Protein AF-0000000079912481 (afdb_homodimer)

InterPro domains:
  IPR001647 DNA-binding HTH domain, TetR-type [PF00440] (29-74)
  IPR001647 DNA-binding HTH domain, TetR-type [PR00455] (29-42)
  IPR001647 DNA-binding HTH domain, TetR-type [PR00455] (49-72)
  IPR001647 DNA-binding HTH domain, TetR-type [PS50977] (23-82)
  IPR009057 Homedomain-like superfamily [SSF46689] (17-100)
  IPR036271 Tetracyclin repressor-like, C-terminal domain superfamily [SSF48498] (95-208)
  IPR050109 HTH-type, TetR-like transcriptional regulator [PTHR30055] (8-211)

pLDDT: mean 88.79, std 13.18, range [38.22, 98.69]

Sequence (428 aa):
MSWAEERAAERSPAVRRSRSRIADQVRSILDAAQRLIEIKGDAFTTQELTKEAGVALQTFYRYFGSKDELLLAVLGDAMETACLRWTAAASNLDDPLQRLHFYITSILGGLGQEPRRDALAQFIVTTHWRLHRVFPEELAKAEQPFVDLLHTEIRAAVERGQLKTANTAGDAWFVSELVRSVYHYWAYAPGDAEDVQDRLWEFVLRALGGVAKPMSWAEERAAERSPAVRRSRSRIADQVRSILDAAQRLIEIKGDAFTTQELTKEAGVALQTFYRYFGSKDELLLAVLGDAMETACLRWTAAASNLDDPLQRLHFYITSILGGLGQEPRRDALAQFIVTTHWRLHRVFPEELAKAEQPFVDLLHTEIRAAVERGQLKTANTAGDAWFVSELVRSVYHYWAYAPGDAEDVQDRLWEFVLRALGGVAKP

Radius of gyration: 25.49 Å; Cα contacts (8 Å, |Δi|>4): 396; chains: 2; bounding box: 60×100×44 Å

Solvent-accessible surface area (backbone atoms only — not comparable to full-atom values): 22762 Å² total; per-residue (Å²): 132,56,67,69,58,48,53,66,70,48,49,47,70,66,53,50,52,50,51,50,50,49,49,50,51,53,47,33,42,46,52,27,47,52,54,45,33,74,73,53,45,83,71,68,48,71,64,57,39,24,61,68,32,70,48,54,69,67,58,48,52,72,77,31,89,40,70,66,54,44,51,50,50,44,51,24,51,50,44,48,51,50,50,52,50,50,51,60,72,39,65,83,56,85,47,37,62,58,41,44,51,48,54,60,46,57,73,52,53,60,60,70,72,38,69,68,55,27,52,49,41,40,48,51,48,55,49,47,53,57,41,40,74,76,36,43,68,61,48,50,57,36,51,38,61,57,33,50,53,42,23,54,27,49,46,50,22,35,74,70,65,51,27,62,58,88,50,44,65,63,49,19,47,52,50,45,38,32,51,49,36,52,44,53,52,33,42,68,53,60,61,76,54,67,64,48,52,55,52,49,47,54,36,51,39,28,33,37,41,43,57,74,76,128,131,57,66,68,59,46,54,66,69,50,52,48,70,65,53,52,51,49,50,50,49,50,50,50,50,53,48,33,43,46,52,28,46,53,54,46,34,74,73,55,45,84,72,68,49,71,65,56,39,24,62,66,32,71,48,54,68,65,58,48,51,71,76,29,88,41,70,64,53,44,50,50,51,43,50,23,52,50,46,50,52,49,49,53,49,50,52,62,72,38,65,81,53,82,48,35,63,57,40,44,51,48,54,60,48,56,72,53,55,62,59,69,71,37,70,69,55,26,53,50,42,41,47,50,47,55,49,48,53,58,41,41,74,77,36,43,68,61,48,51,57,35,51,38,61,57,33,50,53,44,23,52,28,49,45,52,22,34,75,69,65,51,28,62,56,88,50,44,63,63,50,20,47,50,50,45,39,32,53,48,37,52,45,54,49,33,44,67,54,59,61,75,54,68,64,49,52,56,51,49,49,55,37,50,38,28,32,37,41,42,58,74,75,128

Organism: NCBI:txid1990687

Structure (mmCIF, N/CA/C/O backbone):
data_AF-0000000079912481-model_v1
#
loop_
_entity.id
_entity.type
_entity.pdbx_description
1 polymer 'TetR family transcriptional regulator'
#
loop_
_atom_site.group_PDB
_atom_site.id
_atom_site.type_symbol
_atom_site.label_atom_id
_atom_site.label_alt_id
_atom_site.label_comp_id
_atom_site.label_asym_id
_atom_site.label_entity_id
_atom_site.label_seq_id
_atom_site.pdbx_PDB_ins_code
_atom_site.Cartn_x
_atom_site.Cartn_y
_atom_site.Cartn_z
_atom_site.occupancy
_atom_site.B_iso_or_equiv
_atom_site.auth_seq_id
_atom_site.auth_comp_id
_atom_site.auth_asym_id
_atom_site.auth_atom_id
_atom_site.pdbx_PDB_model_num
ATOM 1 N N . MET A 1 1 ? 10.5 -50.531 0.824 1 42.12 1 MET A N 1
ATOM 2 C CA . MET A 1 1 ? 9.461 -49.531 0.646 1 42.12 1 MET A CA 1
ATOM 3 C C . MET A 1 1 ? 8.57 -49.438 1.882 1 42.12 1 MET A C 1
ATOM 5 O O . MET A 1 1 ? 8.023 -50.438 2.332 1 42.12 1 MET A O 1
ATOM 9 N N . SER A 1 2 ? 8.664 -48.375 2.707 1 49.44 2 SER A N 1
ATOM 10 C CA . SER A 1 2 ? 8.109 -48.406 4.055 1 49.44 2 SER A CA 1
ATOM 11 C C . SER A 1 2 ? 6.586 -48.375 4.023 1 49.44 2 SER A C 1
ATOM 13 O O . SER A 1 2 ? 5.98 -48.031 3.016 1 49.44 2 SER A O 1
ATOM 15 N N . TRP A 1 3 ? 5.973 -48.938 5.02 1 46.69 3 TRP A N 1
ATOM 16 C CA . TRP A 1 3 ? 4.523 -49.031 5.188 1 46.69 3 TRP A CA 1
ATOM 17 C C . TRP A 1 3 ? 3.855 -47.688 4.961 1 46.69 3 TRP A C 1
ATOM 19 O O . TRP A 1 3 ? 2.805 -47.594 4.316 1 46.69 3 TRP A O 1
ATOM 29 N N . ALA A 1 4 ? 4.406 -46.625 5.578 1 54.34 4 ALA A N 1
ATOM 30 C CA . ALA A 1 4 ? 3.896 -45.25 5.418 1 54.34 4 ALA A CA 1
ATOM 31 C C . ALA A 1 4 ? 3.926 -44.812 3.955 1 54.34 4 ALA A C 1
ATOM 33 O O . ALA A 1 4 ? 3.018 -44.125 3.484 1 54.34 4 ALA A O 1
ATOM 34 N N . GLU A 1 5 ? 4.98 -45.156 3.32 1 50.03 5 GLU A N 1
ATOM 35 C CA . GLU A 1 5 ? 5.086 -44.906 1.885 1 50.03 5 GLU A CA 1
ATOM 36 C C . GLU A 1 5 ? 4.031 -45.688 1.115 1 50.03 5 GLU A C 1
ATOM 38 O O . GLU A 1 5 ? 3.49 -45.219 0.118 1 50.03 5 GLU A O 1
ATOM 43 N N . GLU A 1 6 ? 3.77 -46.906 1.646 1 49.72 6 GLU A N 1
ATOM 44 C CA . GLU A 1 6 ? 2.775 -47.781 1.016 1 49.72 6 GLU A CA 1
ATOM 45 C C . GLU A 1 6 ? 1.367 -47.219 1.188 1 49.72 6 GLU A C 1
ATOM 47 O O . GLU A 1 6 ? 0.56 -47.25 0.257 1 49.72 6 GLU A O 1
ATOM 52 N N . ARG A 1 7 ? 1.05 -46.781 2.461 1 51.94 7 ARG A N 1
ATOM 53 C CA . ARG A 1 7 ? -0.273 -46.219 2.736 1 51.94 7 ARG A CA 1
ATOM 54 C C . ARG A 1 7 ? -0.473 -44.875 2.02 1 51.94 7 ARG A C 1
ATOM 56 O O . ARG A 1 7 ? -1.606 -44.5 1.732 1 51.94 7 ARG A O 1
ATOM 63 N N . ALA A 1 8 ? 0.567 -44.062 1.938 1 52.97 8 ALA A N 1
ATOM 64 C CA . ALA A 1 8 ? 0.547 -42.812 1.145 1 52.97 8 ALA A CA 1
ATOM 65 C C . ALA A 1 8 ? 0.34 -43.125 -0.336 1 52.97 8 ALA A C 1
ATOM 67 O O . ALA A 1 8 ? -0.378 -42.406 -1.031 1 52.97 8 ALA A O 1
ATOM 68 N N . ALA A 1 9 ? 0.896 -44.125 -0.967 1 53.84 9 ALA A N 1
ATOM 69 C CA . ALA A 1 9 ? 0.74 -44.656 -2.314 1 53.84 9 ALA A CA 1
ATOM 70 C C . ALA A 1 9 ? -0.642 -45.281 -2.502 1 53.84 9 ALA A C 1
ATOM 72 O O . ALA A 1 9 ? -1.146 -45.375 -3.623 1 53.84 9 ALA A O 1
ATOM 73 N N . GLU A 1 10 ? -1.097 -46 -1.439 1 45.97 10 GLU A N 1
ATOM 74 C CA . GLU A 1 10 ? -2.396 -46.656 -1.496 1 45.97 10 GLU A CA 1
ATOM 75 C C . GLU A 1 10 ? -3.527 -45.688 -1.183 1 45.97 10 GLU A C 1
ATOM 77 O O . GLU A 1 10 ? -4.594 -46.094 -0.714 1 45.97 10 GLU A O 1
ATOM 82 N N . ARG A 1 11 ? -3.172 -44.438 -0.951 1 56.25 11 ARG A N 1
ATOM 83 C CA . ARG A 1 11 ? -4.484 -43.812 -0.855 1 56.25 11 ARG A CA 1
ATOM 84 C C . ARG A 1 11 ? -5.445 -44.375 -1.885 1 56.25 11 ARG A C 1
ATOM 86 O O . ARG A 1 11 ? -5.125 -44.469 -3.072 1 56.25 11 ARG A O 1
ATOM 93 N N . SER A 1 12 ? -6.414 -45.125 -1.467 1 62.78 12 SER A N 1
ATOM 94 C CA . SER A 1 12 ? -7.402 -45.875 -2.229 1 62.78 12 SER A CA 1
ATOM 95 C C . SER A 1 12 ? -7.867 -45.094 -3.457 1 62.78 12 SER A C 1
ATOM 97 O O . SER A 1 12 ? -7.871 -43.875 -3.455 1 62.78 12 SER A O 1
ATOM 99 N N . PRO A 1 13 ? -7.805 -45.656 -4.621 1 69 13 PRO A N 1
ATOM 100 C CA . PRO A 1 13 ? -8.375 -45.031 -5.82 1 69 13 PRO A CA 1
ATOM 101 C C . PRO A 1 13 ? -9.578 -44.125 -5.512 1 69 13 PRO A C 1
ATOM 103 O O . PRO A 1 13 ? -9.789 -43.125 -6.195 1 69 13 PRO A O 1
ATOM 106 N N . ALA A 1 14 ? -10.258 -44.469 -4.504 1 69.88 14 ALA A N 1
ATOM 107 C CA . ALA A 1 14 ? -11.414 -43.656 -4.105 1 69.88 14 ALA A CA 1
ATOM 108 C C . ALA A 1 14 ? -10.977 -42.312 -3.553 1 69.88 14 ALA A C 1
ATOM 110 O O . ALA A 1 14 ? -11.594 -41.281 -3.846 1 69.88 14 ALA A O 1
ATOM 111 N N . VAL A 1 15 ? -9.938 -42.312 -2.814 1 70.12 15 VAL A N 1
ATOM 112 C CA . VAL A 1 15 ? -9.438 -41.062 -2.217 1 70.12 15 VAL A CA 1
ATOM 113 C C . VAL A 1 15 ? -8.844 -40.156 -3.301 1 70.12 15 VAL A C 1
ATOM 115 O O . VAL A 1 15 ? -9.055 -38.938 -3.291 1 70.12 15 VAL A O 1
ATOM 118 N N . ARG A 1 16 ? -8.172 -40.719 -4.191 1 69.81 16 ARG A N 1
ATOM 119 C CA . ARG A 1 16 ? -7.605 -39.938 -5.289 1 69.81 16 ARG A CA 1
ATOM 120 C C . ARG A 1 16 ? -8.703 -39.344 -6.164 1 69.81 16 ARG A C 1
ATOM 122 O O . ARG A 1 16 ? -8.594 -38.188 -6.605 1 69.81 16 ARG A O 1
ATOM 129 N N . ARG A 1 17 ? -9.648 -40.188 -6.508 1 69.31 17 ARG A N 1
ATOM 130 C CA . ARG A 1 17 ? -10.773 -39.719 -7.309 1 69.31 17 ARG A CA 1
ATOM 131 C C . ARG A 1 17 ? -11.508 -38.594 -6.594 1 69.31 17 ARG A C 1
ATOM 133 O O . ARG A 1 17 ? -11.938 -37.625 -7.23 1 69.31 17 ARG A O 1
ATOM 140 N N . SER A 1 18 ? -11.625 -38.688 -5.297 1 70.44 18 SER A N 1
ATOM 141 C CA . SER A 1 18 ? -12.281 -37.656 -4.504 1 70.44 18 SER A CA 1
ATOM 142 C C . SER A 1 18 ? -11.484 -36.375 -4.527 1 70.44 18 SER A C 1
ATOM 144 O O . SER A 1 18 ? -12.047 -35.281 -4.703 1 70.44 18 SER A O 1
ATOM 146 N N . ARG A 1 19 ? -10.227 -36.469 -4.441 1 70.94 19 ARG A N 1
ATOM 147 C CA . ARG A 1 19 ? -9.367 -35.312 -4.457 1 70.94 19 ARG A CA 1
ATOM 148 C C . ARG A 1 19 ? -9.398 -34.625 -5.82 1 70.94 19 ARG A C 1
ATOM 150 O O . ARG A 1 19 ? -9.391 -33.375 -5.902 1 70.94 19 ARG A O 1
ATOM 157 N N . SER A 1 20 ? -9.375 -35.438 -6.777 1 80.25 20 SER A N 1
ATOM 158 C CA . SER A 1 20 ? -9.461 -34.906 -8.133 1 80.25 20 SER A CA 1
ATOM 159 C C . SER A 1 20 ? -10.789 -34.188 -8.367 1 80.25 20 SER A C 1
ATOM 161 O O . SER A 1 20 ? -10.828 -33.125 -8.984 1 80.25 20 SER A O 1
ATOM 163 N N . ARG A 1 21 ? -11.812 -34.781 -7.875 1 78.12 21 ARG A N 1
ATOM 164 C CA . ARG A 1 21 ? -13.141 -34.219 -8.031 1 78.12 21 ARG A CA 1
ATOM 165 C C . ARG A 1 21 ? -13.227 -32.875 -7.297 1 78.12 21 ARG A C 1
ATOM 167 O O . ARG A 1 21 ? -13.789 -31.906 -7.824 1 7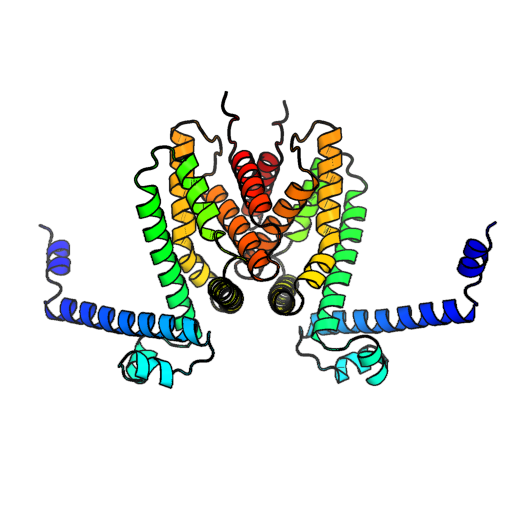8.12 21 ARG A O 1
ATOM 174 N N . ILE A 1 22 ? -12.688 -32.906 -6.172 1 80.5 22 ILE A N 1
ATOM 175 C CA . ILE A 1 22 ? -12.672 -31.688 -5.371 1 80.5 22 ILE A CA 1
ATOM 176 C C . ILE A 1 22 ? -11.867 -30.609 -6.098 1 80.5 22 ILE A C 1
ATOM 178 O O . ILE A 1 22 ? -12.328 -29.469 -6.227 1 80.5 22 ILE A O 1
ATOM 182 N N . ALA A 1 23 ? -10.805 -31.031 -6.594 1 84.56 23 ALA A N 1
ATOM 183 C CA . ALA A 1 23 ? -9.953 -30.094 -7.316 1 84.56 23 ALA A CA 1
ATOM 184 C C . ALA A 1 23 ? -10.656 -29.547 -8.555 1 84.56 23 ALA A C 1
ATOM 186 O O . ALA A 1 23 ? -10.555 -28.359 -8.867 1 84.56 23 ALA A O 1
ATOM 187 N N . ASP A 1 24 ? -11.344 -30.391 -9.164 1 88.81 24 ASP A N 1
ATOM 188 C CA . ASP A 1 24 ? -12.07 -29.984 -10.367 1 88.81 24 ASP A CA 1
ATOM 189 C C . ASP A 1 24 ? -13.188 -29.016 -10.031 1 88.81 24 ASP A C 1
ATOM 191 O O . ASP A 1 24 ? -13.406 -28.031 -10.742 1 88.81 24 ASP A O 1
ATOM 195 N N . GLN A 1 25 ? -13.828 -29.219 -8.961 1 90.81 25 GLN A N 1
ATOM 196 C CA . GLN A 1 25 ? -14.922 -28.359 -8.539 1 90.81 25 GLN A CA 1
ATOM 197 C C . GLN A 1 25 ? -14.398 -26.984 -8.117 1 90.81 25 GLN A C 1
ATOM 199 O O . GLN A 1 25 ? -14.961 -25.953 -8.5 1 90.81 25 GLN A O 1
ATOM 204 N N . VAL A 1 26 ? -13.391 -27.047 -7.402 1 93.38 26 VAL A N 1
ATOM 205 C CA . VAL A 1 26 ? -12.789 -25.797 -6.969 1 93.38 26 VAL A CA 1
ATOM 206 C C . VAL A 1 26 ? -12.305 -25.016 -8.18 1 93.38 26 VAL A C 1
ATOM 208 O O . VAL A 1 26 ? -12.539 -23.797 -8.281 1 93.38 26 VAL A O 1
ATOM 211 N N . ARG A 1 27 ? -11.703 -25.688 -9.086 1 94.94 27 ARG A N 1
ATOM 212 C CA . ARG A 1 27 ? -11.203 -25.047 -10.297 1 94.94 27 ARG A CA 1
ATOM 213 C C . ARG A 1 27 ? -12.344 -24.422 -11.102 1 94.94 27 ARG A C 1
ATOM 215 O O . ARG A 1 27 ? -12.219 -23.312 -11.602 1 94.94 27 ARG A O 1
AT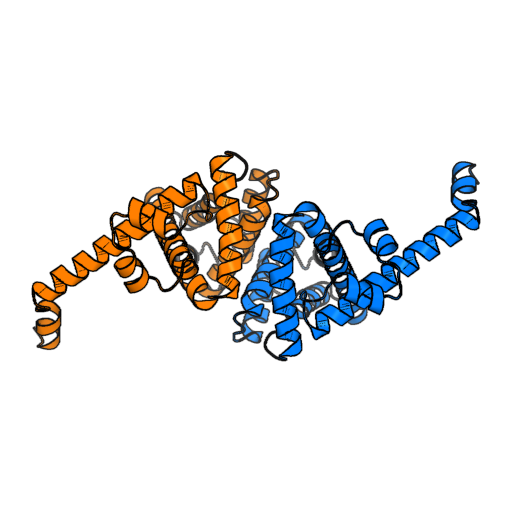OM 222 N N . SER A 1 28 ? -13.391 -25.141 -11.172 1 95.62 28 SER A N 1
ATOM 223 C CA . SER A 1 28 ? -14.547 -24.641 -11.898 1 95.62 28 SER A CA 1
ATOM 224 C C . SER A 1 28 ? -15.078 -23.359 -11.273 1 95.62 28 SER A C 1
ATOM 226 O O . SER A 1 28 ? -15.453 -22.422 -11.977 1 95.62 28 SER A O 1
ATOM 228 N N . ILE A 1 29 ? -15.062 -23.328 -9.992 1 96.56 29 ILE A N 1
ATOM 229 C CA . ILE A 1 29 ? -15.562 -22.156 -9.266 1 96.56 29 ILE A CA 1
ATOM 230 C C . ILE A 1 29 ? -14.609 -20.984 -9.477 1 96.56 29 ILE A C 1
ATOM 232 O O . ILE A 1 29 ? -15.047 -19.875 -9.758 1 96.56 29 ILE A O 1
ATOM 236 N N . LEU A 1 30 ? -13.359 -21.266 -9.391 1 96.69 30 LEU A N 1
ATOM 237 C CA . LEU A 1 30 ? -12.367 -20.203 -9.562 1 96.69 30 LEU A CA 1
ATOM 238 C C . LEU A 1 30 ? -12.414 -19.641 -10.977 1 96.69 30 LEU A C 1
ATOM 240 O O . LEU A 1 30 ? -12.367 -18.422 -11.164 1 96.69 30 LEU A O 1
ATOM 244 N N . ASP A 1 31 ? -12.57 -20.484 -11.953 1 96.25 31 ASP A N 1
ATOM 245 C CA . ASP A 1 31 ? -12.641 -20.047 -13.344 1 96.25 31 ASP A CA 1
ATOM 246 C C . ASP A 1 31 ? -13.891 -19.203 -13.594 1 96.25 31 ASP A C 1
ATOM 248 O O . ASP A 1 31 ? -13.82 -18.188 -14.273 1 96.25 31 ASP A O 1
ATOM 252 N N . ALA A 1 32 ? -14.93 -19.625 -13.047 1 97.19 32 ALA A N 1
ATOM 253 C CA . ALA A 1 32 ? -16.172 -18.891 -13.172 1 97.19 32 ALA A CA 1
ATOM 254 C C . ALA A 1 32 ? -16.062 -17.5 -12.531 1 97.19 32 ALA A C 1
ATOM 256 O O . ALA A 1 32 ? -16.5 -16.5 -13.102 1 97.19 32 ALA A O 1
ATOM 257 N N . ALA A 1 33 ? -15.477 -17.484 -11.359 1 96.19 33 ALA A N 1
ATOM 258 C CA . ALA A 1 33 ? -15.281 -16.219 -10.656 1 96.19 33 ALA A CA 1
ATOM 259 C C . ALA A 1 33 ? -14.422 -15.258 -11.477 1 96.19 33 ALA A C 1
ATOM 261 O O . ALA A 1 33 ? -14.742 -14.078 -11.594 1 96.19 33 ALA A O 1
ATOM 262 N N . GLN A 1 34 ? -13.383 -15.789 -12 1 94 34 GLN A N 1
ATOM 263 C CA . GLN A 1 34 ? -12.5 -14.969 -12.82 1 94 34 GLN A CA 1
ATOM 264 C C . GLN A 1 34 ? -13.242 -14.367 -14.008 1 94 34 GLN A C 1
ATOM 266 O O . GLN A 1 34 ? -13.086 -13.188 -14.32 1 94 34 GLN A O 1
ATOM 271 N N . ARG A 1 35 ? -14.055 -15.117 -14.664 1 94.38 35 ARG A N 1
ATOM 272 C CA . ARG A 1 35 ? -14.828 -14.641 -15.805 1 94.38 35 ARG A CA 1
ATOM 273 C C . ARG A 1 35 ? -15.812 -13.555 -15.383 1 94.38 35 ARG A C 1
ATOM 275 O O . ARG A 1 35 ? -15.938 -12.531 -16.062 1 94.38 35 ARG A O 1
ATOM 282 N N . LEU A 1 36 ? -16.438 -13.789 -14.312 1 94.81 36 LEU A N 1
ATOM 283 C CA . LEU A 1 36 ? -17.422 -12.82 -13.836 1 94.81 36 LEU A CA 1
ATOM 284 C C . LEU A 1 36 ? -16.734 -11.523 -13.406 1 94.81 36 LEU A C 1
ATOM 286 O O . LEU A 1 36 ? -17.266 -10.438 -13.656 1 94.81 36 LEU A O 1
ATOM 290 N N . ILE A 1 37 ? -15.602 -11.633 -12.828 1 92.81 37 ILE A N 1
ATOM 291 C CA . ILE A 1 37 ? -14.859 -10.469 -12.367 1 92.81 37 ILE A CA 1
ATOM 292 C C . ILE A 1 37 ? -14.43 -9.625 -13.57 1 92.81 37 ILE A C 1
ATOM 294 O O . ILE A 1 37 ? -14.461 -8.391 -13.516 1 92.81 37 ILE A O 1
ATOM 298 N N . GLU A 1 38 ? -14.047 -10.297 -14.594 1 88.62 38 GLU A N 1
ATOM 299 C CA . GLU A 1 38 ? -13.633 -9.602 -15.805 1 88.62 38 GLU A CA 1
ATOM 300 C C . GLU A 1 38 ? -14.789 -8.797 -16.406 1 88.62 38 GLU A C 1
ATOM 302 O O . GLU A 1 38 ? -14.578 -7.746 -17 1 88.62 38 GLU A O 1
ATOM 307 N N . ILE A 1 39 ? -15.977 -9.25 -16.156 1 87.88 39 ILE A N 1
ATOM 308 C CA . ILE A 1 39 ? -17.141 -8.641 -16.781 1 87.88 39 ILE A CA 1
ATOM 309 C C . ILE A 1 39 ? -17.75 -7.594 -15.852 1 87.88 39 ILE A C 1
ATOM 311 O O . ILE A 1 39 ? -18.094 -6.492 -16.297 1 87.88 39 ILE A O 1
ATOM 315 N N . LYS A 1 40 ? -17.797 -7.914 -14.539 1 88.25 40 LYS A N 1
ATOM 316 C CA . LYS A 1 40 ? -18.594 -7.012 -13.695 1 88.25 40 LYS A CA 1
ATOM 317 C C . LYS A 1 40 ? -17.922 -6.789 -12.344 1 88.25 40 LYS A C 1
ATOM 319 O O . LYS A 1 40 ? -18.547 -6.301 -11.406 1 88.25 40 LYS A O 1
ATOM 324 N N . GLY A 1 41 ? -16.641 -7.066 -12.281 1 85.88 41 GLY A N 1
ATOM 325 C CA . GLY A 1 41 ? -15.984 -6.93 -10.984 1 85.88 41 GLY A CA 1
ATOM 326 C C . GLY A 1 41 ? -16.547 -7.859 -9.93 1 85.88 41 GLY A C 1
ATOM 327 O O . GLY A 1 41 ? -16.703 -9.055 -10.172 1 85.88 41 GLY A O 1
ATOM 328 N N . ASP A 1 42 ? -16.797 -7.324 -8.742 1 83.19 42 ASP A N 1
ATOM 329 C CA . ASP A 1 42 ? -17.297 -8.188 -7.676 1 83.19 42 ASP A CA 1
ATOM 330 C C . ASP A 1 42 ? -18.797 -8.016 -7.488 1 83.19 42 ASP A C 1
ATOM 332 O O . ASP A 1 42 ? -19.344 -8.375 -6.441 1 83.19 42 ASP A O 1
ATOM 336 N N . ALA A 1 43 ? -19.438 -7.59 -8.438 1 89.94 43 ALA A N 1
ATOM 337 C CA . ALA A 1 43 ? -20.875 -7.305 -8.32 1 89.94 43 ALA A CA 1
ATOM 338 C C . ALA A 1 43 ? -21.703 -8.555 -8.562 1 89.94 43 ALA A C 1
ATOM 340 O O . ALA A 1 43 ? -22.922 -8.539 -8.406 1 89.94 43 ALA A O 1
ATOM 341 N N . PHE A 1 44 ? -21.125 -9.609 -8.891 1 93.5 44 PHE A N 1
ATOM 342 C CA . PHE A 1 44 ? -21.875 -10.836 -9.141 1 93.5 44 PHE A CA 1
ATOM 343 C C . PHE A 1 44 ? -22.391 -11.438 -7.832 1 93.5 44 PHE A C 1
ATOM 345 O O . PHE A 1 44 ? -21.766 -11.25 -6.781 1 93.5 44 PHE A O 1
ATOM 352 N N . THR A 1 45 ? -23.453 -12.195 -7.945 1 95.06 45 THR A N 1
ATOM 353 C CA . THR A 1 45 ? -24 -12.898 -6.797 1 95.06 45 THR A CA 1
ATOM 354 C C . THR A 1 45 ? -23.469 -14.328 -6.723 1 95.06 45 THR A C 1
ATOM 356 O O . THR A 1 45 ? -22.906 -14.836 -7.691 1 95.06 45 THR A O 1
ATOM 359 N N . THR A 1 46 ? -23.656 -14.875 -5.539 1 95.56 46 THR A N 1
ATOM 360 C CA . THR A 1 46 ? -23.266 -16.266 -5.383 1 95.56 46 THR A CA 1
ATOM 361 C C . THR A 1 46 ? -24.078 -17.172 -6.305 1 95.56 46 THR A C 1
ATOM 363 O O . THR A 1 46 ? -23.562 -18.172 -6.82 1 95.56 46 THR A O 1
ATOM 366 N N . GLN A 1 47 ? -25.25 -16.766 -6.523 1 95.88 47 GLN A N 1
ATOM 367 C CA . GLN A 1 47 ? -26.109 -17.531 -7.426 1 95.88 47 GLN A CA 1
ATOM 368 C C . GLN A 1 47 ? -25.578 -17.469 -8.859 1 95.88 47 GLN A C 1
ATOM 370 O O . GLN A 1 47 ? -25.531 -18.5 -9.539 1 95.88 47 GLN A O 1
ATOM 375 N N . GLU A 1 48 ? -25.25 -16.375 -9.312 1 97 48 GLU A N 1
ATOM 376 C CA . GLU A 1 48 ? -24.656 -16.219 -10.641 1 97 48 GLU A CA 1
ATOM 377 C C . GLU A 1 48 ? -23.359 -17.016 -10.773 1 97 48 GLU A C 1
ATOM 379 O O . GLU A 1 48 ? -23.125 -17.656 -11.805 1 97 48 GLU A O 1
ATOM 384 N N . LEU A 1 49 ? -22.578 -17 -9.734 1 97.5 49 LEU A N 1
ATOM 385 C CA . LEU A 1 49 ? -21.297 -17.703 -9.719 1 97.5 49 LEU A CA 1
ATOM 386 C C . LEU A 1 49 ? -21.5 -19.203 -9.852 1 97.5 49 LEU A C 1
ATOM 388 O O . LEU A 1 49 ? -20.844 -19.859 -10.664 1 97.5 49 LEU A O 1
ATOM 392 N N . THR A 1 50 ? -22.406 -19.75 -9.039 1 97.12 50 THR A N 1
ATOM 393 C CA . THR A 1 50 ? -22.625 -21.188 -9.047 1 97.12 50 THR A CA 1
ATOM 394 C C . THR A 1 50 ? -23.219 -21.641 -10.383 1 97.12 50 THR A C 1
ATOM 396 O O . THR A 1 50 ? -22.875 -22.719 -10.891 1 97.12 50 THR A O 1
ATOM 399 N N . LYS A 1 51 ? -24.078 -20.812 -10.898 1 97.38 51 LYS A N 1
ATOM 400 C CA . LYS A 1 51 ? -24.625 -21.094 -12.211 1 97.38 51 LYS A CA 1
ATOM 401 C C . LYS A 1 51 ? -23.531 -21.141 -13.273 1 97.38 51 LYS A C 1
ATOM 403 O O . LYS A 1 51 ? -23.469 -22.062 -14.086 1 97.38 51 LYS A O 1
ATOM 408 N N . GLU A 1 52 ? -22.703 -20.188 -13.281 1 96.69 52 GLU A N 1
ATOM 409 C CA . GLU A 1 52 ? -21.609 -20.109 -14.242 1 96.69 52 GLU A CA 1
ATOM 410 C C . GLU A 1 52 ? -20.641 -21.281 -14.062 1 96.69 52 GLU A C 1
ATOM 412 O O . GLU A 1 52 ? -20.078 -21.781 -15.039 1 96.69 52 GLU A O 1
ATOM 417 N N . ALA A 1 53 ? -20.406 -21.688 -12.844 1 96.81 53 ALA A N 1
ATOM 418 C CA . ALA A 1 53 ? -19.453 -22.734 -12.516 1 96.81 53 ALA A CA 1
ATOM 419 C C . ALA A 1 53 ? -20.047 -24.125 -12.734 1 96.81 53 ALA A C 1
ATOM 421 O O . ALA A 1 53 ? -19.312 -25.125 -12.766 1 96.81 53 ALA A O 1
ATOM 422 N N . GLY A 1 54 ? -21.344 -24.172 -12.781 1 96.62 54 GLY A N 1
ATOM 423 C CA . GLY A 1 54 ? -22.016 -25.438 -12.945 1 96.62 54 GLY A CA 1
ATOM 424 C C . GLY A 1 54 ? -22 -26.297 -11.68 1 96.62 54 GLY A C 1
ATOM 425 O O . GLY A 1 54 ? -21.828 -27.516 -11.75 1 96.62 54 GLY A O 1
ATOM 426 N N . VAL A 1 55 ? -22.062 -25.672 -10.578 1 95.69 55 VAL A N 1
ATOM 427 C CA . VAL A 1 55 ? -22.078 -26.391 -9.305 1 95.69 55 VAL A CA 1
ATOM 428 C C . VAL A 1 55 ? -23.266 -25.938 -8.469 1 95.69 55 VAL A C 1
ATOM 430 O O . VAL A 1 55 ? -23.844 -24.875 -8.727 1 95.69 55 VAL A O 1
ATOM 433 N N . ALA A 1 56 ? -23.641 -26.75 -7.477 1 94.88 56 ALA A N 1
ATOM 434 C CA . ALA A 1 56 ? -24.703 -26.375 -6.543 1 94.88 56 ALA A CA 1
ATOM 435 C C . ALA A 1 56 ? -24.203 -25.328 -5.547 1 94.88 56 ALA A C 1
ATOM 437 O O . ALA A 1 56 ? -23.016 -25.266 -5.242 1 94.88 56 ALA A O 1
ATOM 438 N N . LEU A 1 57 ? -25.188 -24.531 -5.066 1 94.81 57 LEU A N 1
ATOM 439 C CA . LEU A 1 57 ? -24.891 -23.516 -4.055 1 94.81 57 LEU A CA 1
ATOM 440 C C . LEU A 1 57 ? -24.266 -24.156 -2.818 1 94.81 57 LEU A C 1
ATOM 442 O O . LEU A 1 57 ? -23.328 -23.609 -2.24 1 94.81 57 LEU A O 1
ATOM 446 N N . GLN A 1 58 ? -24.719 -25.297 -2.48 1 94.06 58 GLN A N 1
ATOM 447 C CA . GLN A 1 58 ? -24.203 -26 -1.31 1 94.06 58 GLN A CA 1
ATOM 448 C C . GLN A 1 58 ? -22.75 -26.422 -1.517 1 94.06 58 GLN A C 1
ATOM 450 O O . GLN A 1 58 ? -21.953 -26.406 -0.572 1 94.06 58 GLN A O 1
ATOM 455 N N . THR A 1 59 ? -22.5 -26.797 -2.705 1 93.38 59 THR A N 1
ATOM 456 C CA . THR A 1 59 ? -21.141 -27.172 -3.061 1 93.38 59 THR A CA 1
ATOM 457 C C . THR A 1 59 ? -20.188 -25.984 -2.893 1 93.38 59 THR A C 1
ATOM 459 O O . THR A 1 59 ? -19.078 -26.141 -2.375 1 93.38 59 THR A O 1
ATOM 462 N N . PHE A 1 60 ? -20.656 -24.734 -3.322 1 95.25 60 PHE A N 1
ATOM 463 C CA . PHE A 1 60 ? -19.859 -23.516 -3.127 1 95.25 60 PHE A CA 1
ATOM 464 C C . PHE A 1 60 ? -19.516 -23.328 -1.654 1 95.25 60 PHE A C 1
ATOM 466 O O . PHE A 1 60 ? -18.359 -23.125 -1.304 1 95.25 60 PHE A O 1
ATOM 473 N N . TYR A 1 61 ? -20.453 -23.484 -0.816 1 94.69 61 TYR A N 1
ATOM 474 C CA . TYR A 1 61 ? -20.281 -23.172 0.599 1 94.69 61 TYR A CA 1
ATOM 475 C C . TYR A 1 61 ? -19.484 -24.266 1.303 1 94.69 61 TYR A C 1
ATOM 477 O O . TYR A 1 61 ? -18.984 -24.062 2.41 1 94.69 61 TYR A O 1
ATOM 485 N N . ARG A 1 62 ? -19.422 -25.453 0.64 1 94.12 62 ARG A N 1
ATOM 486 C CA . ARG A 1 62 ? -18.531 -26.5 1.133 1 94.12 62 ARG A CA 1
ATOM 487 C C . ARG A 1 62 ? -17.078 -26.062 1.041 1 94.12 62 ARG A C 1
ATOM 489 O O . ARG A 1 62 ? -16.266 -26.422 1.9 1 94.12 62 ARG A O 1
ATOM 496 N N . TYR A 1 63 ? -16.797 -25.281 0.064 1 94.31 63 TYR A N 1
ATOM 497 C CA . TYR A 1 63 ? -15.398 -24.953 -0.211 1 94.31 63 TYR A CA 1
ATOM 498 C C . TYR A 1 63 ? -15.07 -23.531 0.244 1 94.31 63 TYR A C 1
ATOM 500 O O . TYR A 1 63 ? -13.945 -23.25 0.668 1 94.31 63 TYR A O 1
ATOM 508 N N . PHE A 1 64 ? -16.031 -22.641 0.07 1 95.75 64 PHE A N 1
ATOM 509 C CA . PHE A 1 64 ? -15.828 -21.234 0.419 1 95.75 64 PHE A CA 1
ATOM 510 C C . PHE A 1 64 ? -16.906 -20.75 1.379 1 95.75 64 PHE A C 1
ATOM 512 O O . PHE A 1 64 ? -18.094 -20.734 1.028 1 95.75 64 PHE A O 1
ATOM 519 N N . GLY A 1 65 ? -16.453 -20.297 2.488 1 93.5 65 GLY A N 1
ATOM 520 C CA . GLY A 1 65 ? -17.375 -19.859 3.512 1 93.5 65 GLY A CA 1
ATOM 521 C C . GLY A 1 65 ? -17.984 -18.5 3.213 1 93.5 65 GLY A C 1
ATOM 522 O O . GLY A 1 65 ? -19 -18.125 3.797 1 93.5 65 GLY A O 1
ATOM 523 N N . SER A 1 66 ? -17.359 -17.703 2.352 1 93.75 66 SER A N 1
ATOM 524 C CA . SER A 1 66 ? -17.844 -16.375 2.002 1 93.75 66 SER A CA 1
ATOM 525 C C . SER A 1 66 ? -17.297 -15.938 0.641 1 93.75 66 SER A C 1
ATOM 527 O O . SER A 1 66 ? -16.391 -16.562 0.101 1 93.75 66 SER A O 1
ATOM 529 N N . LYS A 1 67 ? -17.859 -14.945 0.138 1 93.75 67 LYS A N 1
ATOM 530 C CA . LYS A 1 67 ? -17.375 -14.359 -1.104 1 93.75 67 LYS A CA 1
ATOM 531 C C . LYS A 1 67 ? -15.945 -13.836 -0.936 1 93.75 67 LYS A C 1
ATOM 533 O O . LYS A 1 67 ? -15.133 -13.922 -1.859 1 93.75 67 LYS A O 1
ATOM 538 N N . ASP A 1 68 ? -15.695 -13.336 0.259 1 95 68 ASP A N 1
ATOM 539 C CA . ASP A 1 68 ? -14.344 -12.836 0.526 1 95 68 ASP A CA 1
ATOM 540 C C . ASP A 1 68 ? -13.328 -13.977 0.471 1 95 68 ASP A C 1
ATOM 542 O O . ASP A 1 68 ? -12.219 -13.797 -0.045 1 95 68 ASP A O 1
ATOM 546 N N . GLU A 1 69 ? -13.68 -15.047 0.977 1 96.12 69 GLU A N 1
ATOM 547 C CA . GLU A 1 69 ? -12.789 -16.203 0.903 1 96.12 69 GLU A CA 1
ATOM 548 C C . GLU A 1 69 ? -12.57 -16.641 -0.542 1 96.12 69 GLU A C 1
ATOM 550 O O . GLU A 1 69 ? -11.461 -17.031 -0.918 1 96.12 69 GLU A O 1
ATOM 555 N N . LEU A 1 70 ? -13.656 -16.609 -1.285 1 96.69 70 LEU A N 1
ATOM 556 C CA . LEU A 1 70 ? -13.531 -16.891 -2.709 1 96.69 70 LEU A CA 1
ATOM 557 C C . LEU A 1 70 ? -12.586 -15.906 -3.383 1 96.69 70 LEU A C 1
ATOM 559 O O . LEU A 1 70 ? -11.688 -16.312 -4.125 1 96.69 70 LEU A O 1
ATOM 563 N N . LEU A 1 71 ? -12.773 -14.656 -3.139 1 96.56 71 LEU A N 1
ATOM 564 C CA . LEU A 1 71 ? -11.969 -13.625 -3.773 1 96.56 71 LEU A CA 1
ATOM 565 C C . LEU A 1 71 ? -10.5 -13.758 -3.381 1 96.56 71 LEU A C 1
ATOM 567 O O . LEU A 1 71 ? -9.609 -13.516 -4.199 1 96.56 71 LEU A O 1
ATOM 571 N N . LEU A 1 72 ? -10.25 -14.125 -2.174 1 97.12 72 LEU A N 1
ATOM 572 C CA . LEU A 1 72 ? -8.891 -14.398 -1.724 1 97.12 72 LEU A CA 1
ATOM 573 C C . LEU A 1 72 ? -8.273 -15.531 -2.541 1 97.12 72 LEU A C 1
ATOM 575 O O . LEU A 1 72 ? -7.125 -15.414 -2.99 1 97.12 72 LEU A O 1
ATOM 579 N N . ALA A 1 73 ? -9.047 -16.547 -2.721 1 96.62 73 ALA A N 1
ATOM 580 C CA . ALA A 1 73 ? -8.57 -17.688 -3.502 1 96.62 73 ALA A CA 1
ATOM 581 C C . ALA A 1 73 ? -8.312 -17.281 -4.953 1 96.62 73 ALA A C 1
ATOM 583 O O . ALA A 1 73 ? -7.344 -17.734 -5.566 1 96.62 73 ALA A O 1
ATOM 584 N N . VAL A 1 74 ? -9.148 -16.469 -5.477 1 95.88 74 VAL A N 1
ATOM 585 C CA . VAL A 1 74 ? -9 -16 -6.848 1 95.88 74 VAL A CA 1
ATOM 586 C C . VAL A 1 74 ? -7.719 -15.164 -6.973 1 95.88 74 VAL A C 1
ATOM 588 O O . VAL A 1 74 ? -6.957 -15.328 -7.93 1 95.88 74 VAL A O 1
ATOM 591 N N . LEU A 1 75 ? -7.469 -14.328 -6.055 1 95.69 75 LEU A N 1
ATOM 592 C CA . LEU A 1 75 ? -6.27 -13.492 -6.074 1 95.69 75 LEU A CA 1
ATOM 593 C C . LEU A 1 75 ? -5.012 -14.359 -5.98 1 95.69 75 LEU A C 1
ATOM 595 O O . LEU A 1 75 ? -4.043 -14.125 -6.703 1 95.69 75 LEU A O 1
ATOM 599 N N . GLY A 1 76 ? -5.062 -15.289 -5.055 1 96.31 76 GLY A N 1
ATOM 600 C CA . GLY A 1 76 ? -3.936 -16.203 -4.941 1 96.31 76 GLY A CA 1
ATOM 601 C C . GLY A 1 76 ? -3.67 -16.984 -6.215 1 96.31 76 GLY A C 1
ATOM 602 O O . GLY A 1 76 ? -2.521 -17.109 -6.645 1 96.31 76 GLY A O 1
ATOM 603 N N . ASP A 1 77 ? -4.75 -17.484 -6.797 1 95.19 77 ASP A N 1
ATOM 604 C CA . ASP A 1 77 ? -4.645 -18.234 -8.047 1 95.19 77 ASP A CA 1
ATOM 605 C C . ASP A 1 77 ? -4.094 -17.359 -9.164 1 95.19 77 ASP A C 1
ATOM 607 O O . ASP A 1 77 ? -3.252 -17.797 -9.953 1 95.19 77 ASP A O 1
ATOM 611 N N . ALA A 1 78 ? -4.539 -16.172 -9.242 1 93.31 78 ALA A N 1
ATOM 612 C CA . ALA A 1 78 ? -4.066 -15.219 -10.242 1 93.31 78 ALA A CA 1
ATOM 613 C C . ALA A 1 78 ? -2.586 -14.906 -10.055 1 93.31 78 ALA A C 1
ATOM 615 O O . ALA A 1 78 ? -1.834 -14.812 -11.031 1 93.31 78 ALA A O 1
ATOM 616 N N . MET A 1 79 ? -2.174 -14.75 -8.852 1 95.94 79 MET A N 1
ATOM 617 C CA . MET A 1 79 ? -0.771 -14.492 -8.547 1 95.94 79 MET A CA 1
ATOM 618 C C . MET A 1 79 ? 0.106 -15.664 -8.953 1 95.94 79 MET A C 1
ATOM 620 O O . MET A 1 79 ? 1.144 -15.484 -9.594 1 95.94 79 MET A O 1
ATOM 624 N N . GLU A 1 80 ? -0.34 -16.844 -8.617 1 96.44 80 GLU A N 1
ATOM 625 C CA . GLU A 1 80 ? 0.405 -18.031 -9 1 96.44 80 GLU A CA 1
ATOM 626 C C . GLU A 1 80 ? 0.52 -18.156 -10.516 1 96.44 80 GLU A C 1
ATOM 628 O O . GLU A 1 80 ? 1.595 -18.453 -11.039 1 96.44 80 GLU A O 1
ATOM 633 N N . THR A 1 81 ? -0.554 -17.922 -11.148 1 94.75 81 THR A N 1
ATOM 634 C CA . THR A 1 81 ? -0.589 -18.016 -12.609 1 94.75 81 THR A CA 1
ATOM 635 C C . THR A 1 81 ? 0.328 -16.969 -13.234 1 94.75 81 THR A C 1
ATOM 637 O O . THR A 1 81 ? 1.072 -17.266 -14.172 1 94.75 81 THR A O 1
ATOM 640 N N . ALA A 1 82 ? 0.296 -15.758 -12.734 1 94.88 82 ALA A N 1
ATOM 641 C CA . ALA A 1 82 ? 1.162 -14.695 -13.242 1 94.88 82 ALA A CA 1
ATOM 642 C C . ALA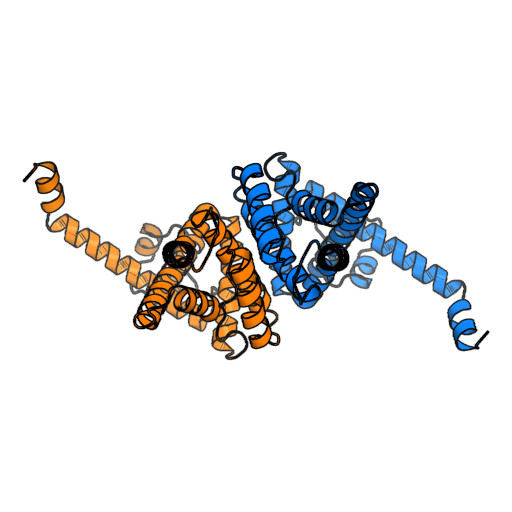 A 1 82 ? 2.635 -15.055 -13.055 1 94.88 82 ALA A C 1
ATOM 644 O O . ALA A 1 82 ? 3.439 -14.891 -13.969 1 94.88 82 ALA A O 1
ATOM 645 N N . CYS A 1 83 ? 2.947 -15.57 -11.906 1 97.62 83 CYS A N 1
ATOM 646 C CA . CYS A 1 83 ? 4.328 -15.93 -11.609 1 97.62 83 CYS A CA 1
ATOM 647 C C . CYS A 1 83 ? 4.816 -17.031 -12.547 1 97.62 83 CYS A C 1
ATOM 649 O O . CYS A 1 83 ? 5.945 -16.984 -13.031 1 97.62 83 CYS A O 1
ATOM 651 N N . LEU A 1 84 ? 3.936 -17.969 -12.82 1 97.19 84 LEU A N 1
ATOM 652 C CA . LEU A 1 84 ? 4.281 -19.047 -13.75 1 97.19 84 LEU A CA 1
ATOM 653 C C . LEU A 1 84 ? 4.516 -18.5 -15.156 1 97.19 84 LEU A C 1
ATOM 655 O O . LEU A 1 84 ? 5.477 -18.875 -15.82 1 97.19 84 LEU A O 1
ATOM 659 N N . ARG A 1 85 ? 3.707 -17.609 -15.547 1 96.69 85 ARG A N 1
ATOM 660 C CA . ARG A 1 85 ? 3.838 -16.984 -16.859 1 96.69 85 ARG A CA 1
ATOM 661 C C . ARG A 1 85 ? 5.129 -16.172 -16.953 1 96.69 85 ARG A C 1
ATOM 663 O O . ARG A 1 85 ? 5.844 -16.266 -17.953 1 96.69 85 ARG A O 1
ATOM 670 N N . TRP A 1 86 ? 5.41 -15.414 -15.953 1 97.44 86 TRP A N 1
ATOM 671 C CA . TRP A 1 86 ? 6.621 -14.602 -15.953 1 97.44 86 TRP A CA 1
ATOM 672 C C . TRP A 1 86 ? 7.867 -15.477 -15.969 1 97.44 86 TRP A C 1
ATOM 674 O O . TRP A 1 86 ? 8.82 -15.203 -16.703 1 97.44 86 TRP A O 1
ATOM 684 N N . THR A 1 87 ? 7.809 -16.531 -15.18 1 97.88 87 THR A N 1
ATOM 685 C CA . THR A 1 87 ? 8.938 -17.453 -15.125 1 97.88 87 THR A CA 1
ATOM 686 C C . THR A 1 87 ? 9.188 -18.078 -16.5 1 97.88 87 THR A C 1
ATOM 688 O O . THR A 1 87 ? 10.336 -18.156 -16.953 1 97.88 87 THR A O 1
ATOM 691 N N . ALA A 1 88 ? 8.125 -18.453 -17.156 1 97.94 88 ALA A N 1
ATOM 692 C CA . ALA A 1 88 ? 8.234 -19.031 -18.5 1 97.94 88 ALA A CA 1
ATOM 693 C C . ALA A 1 88 ? 8.789 -18.016 -19.484 1 97.94 88 ALA A C 1
ATOM 695 O O . ALA A 1 88 ? 9.664 -18.344 -20.297 1 97.94 88 ALA A O 1
ATOM 696 N N . ALA A 1 89 ? 8.336 -16.812 -19.406 1 97.5 89 ALA A N 1
ATOM 697 C CA . ALA A 1 89 ? 8.758 -15.758 -20.312 1 97.5 89 ALA A CA 1
ATOM 698 C C . ALA A 1 89 ? 10.219 -15.383 -20.094 1 97.5 89 ALA A C 1
ATOM 700 O O . ALA A 1 89 ? 10.906 -14.969 -21.031 1 97.5 89 ALA A O 1
ATOM 701 N N . ALA A 1 90 ? 10.656 -15.555 -18.891 1 97.44 90 ALA A N 1
ATOM 702 C CA . ALA A 1 90 ? 12.016 -15.156 -18.547 1 97.44 90 ALA A CA 1
ATOM 703 C C . ALA A 1 90 ? 12.984 -16.328 -18.672 1 97.44 90 ALA A C 1
ATOM 705 O O . ALA A 1 90 ? 14.172 -16.203 -18.359 1 97.44 90 ALA A O 1
ATOM 706 N N . SER A 1 91 ? 12.516 -17.453 -19.188 1 95.81 91 SER A N 1
ATOM 707 C CA . SER A 1 91 ? 13.281 -18.688 -19.188 1 95.81 91 SER A CA 1
ATOM 708 C C . SER A 1 91 ? 14.547 -18.578 -20.016 1 95.81 91 SER A C 1
ATOM 710 O O . SER A 1 91 ? 15.531 -19.281 -19.781 1 95.81 91 SER A O 1
ATOM 712 N N . ASN A 1 92 ? 14.609 -17.609 -20.938 1 96.56 92 ASN A N 1
ATOM 713 C CA . ASN A 1 92 ? 15.758 -17.484 -21.828 1 96.56 92 ASN A CA 1
ATOM 714 C C . ASN A 1 92 ? 16.75 -16.453 -21.297 1 96.56 92 ASN A C 1
ATOM 716 O O . ASN A 1 92 ? 17.828 -16.25 -21.891 1 96.56 92 ASN A O 1
ATOM 720 N N . LEU A 1 93 ? 16.422 -15.789 -20.25 1 97.5 93 LEU A N 1
ATOM 721 C CA . LEU A 1 93 ? 17.328 -14.812 -19.656 1 97.5 93 LEU A CA 1
ATOM 722 C C . LEU A 1 93 ? 18.297 -15.484 -18.703 1 97.5 93 LEU A C 1
ATOM 724 O O . LEU A 1 93 ? 17.891 -16.062 -17.688 1 97.5 93 LEU A O 1
ATOM 728 N N . ASP A 1 94 ? 19.531 -15.359 -18.953 1 96.06 94 ASP A N 1
ATOM 729 C CA . ASP A 1 94 ? 20.547 -16.016 -18.141 1 96.06 94 ASP A CA 1
ATOM 730 C C . ASP A 1 94 ? 20.938 -15.164 -16.938 1 96.06 94 ASP A C 1
ATOM 732 O O . ASP A 1 94 ? 21.344 -15.688 -15.898 1 96.06 94 ASP A O 1
ATOM 736 N N . ASP A 1 95 ? 20.812 -13.906 -17.078 1 97.56 95 ASP A N 1
ATOM 737 C CA . ASP A 1 95 ? 21.234 -12.961 -16.047 1 97.56 95 ASP A CA 1
ATOM 738 C C . ASP A 1 95 ? 20.156 -12.758 -15 1 97.56 95 ASP A C 1
ATOM 740 O O . ASP A 1 95 ? 19.062 -12.266 -15.305 1 97.56 95 ASP A O 1
ATOM 744 N N . PRO A 1 96 ? 20.422 -13.117 -13.711 1 97.75 96 PRO A N 1
ATOM 745 C CA . PRO A 1 96 ? 19.406 -12.953 -12.656 1 97.75 96 PRO A CA 1
ATOM 746 C C . PRO A 1 96 ? 18.922 -11.516 -12.523 1 97.75 96 PRO A C 1
ATOM 748 O O . PRO A 1 96 ? 17.75 -11.289 -12.188 1 97.75 96 PRO A O 1
ATOM 751 N N . LEU A 1 97 ? 19.766 -10.555 -12.82 1 97.44 97 LEU A N 1
ATOM 752 C CA . LEU A 1 97 ? 19.328 -9.164 -12.734 1 97.44 97 LEU A CA 1
ATOM 753 C C . LEU A 1 97 ? 18.328 -8.836 -13.836 1 97.44 97 LEU A C 1
ATOM 755 O O . LEU A 1 97 ? 17.391 -8.062 -13.617 1 97.44 97 LEU A O 1
ATOM 759 N N . GLN A 1 98 ? 18.562 -9.438 -14.961 1 97.75 98 GLN A N 1
ATOM 760 C CA . GLN A 1 98 ? 17.609 -9.234 -16.047 1 97.75 98 GLN A CA 1
ATOM 761 C C . GLN A 1 98 ? 16.25 -9.859 -15.719 1 97.75 98 GLN A C 1
ATOM 763 O O . GLN A 1 98 ? 15.211 -9.281 -16.016 1 97.75 98 GLN A O 1
ATOM 768 N N . ARG A 1 99 ? 16.25 -11 -15.094 1 98.31 99 ARG A N 1
ATOM 769 C CA . ARG A 1 99 ? 15 -11.641 -14.695 1 98.31 99 ARG A CA 1
ATOM 770 C C . ARG A 1 99 ? 14.297 -10.836 -13.609 1 98.31 99 ARG A C 1
ATOM 772 O O . ARG A 1 99 ? 13.086 -10.625 -13.672 1 98.31 99 ARG A O 1
ATOM 779 N N . LEU A 1 100 ? 15.07 -10.375 -12.609 1 98.19 100 LEU A N 1
ATOM 780 C CA . LEU A 1 100 ? 14.516 -9.547 -11.547 1 98.19 100 LEU A CA 1
ATOM 781 C C . LEU A 1 100 ? 13.859 -8.297 -12.117 1 98.19 100 LEU A C 1
ATOM 783 O O . LEU A 1 100 ? 12.727 -7.965 -11.758 1 98.19 100 LEU A O 1
ATOM 787 N N . HIS A 1 101 ? 14.578 -7.625 -13.016 1 97.38 101 HIS A N 1
ATOM 788 C CA . HIS A 1 101 ? 14.047 -6.441 -13.688 1 97.38 101 HIS A CA 1
ATOM 789 C C . HIS A 1 101 ? 12.766 -6.766 -14.453 1 97.38 101 HIS A C 1
ATOM 791 O O . HIS A 1 101 ? 11.789 -6.027 -14.367 1 97.38 101 HIS A O 1
ATOM 797 N N . PHE A 1 102 ? 12.766 -7.844 -15.133 1 97.25 102 PHE A N 1
ATOM 798 C CA . PHE A 1 102 ? 11.609 -8.281 -15.914 1 97.25 102 PHE A CA 1
ATOM 799 C C . PHE A 1 102 ? 10.406 -8.508 -15.016 1 97.25 102 PHE A C 1
ATOM 801 O O . PHE A 1 102 ? 9.297 -8.07 -15.328 1 97.25 102 PHE A O 1
ATOM 808 N N . TYR A 1 103 ? 10.578 -9.188 -13.883 1 97.69 103 TYR A N 1
ATOM 809 C CA . TYR A 1 103 ? 9.469 -9.477 -12.977 1 97.69 103 TYR A CA 1
ATOM 810 C C . TYR A 1 103 ? 8.883 -8.195 -12.406 1 97.69 103 TYR A C 1
ATOM 812 O O . TYR A 1 103 ? 7.664 -8.016 -12.383 1 97.69 103 TYR A O 1
ATOM 820 N N . ILE A 1 104 ? 9.727 -7.25 -11.977 1 96.69 104 ILE A N 1
ATOM 821 C CA . ILE A 1 104 ? 9.289 -5.992 -11.383 1 96.69 104 ILE A CA 1
ATOM 822 C C . ILE A 1 104 ? 8.516 -5.176 -12.422 1 96.69 104 ILE A C 1
ATOM 824 O O . ILE A 1 104 ? 7.434 -4.66 -12.133 1 96.69 104 ILE A O 1
ATOM 828 N N . THR A 1 105 ? 9 -5.164 -13.625 1 93.44 105 THR A N 1
ATOM 829 C CA . THR A 1 105 ? 8.375 -4.363 -14.672 1 93.44 105 THR A CA 1
ATOM 830 C C . THR A 1 105 ? 7.105 -5.039 -15.18 1 93.44 105 THR A C 1
ATOM 832 O O . THR A 1 105 ? 6.16 -4.363 -15.602 1 93.44 105 THR A O 1
ATOM 835 N N . SER A 1 106 ? 7.059 -6.371 -15.141 1 93.81 106 SER A N 1
ATOM 836 C CA . SER A 1 106 ? 5.898 -7.102 -15.641 1 93.81 106 SER A CA 1
ATOM 837 C C . SER A 1 106 ? 4.668 -6.848 -14.773 1 93.81 106 SER A C 1
ATOM 839 O O . SER A 1 106 ? 3.549 -6.77 -15.289 1 93.81 106 SER A O 1
ATOM 841 N N . ILE A 1 107 ? 4.883 -6.734 -13.5 1 91.5 107 ILE A N 1
ATOM 842 C CA . ILE A 1 107 ? 3.771 -6.461 -12.602 1 91.5 107 ILE A CA 1
ATOM 843 C C . ILE A 1 107 ? 3.199 -5.078 -12.891 1 91.5 107 ILE A C 1
ATOM 845 O O . ILE A 1 107 ? 1.981 -4.879 -12.859 1 91.5 107 ILE A O 1
ATOM 849 N N . LEU A 1 108 ? 3.99 -4.121 -13.211 1 88.62 108 LEU A N 1
ATOM 850 C CA . LEU A 1 108 ? 3.588 -2.732 -13.414 1 88.62 108 LEU A CA 1
ATOM 851 C C . LEU A 1 108 ? 3.166 -2.49 -14.859 1 88.62 108 LEU A C 1
ATOM 853 O O . LEU A 1 108 ? 2.496 -1.499 -15.156 1 88.62 108 LEU A O 1
ATOM 857 N N . GLY A 1 109 ? 3.566 -3.4 -15.719 1 82.06 109 GLY A N 1
ATOM 858 C CA . GLY A 1 109 ? 3.424 -3.191 -17.156 1 82.06 109 GLY A CA 1
ATOM 859 C C . GLY A 1 109 ? 1.978 -3.072 -17.594 1 82.06 109 GLY A C 1
ATOM 860 O O . GLY A 1 109 ? 1.114 -3.814 -17.125 1 82.06 109 GLY A O 1
ATOM 861 N N . GLY A 1 110 ? 1.711 -2.119 -18.438 1 76.75 110 GLY A N 1
ATOM 862 C CA . GLY A 1 110 ? 0.433 -1.954 -19.109 1 76.75 110 GLY A CA 1
ATOM 863 C C . GLY A 1 110 ? -0.542 -1.085 -18.328 1 76.75 110 GLY A C 1
ATOM 864 O O . GLY A 1 110 ? -1.634 -0.784 -18.812 1 76.75 110 GLY A O 1
ATOM 865 N N . LEU A 1 111 ? -0.226 -0.794 -17.094 1 83 111 LEU A N 1
ATOM 866 C CA . LEU A 1 111 ? -1.108 0.11 -16.375 1 83 111 LEU A CA 1
ATOM 867 C C . LEU A 1 111 ? -1.228 1.45 -17.094 1 83 111 LEU A C 1
ATOM 869 O O . LEU A 1 111 ? -0.225 2.008 -17.547 1 83 111 LEU A O 1
ATOM 873 N N . GLY A 1 112 ? -2.35 1.906 -17.25 1 78.31 112 GLY A N 1
ATOM 874 C CA . GLY A 1 112 ? -2.619 3.18 -17.891 1 78.31 112 GLY A CA 1
ATOM 875 C C . GLY A 1 112 ? -2.703 3.074 -19.406 1 78.31 112 GLY A C 1
ATOM 876 O O . GLY A 1 112 ? -2.963 4.066 -20.078 1 78.31 112 GLY A O 1
ATOM 877 N N . GLN A 1 113 ? -2.537 1.883 -19.969 1 79.75 113 GLN A N 1
ATOM 878 C CA . GLN A 1 113 ? -2.479 1.745 -21.422 1 79.75 113 GLN A CA 1
ATOM 879 C C . GLN A 1 113 ? -3.787 1.19 -21.969 1 79.75 113 GLN A C 1
ATOM 881 O O . GLN A 1 113 ? -4.16 1.488 -23.109 1 79.75 113 GLN A O 1
ATOM 886 N N . GLU A 1 114 ? -4.453 0.373 -21.219 1 82.44 114 GLU A N 1
ATOM 887 C CA . GLU A 1 114 ? -5.691 -0.271 -21.656 1 82.44 114 GLU A CA 1
ATOM 888 C C . GLU A 1 114 ? -6.766 -0.177 -20.562 1 82.44 114 GLU A C 1
ATOM 890 O O . GLU A 1 114 ? -6.547 -0.596 -19.438 1 82.44 114 GLU A O 1
ATOM 895 N N . PRO A 1 115 ? -7.883 0.277 -20.969 1 83.56 115 PRO A N 1
ATOM 896 C CA . PRO A 1 115 ? -8.961 0.485 -20 1 83.56 115 PRO A CA 1
ATOM 897 C C . PRO A 1 115 ? -9.336 -0.794 -19.25 1 83.56 115 PRO A C 1
ATOM 899 O O . PRO A 1 115 ? -9.594 -0.759 -18.047 1 83.56 115 PRO A O 1
ATOM 902 N N . ARG A 1 116 ? -9.375 -1.874 -19.969 1 82.69 116 ARG A N 1
ATOM 903 C CA . ARG A 1 116 ? -9.75 -3.131 -19.328 1 82.69 116 ARG A CA 1
ATOM 904 C C . ARG A 1 116 ? -8.719 -3.535 -18.281 1 82.69 116 ARG A C 1
ATOM 906 O O . ARG A 1 116 ? -9.086 -4.004 -17.203 1 82.69 116 ARG A O 1
ATOM 913 N N . ARG A 1 117 ? -7.516 -3.342 -18.578 1 82.81 117 ARG A N 1
ATOM 914 C CA . ARG A 1 117 ? -6.441 -3.643 -17.641 1 82.81 117 ARG A CA 1
ATOM 915 C C . ARG A 1 117 ? -6.488 -2.705 -16.438 1 82.81 117 ARG A C 1
ATOM 917 O O . ARG A 1 117 ? -6.246 -3.127 -15.312 1 82.81 117 ARG A O 1
ATOM 924 N N . ASP A 1 118 ? -6.785 -1.486 -16.734 1 85.44 118 ASP A N 1
ATOM 925 C CA . ASP A 1 118 ? -6.879 -0.507 -15.656 1 85.44 118 ASP A CA 1
ATOM 926 C C . ASP A 1 118 ? -8.039 -0.832 -14.719 1 85.44 118 ASP A C 1
ATOM 928 O O . ASP A 1 118 ? -7.902 -0.723 -13.5 1 85.44 118 ASP A O 1
ATOM 932 N N . ALA A 1 119 ? -9.109 -1.231 -15.312 1 85.69 119 ALA A N 1
ATOM 933 C CA . ALA A 1 119 ? -10.266 -1.604 -14.508 1 85.69 119 ALA A CA 1
ATOM 934 C C . ALA A 1 119 ? -9.961 -2.82 -13.633 1 85.69 119 ALA A C 1
ATOM 936 O O . ALA A 1 119 ? -10.352 -2.869 -12.469 1 85.69 119 ALA A O 1
ATOM 937 N N . LEU A 1 120 ? -9.289 -3.732 -14.219 1 87.38 120 LEU A N 1
ATOM 938 C CA . LEU A 1 120 ? -8.898 -4.918 -13.469 1 87.38 120 LEU A CA 1
ATOM 939 C C . LEU A 1 120 ? -7.934 -4.555 -12.344 1 87.38 120 LEU A C 1
ATOM 941 O O . LEU A 1 120 ? -8.055 -5.07 -11.227 1 87.38 120 LEU A O 1
ATOM 945 N N . ALA A 1 121 ? -7.031 -3.688 -12.641 1 89.31 121 ALA A N 1
ATOM 946 C CA . ALA A 1 121 ? -6.09 -3.23 -11.617 1 89.31 121 ALA A CA 1
ATOM 947 C C . ALA A 1 121 ? -6.82 -2.555 -10.461 1 89.31 121 ALA A C 1
ATOM 949 O O . ALA A 1 121 ? -6.52 -2.812 -9.297 1 89.31 121 ALA A O 1
ATOM 950 N N . GLN A 1 122 ? -7.738 -1.743 -10.797 1 88.62 122 GLN A N 1
ATOM 951 C CA . GLN A 1 122 ? -8.508 -1.06 -9.758 1 88.62 122 GLN A CA 1
ATOM 952 C C . GLN A 1 122 ? -9.312 -2.053 -8.93 1 88.62 122 GLN A C 1
ATOM 954 O O . GLN A 1 122 ? -9.414 -1.905 -7.707 1 88.62 122 GLN A O 1
ATOM 959 N N . PHE A 1 123 ? -9.836 -3.049 -9.578 1 89.56 123 PHE A N 1
ATOM 960 C CA . PHE A 1 123 ? -10.531 -4.105 -8.859 1 89.56 123 PHE A CA 1
ATOM 961 C C . PHE A 1 123 ? -9.578 -4.824 -7.906 1 89.56 123 PHE A C 1
ATOM 963 O O . PHE A 1 123 ? -9.922 -5.07 -6.75 1 89.56 123 PHE A O 1
ATOM 970 N N . ILE A 1 124 ? -8.414 -5.16 -8.367 1 91.19 124 ILE A N 1
ATOM 971 C CA . ILE A 1 124 ? -7.414 -5.863 -7.566 1 91.19 124 ILE A CA 1
ATOM 972 C C . ILE A 1 124 ? -7.051 -5.027 -6.344 1 91.19 124 ILE A C 1
ATOM 974 O O . ILE A 1 124 ? -7.02 -5.539 -5.223 1 91.19 124 ILE A O 1
ATOM 978 N N . VAL A 1 125 ? -6.84 -3.77 -6.535 1 90.56 125 VAL A N 1
ATOM 979 C CA . VAL A 1 125 ? -6.441 -2.873 -5.457 1 90.56 125 VAL A CA 1
ATOM 980 C C . VAL A 1 125 ? -7.566 -2.764 -4.43 1 90.56 125 VAL A C 1
ATOM 982 O O . VAL A 1 125 ? -7.332 -2.9 -3.227 1 90.56 125 VAL A O 1
ATOM 985 N N . THR A 1 126 ? -8.797 -2.627 -4.891 1 89.31 126 THR A N 1
ATOM 986 C CA . THR A 1 126 ? -9.953 -2.49 -4.004 1 89.31 126 THR A CA 1
ATOM 987 C C . THR A 1 126 ? -10.172 -3.773 -3.205 1 89.31 126 THR A C 1
ATOM 989 O O . THR A 1 126 ? -10.398 -3.727 -1.995 1 89.31 126 THR A O 1
ATOM 992 N N . THR A 1 127 ? -10.07 -4.855 -3.906 1 92 127 THR A N 1
ATOM 993 C CA . THR A 1 127 ? -10.273 -6.152 -3.268 1 92 127 THR A CA 1
ATOM 994 C C . THR A 1 127 ? -9.148 -6.453 -2.285 1 92 127 THR A C 1
ATOM 996 O O . THR A 1 127 ? -9.391 -6.977 -1.195 1 92 127 THR A O 1
ATOM 999 N N . HIS A 1 128 ? -7.926 -6.141 -2.678 1 91.94 128 HIS A N 1
ATOM 1000 C CA . HIS A 1 128 ? -6.762 -6.363 -1.826 1 91.94 128 HIS A CA 1
ATOM 1001 C C . HIS A 1 128 ? -6.934 -5.688 -0.471 1 91.94 128 HIS A C 1
ATOM 1003 O O . HIS A 1 128 ? -6.699 -6.305 0.57 1 91.94 128 HIS A O 1
ATOM 1009 N N . TRP A 1 129 ? -7.336 -4.594 -0.502 1 86.88 129 TRP A N 1
ATOM 1010 C CA . TRP A 1 129 ? -7.469 -3.826 0.731 1 86.88 129 TRP A CA 1
ATOM 1011 C C . TRP A 1 129 ? -8.555 -4.414 1.625 1 86.88 129 TRP A C 1
ATOM 1013 O O . TRP A 1 129 ? -8.375 -4.531 2.84 1 86.88 129 TRP A O 1
ATOM 1023 N N . ARG A 1 130 ? -9.656 -4.711 1.049 1 87.94 130 ARG A N 1
ATOM 1024 C CA . ARG A 1 130 ? -10.719 -5.355 1.811 1 87.94 130 ARG A CA 1
ATOM 1025 C C . ARG A 1 130 ? -10.227 -6.652 2.451 1 87.94 130 ARG A C 1
ATOM 1027 O O . ARG A 1 130 ? -10.445 -6.883 3.643 1 87.94 130 ARG A O 1
ATOM 1034 N N . LEU A 1 131 ? -9.555 -7.367 1.685 1 92.5 131 LEU A N 1
ATOM 1035 C CA . LEU A 1 131 ? -9.094 -8.672 2.145 1 92.5 131 LEU A CA 1
ATOM 1036 C C . LEU A 1 131 ? -7.984 -8.516 3.184 1 92.5 131 LEU A C 1
ATOM 1038 O O . LEU A 1 131 ? -7.859 -9.344 4.09 1 92.5 131 LEU A O 1
ATOM 1042 N N . HIS A 1 132 ? -7.176 -7.461 3.047 1 90.31 132 HIS A N 1
ATOM 1043 C CA . HIS A 1 132 ? -6.133 -7.203 4.031 1 90.31 132 HIS A CA 1
ATOM 1044 C C . HIS A 1 132 ? -6.73 -6.953 5.414 1 90.31 132 HIS A C 1
ATOM 1046 O O . HIS A 1 132 ? -6.156 -7.355 6.426 1 90.31 132 HIS A O 1
ATOM 1052 N N . ARG A 1 133 ? -7.848 -6.363 5.48 1 86.88 133 ARG A N 1
ATOM 1053 C CA . ARG A 1 133 ? -8.523 -6.062 6.738 1 86.88 133 ARG A CA 1
ATOM 1054 C C . ARG A 1 133 ? -9.055 -7.328 7.395 1 86.88 133 ARG A C 1
ATOM 1056 O O . ARG A 1 133 ? -8.953 -7.496 8.609 1 86.88 133 ARG A O 1
ATOM 1063 N N . VAL A 1 134 ? -9.5 -8.258 6.609 1 89.62 134 VAL A N 1
ATOM 1064 C CA . VAL A 1 134 ? -10.242 -9.398 7.137 1 89.62 134 VAL A CA 1
ATOM 1065 C C . VAL A 1 134 ? -9.312 -10.609 7.254 1 89.62 134 VAL A C 1
ATOM 1067 O O . VAL A 1 134 ? -9.43 -11.398 8.188 1 89.62 134 VAL A O 1
ATOM 1070 N N . PHE A 1 135 ? -8.375 -10.742 6.238 1 92.38 135 PHE A N 1
ATOM 1071 C CA . PHE A 1 135 ? -7.504 -11.906 6.152 1 92.38 135 PHE A CA 1
ATOM 1072 C C . PHE A 1 135 ? -6.055 -11.492 5.938 1 92.38 135 PHE A C 1
ATOM 1074 O O . PHE A 1 135 ? -5.418 -11.914 4.969 1 92.38 135 PHE A O 1
ATOM 1081 N N . PRO A 1 136 ? -5.488 -10.773 6.879 1 89.94 136 PRO A N 1
ATOM 1082 C CA . PRO A 1 136 ? -4.148 -10.234 6.625 1 89.94 136 PRO A CA 1
ATOM 1083 C C . PRO A 1 136 ? -3.105 -11.336 6.426 1 89.94 136 PRO A C 1
ATOM 1085 O O . PRO A 1 136 ? -2.279 -11.25 5.516 1 89.94 136 PRO A O 1
ATOM 1088 N N . GLU A 1 137 ? -3.121 -12.398 7.164 1 90.12 137 GLU A N 1
ATOM 1089 C CA . GLU A 1 137 ? -2.121 -13.453 7.055 1 90.12 137 GLU A CA 1
ATOM 1090 C C . GLU A 1 137 ? -2.334 -14.289 5.797 1 90.12 137 GLU A C 1
ATOM 1092 O O . GLU A 1 137 ? -1.375 -14.625 5.098 1 90.12 137 GLU A O 1
ATOM 1097 N N . GLU A 1 138 ? -3.57 -14.594 5.523 1 93.81 138 GLU A N 1
ATOM 1098 C CA . GLU A 1 138 ? -3.887 -15.391 4.344 1 93.81 138 GLU A CA 1
ATOM 1099 C C . GLU A 1 138 ? -3.568 -14.625 3.061 1 93.81 138 GLU A C 1
ATOM 1101 O O . GLU A 1 138 ? -3.117 -15.211 2.076 1 93.81 138 GLU A O 1
ATOM 1106 N N . LEU A 1 139 ? -3.82 -13.359 3.127 1 94.88 139 LEU A N 1
ATOM 1107 C CA . LEU A 1 139 ? -3.496 -12.539 1.968 1 94.88 139 LEU A CA 1
ATOM 1108 C C . LEU A 1 139 ? -1.991 -12.5 1.729 1 94.88 139 LEU A C 1
ATOM 1110 O O . LEU A 1 139 ? -1.537 -12.602 0.587 1 94.88 139 LEU A O 1
ATOM 1114 N N . ALA A 1 140 ? -1.257 -12.375 2.807 1 92.38 140 ALA A N 1
ATOM 1115 C CA . ALA A 1 140 ? 0.198 -12.414 2.688 1 92.38 140 ALA A CA 1
ATOM 1116 C C . ALA A 1 140 ? 0.66 -13.727 2.061 1 92.38 140 ALA A C 1
ATOM 1118 O O . ALA A 1 140 ? 1.55 -13.734 1.207 1 92.38 140 ALA A O 1
ATOM 1119 N N . LYS A 1 141 ? 0.06 -14.773 2.434 1 94.44 141 LYS A N 1
ATOM 1120 C CA . LYS A 1 141 ? 0.388 -16.078 1.872 1 94.44 141 LYS A CA 1
ATOM 1121 C C . LYS A 1 141 ? 0.042 -16.141 0.386 1 94.44 141 LYS A C 1
ATOM 1123 O O . LYS A 1 141 ? 0.788 -16.719 -0.406 1 94.44 141 LYS A O 1
ATOM 1128 N N . ALA A 1 142 ? -1.07 -15.555 0.05 1 95.31 142 ALA A N 1
ATOM 1129 C CA . ALA A 1 142 ? -1.52 -15.539 -1.34 1 95.31 142 ALA A CA 1
ATOM 1130 C C . ALA A 1 142 ? -0.534 -14.781 -2.225 1 95.31 142 ALA A C 1
ATOM 1132 O O . ALA A 1 142 ? -0.409 -15.07 -3.416 1 95.31 142 ALA A O 1
ATOM 1133 N N . GLU A 1 143 ? 0.173 -13.867 -1.668 1 95 143 GLU A N 1
ATOM 1134 C CA . GLU A 1 143 ? 1.076 -13.023 -2.447 1 95 143 GLU A CA 1
ATOM 1135 C C . GLU A 1 143 ? 2.512 -13.531 -2.371 1 95 143 GLU A C 1
ATOM 1137 O O . GLU A 1 143 ? 3.396 -13.023 -3.062 1 95 143 GLU A O 1
ATOM 1142 N N . GLN A 1 144 ? 2.736 -14.578 -1.623 1 96.88 144 GLN A N 1
ATOM 1143 C CA . GLN A 1 144 ? 4.066 -15.086 -1.309 1 96.88 144 GLN A CA 1
ATOM 1144 C C . GLN A 1 144 ? 4.781 -15.57 -2.566 1 96.88 144 GLN A C 1
ATOM 1146 O O . GLN A 1 144 ? 6.004 -15.461 -2.674 1 96.88 144 GLN A O 1
ATOM 1151 N N . PRO A 1 145 ? 4.039 -16.078 -3.543 1 97.62 145 PRO A N 1
ATOM 1152 C CA . PRO A 1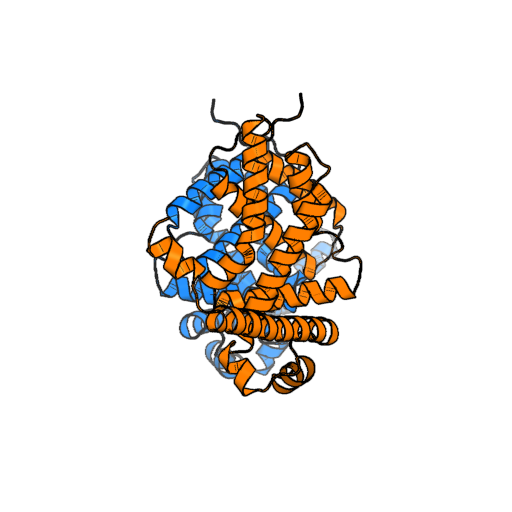 145 ? 4.734 -16.562 -4.742 1 97.62 145 PRO A CA 1
ATOM 1153 C C . PRO A 1 145 ? 5.559 -15.461 -5.418 1 97.62 145 PRO A C 1
ATOM 1155 O O . PRO A 1 145 ? 6.66 -15.727 -5.906 1 97.62 145 PRO A O 1
ATOM 1158 N N . PHE A 1 146 ? 5.098 -14.266 -5.445 1 98.12 146 PHE A N 1
ATOM 1159 C CA . PHE A 1 146 ? 5.84 -13.164 -6.047 1 98.12 146 PHE A CA 1
ATOM 1160 C C . PHE A 1 146 ? 7.082 -12.836 -5.223 1 98.12 146 PHE A C 1
ATOM 1162 O O . PHE A 1 146 ? 8.164 -12.641 -5.773 1 98.12 146 PHE A O 1
ATOM 1169 N N . VAL A 1 147 ? 6.941 -12.836 -3.949 1 97.94 147 VAL A N 1
ATOM 1170 C CA . VAL A 1 147 ? 8.07 -12.594 -3.061 1 97.94 147 VAL A CA 1
ATOM 1171 C C . VAL A 1 147 ? 9.141 -13.664 -3.281 1 97.94 147 VAL A C 1
ATOM 1173 O O . VAL A 1 147 ? 10.336 -13.359 -3.357 1 97.94 147 VAL A O 1
ATOM 1176 N N . ASP A 1 148 ? 8.664 -14.867 -3.408 1 98.25 148 ASP A N 1
ATOM 1177 C CA . ASP A 1 148 ? 9.586 -15.984 -3.611 1 98.25 148 ASP A CA 1
ATOM 1178 C C . ASP A 1 148 ? 10.336 -15.844 -4.93 1 98.25 148 ASP A C 1
ATOM 1180 O O . ASP A 1 148 ? 11.523 -16.156 -5.012 1 98.25 148 ASP A O 1
ATOM 1184 N N . LEU A 1 149 ? 9.633 -15.438 -5.906 1 98.06 149 LEU A N 1
ATOM 1185 C CA . LEU A 1 149 ? 10.25 -15.219 -7.207 1 98.06 149 LEU A CA 1
ATOM 1186 C C . LEU A 1 149 ? 11.359 -14.18 -7.113 1 98.06 149 LEU A C 1
ATOM 1188 O O . LEU A 1 149 ? 12.461 -14.398 -7.621 1 98.06 149 LEU A O 1
ATOM 1192 N N . LEU A 1 150 ? 11.102 -13.07 -6.473 1 98.62 150 LEU A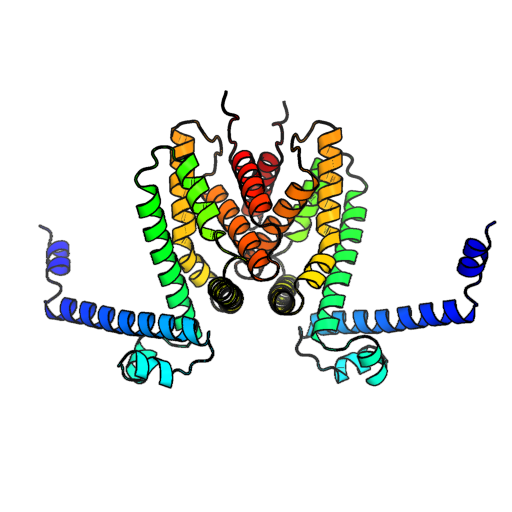 N 1
ATOM 1193 C CA . LEU A 1 150 ? 12.102 -12.023 -6.273 1 98.62 150 LEU A CA 1
ATOM 1194 C C . LEU A 1 150 ? 13.289 -12.555 -5.465 1 98.62 150 LEU A C 1
ATOM 1196 O O . LEU A 1 150 ? 14.445 -12.312 -5.816 1 98.62 150 LEU A O 1
ATOM 1200 N N . HIS A 1 151 ? 12.945 -13.266 -4.426 1 98.62 151 HIS A N 1
ATOM 1201 C CA . HIS A 1 151 ? 13.977 -13.805 -3.541 1 98.62 151 HIS A CA 1
ATOM 1202 C C . HIS A 1 151 ? 14.922 -14.727 -4.301 1 98.62 151 HIS A C 1
ATOM 1204 O O . HIS A 1 151 ? 16.141 -14.648 -4.129 1 98.62 151 HIS A O 1
ATOM 1210 N N . THR A 1 152 ? 14.398 -15.562 -5.133 1 98.5 152 THR A N 1
ATOM 1211 C CA . THR A 1 152 ? 15.18 -16.5 -5.926 1 98.5 152 THR A CA 1
ATOM 1212 C C . THR A 1 152 ? 16.188 -15.75 -6.793 1 98.5 152 THR A C 1
ATOM 1214 O O . THR A 1 152 ? 17.375 -16.094 -6.812 1 98.5 152 THR A O 1
ATOM 1217 N N . GLU A 1 153 ? 15.758 -14.719 -7.449 1 98.62 153 GLU A N 1
ATOM 1218 C CA . GLU A 1 153 ? 16.641 -13.992 -8.344 1 98.62 153 GLU A CA 1
ATOM 1219 C C . GLU A 1 153 ? 17.656 -13.156 -7.566 1 98.62 153 GLU A C 1
ATOM 1221 O O . GLU A 1 153 ? 18.812 -13.016 -7.988 1 98.62 153 GLU A O 1
ATOM 1226 N N . ILE A 1 154 ? 17.25 -12.578 -6.457 1 98.62 154 ILE A N 1
ATOM 1227 C CA . ILE A 1 154 ? 18.156 -11.805 -5.617 1 98.62 154 ILE A CA 1
ATOM 1228 C C . ILE A 1 154 ? 19.266 -12.711 -5.094 1 98.62 154 ILE A C 1
ATOM 1230 O O . ILE A 1 154 ? 20.453 -12.352 -5.145 1 98.62 154 ILE A O 1
ATOM 1234 N N . ARG A 1 155 ? 18.875 -13.883 -4.621 1 98.38 155 ARG A N 1
ATOM 1235 C CA . ARG A 1 155 ? 19.859 -14.852 -4.137 1 98.38 155 ARG A CA 1
ATOM 1236 C C . ARG A 1 155 ? 20.828 -15.242 -5.242 1 98.38 155 ARG A C 1
ATOM 1238 O O . ARG A 1 155 ? 22.047 -15.281 -5.023 1 98.38 155 ARG A O 1
ATOM 1245 N N . ALA A 1 156 ? 20.328 -15.539 -6.43 1 98.12 156 ALA A N 1
ATOM 1246 C CA . ALA A 1 156 ? 21.172 -15.898 -7.566 1 98.12 156 ALA A CA 1
ATOM 1247 C C . ALA A 1 156 ? 22.141 -14.773 -7.918 1 98.12 156 ALA A C 1
ATOM 1249 O O . ALA A 1 156 ? 23.297 -15.023 -8.234 1 98.12 156 ALA A O 1
ATOM 1250 N N . ALA A 1 157 ? 21.672 -13.562 -7.887 1 98.12 157 ALA A N 1
ATOM 1251 C CA . ALA A 1 157 ? 22.516 -12.406 -8.211 1 98.12 157 ALA A CA 1
ATOM 1252 C C . ALA A 1 157 ? 23.594 -12.211 -7.16 1 98.12 157 ALA A C 1
ATOM 1254 O O . ALA A 1 157 ? 24.719 -11.781 -7.48 1 98.12 157 ALA A O 1
ATOM 1255 N N . VAL A 1 158 ? 23.266 -12.461 -5.895 1 97.69 158 VAL A N 1
ATOM 1256 C CA . VAL A 1 158 ? 24.25 -12.391 -4.828 1 97.69 158 VAL A CA 1
ATOM 1257 C C . VAL A 1 158 ? 25.328 -13.453 -5.055 1 97.69 158 VAL A C 1
ATOM 1259 O O . VAL A 1 158 ? 26.516 -13.18 -4.938 1 97.69 158 VAL A O 1
ATOM 1262 N N . GLU A 1 159 ? 24.938 -14.625 -5.426 1 97.38 159 GLU A N 1
ATOM 1263 C CA . GLU A 1 159 ? 25.859 -15.734 -5.668 1 97.38 159 GLU A CA 1
ATOM 1264 C C . GLU A 1 159 ? 26.797 -15.422 -6.832 1 97.38 159 GLU A C 1
ATOM 1266 O O . GLU A 1 159 ? 27.953 -15.859 -6.836 1 97.38 159 GLU A O 1
ATOM 1271 N N . ARG A 1 160 ? 26.328 -14.625 -7.742 1 96.38 160 ARG A N 1
ATOM 1272 C CA . ARG A 1 160 ? 27.125 -14.258 -8.906 1 96.38 160 ARG A CA 1
ATOM 1273 C C . ARG A 1 160 ? 27.938 -12.984 -8.633 1 96.38 160 ARG A C 1
ATOM 1275 O O . ARG A 1 160 ? 28.641 -12.492 -9.516 1 96.38 160 ARG A O 1
ATOM 1282 N N . GLY A 1 161 ? 27.75 -12.43 -7.504 1 95.94 161 GLY A N 1
ATOM 1283 C CA . GLY A 1 161 ? 28.516 -11.242 -7.113 1 95.94 161 GLY A CA 1
ATOM 1284 C C . GLY A 1 161 ? 27.938 -9.961 -7.691 1 95.94 161 GLY A C 1
ATOM 1285 O O . GLY A 1 161 ? 28.594 -8.914 -7.652 1 95.94 161 GLY A O 1
ATOM 1286 N N . GLN A 1 162 ? 26.672 -9.984 -8.18 1 96.44 162 GLN A N 1
ATOM 1287 C CA . GLN A 1 162 ? 26.047 -8.82 -8.805 1 96.44 162 GLN A CA 1
ATOM 1288 C C . GLN A 1 162 ? 25.391 -7.93 -7.758 1 96.44 162 GLN A C 1
ATOM 1290 O O . GLN A 1 162 ? 25.203 -6.73 -7.984 1 96.44 162 GLN A O 1
ATOM 1295 N N . LEU A 1 163 ? 24.984 -8.539 -6.648 1 96.88 163 LEU A N 1
ATOM 1296 C CA . LEU A 1 163 ? 24.359 -7.855 -5.523 1 96.88 163 LEU A CA 1
ATOM 1297 C C . LEU A 1 163 ? 25.078 -8.172 -4.223 1 96.88 163 LEU A C 1
ATOM 1299 O O . LEU A 1 163 ? 25.672 -9.25 -4.082 1 96.88 163 LEU A O 1
ATOM 1303 N N . LYS A 1 164 ? 25.016 -7.242 -3.23 1 94.69 164 LYS A N 1
ATOM 1304 C CA . LYS A 1 164 ? 25.797 -7.41 -2.01 1 94.69 164 LYS A CA 1
ATOM 1305 C C . LYS A 1 164 ? 24.891 -7.52 -0.785 1 94.69 164 LYS A C 1
ATOM 1307 O O . LYS A 1 164 ? 25.375 -7.715 0.333 1 94.69 164 LYS A O 1
ATOM 1312 N N . THR A 1 165 ? 23.641 -7.453 -0.96 1 93.69 165 THR A N 1
ATOM 1313 C CA . THR A 1 165 ? 22.75 -7.512 0.198 1 93.69 165 THR A CA 1
ATOM 1314 C C . THR A 1 165 ? 22.984 -8.797 0.984 1 93.69 165 THR A C 1
ATOM 1316 O O . THR A 1 165 ? 23.172 -9.867 0.397 1 93.69 165 THR A O 1
ATOM 1319 N N . ALA A 1 166 ? 22.906 -8.648 2.381 1 92.12 166 ALA A N 1
ATOM 1320 C CA . ALA A 1 166 ? 23.141 -9.781 3.271 1 92.12 166 ALA A CA 1
ATOM 1321 C C . ALA A 1 166 ? 21.828 -10.445 3.68 1 92.12 166 ALA A C 1
ATOM 1323 O O . ALA A 1 166 ? 21.828 -11.578 4.176 1 92.12 166 ALA A O 1
ATOM 1324 N N . ASN A 1 167 ? 20.734 -9.781 3.482 1 94.19 167 ASN A N 1
ATOM 1325 C CA . ASN A 1 167 ? 19.422 -10.305 3.863 1 94.19 167 ASN A CA 1
ATOM 1326 C C . ASN A 1 167 ? 18.516 -10.461 2.652 1 94.19 167 ASN A C 1
ATOM 1328 O O . ASN A 1 167 ? 17.562 -9.695 2.486 1 94.19 167 ASN A O 1
ATOM 1332 N N . THR A 1 168 ? 18.734 -11.516 1.907 1 97.06 168 THR A N 1
ATOM 1333 C CA . THR A 1 168 ? 18.062 -11.664 0.618 1 97.06 168 THR A CA 1
ATOM 1334 C C . THR A 1 168 ? 16.562 -11.836 0.802 1 97.06 168 THR A C 1
ATOM 1336 O O . THR A 1 168 ? 15.766 -11.273 0.036 1 97.06 168 THR A O 1
ATOM 1339 N N . ALA A 1 169 ? 16.125 -12.555 1.838 1 96 169 ALA A N 1
ATOM 1340 C CA . ALA A 1 169 ? 14.703 -12.781 2.061 1 96 169 ALA A CA 1
ATOM 1341 C C . ALA A 1 169 ? 14 -11.484 2.473 1 96 169 ALA A C 1
ATOM 1343 O O . ALA A 1 169 ? 12.961 -11.133 1.913 1 96 169 ALA A O 1
ATOM 1344 N N . GLY A 1 170 ? 14.594 -10.789 3.469 1 95.25 170 GLY A N 1
ATOM 1345 C CA . GLY A 1 170 ? 14.023 -9.531 3.914 1 95.25 170 GLY A CA 1
ATOM 1346 C C . GLY A 1 170 ? 13.984 -8.477 2.826 1 95.25 170 GLY A C 1
ATOM 1347 O O . GLY A 1 170 ? 12.992 -7.758 2.686 1 95.25 170 GLY A O 1
ATOM 1348 N N . ASP A 1 171 ? 15.031 -8.398 2.062 1 97.56 171 ASP A N 1
ATOM 1349 C CA . ASP A 1 171 ? 15.094 -7.402 0.998 1 97.56 171 ASP A CA 1
ATOM 1350 C C . ASP A 1 171 ? 14.094 -7.727 -0.116 1 97.56 171 ASP A C 1
ATOM 1352 O O . ASP A 1 171 ? 13.516 -6.82 -0.713 1 97.56 171 ASP A O 1
ATOM 1356 N N . ALA A 1 172 ? 13.891 -9.047 -0.405 1 98.12 172 ALA A N 1
ATOM 1357 C CA . ALA A 1 172 ? 12.867 -9.43 -1.371 1 98.12 172 ALA A CA 1
ATOM 1358 C C . ALA A 1 172 ? 11.484 -8.969 -0.92 1 98.12 172 ALA A C 1
ATOM 1360 O O . ALA A 1 172 ? 10.68 -8.5 -1.734 1 98.12 172 ALA A O 1
ATOM 1361 N N . TRP A 1 173 ? 11.195 -9.047 0.338 1 96.44 173 TRP A N 1
ATOM 1362 C CA . TRP A 1 173 ? 9.922 -8.594 0.877 1 96.44 173 TRP A CA 1
ATOM 1363 C C . TRP A 1 173 ? 9.773 -7.082 0.734 1 96.44 173 TRP A C 1
ATOM 1365 O O . TRP A 1 173 ? 8.727 -6.59 0.314 1 96.44 173 TRP A O 1
ATOM 1375 N N . PHE A 1 174 ? 10.836 -6.312 1.038 1 97.56 174 PHE A N 1
ATOM 1376 C CA . PHE A 1 174 ? 10.773 -4.863 0.901 1 97.56 174 PHE A CA 1
ATOM 1377 C C . PHE A 1 174 ? 10.555 -4.465 -0.555 1 97.56 174 PHE A C 1
ATOM 1379 O O . PHE A 1 174 ? 9.781 -3.551 -0.846 1 97.56 174 PHE A O 1
ATOM 1386 N N . VAL A 1 175 ? 11.242 -5.137 -1.46 1 98.5 175 VAL A N 1
ATOM 1387 C CA . VAL A 1 175 ? 11.047 -4.859 -2.879 1 98.5 175 VAL A CA 1
ATOM 1388 C C . VAL A 1 175 ? 9.602 -5.141 -3.27 1 98.5 175 VAL A C 1
ATOM 1390 O O . VAL A 1 175 ? 8.969 -4.34 -3.961 1 98.5 175 VAL A O 1
ATOM 1393 N N . SER A 1 176 ? 9.094 -6.277 -2.832 1 97.88 176 SER A N 1
ATOM 1394 C CA . SER A 1 176 ? 7.707 -6.629 -3.137 1 97.88 176 SER A CA 1
ATOM 1395 C C . SER A 1 176 ? 6.738 -5.586 -2.59 1 97.88 176 SER A C 1
ATOM 1397 O O . SER A 1 176 ? 5.77 -5.223 -3.256 1 97.88 176 SER A O 1
ATOM 1399 N N . GLU A 1 177 ? 6.957 -5.105 -1.379 1 96.69 177 GLU A N 1
ATOM 1400 C CA . GLU A 1 177 ? 6.105 -4.09 -0.766 1 96.69 177 GLU A CA 1
ATOM 1401 C C . GLU A 1 177 ? 6.16 -2.779 -1.547 1 96.69 177 GLU A C 1
ATOM 1403 O O . GLU A 1 177 ? 5.133 -2.133 -1.76 1 96.69 177 GLU A O 1
ATOM 1408 N N . LEU A 1 178 ? 7.32 -2.4 -1.923 1 97.88 178 LEU A N 1
ATOM 1409 C CA . LEU A 1 178 ? 7.473 -1.171 -2.693 1 97.88 178 LEU A CA 1
ATOM 1410 C C . LEU A 1 178 ? 6.773 -1.287 -4.043 1 97.88 178 LEU A C 1
ATOM 1412 O O . LEU A 1 178 ? 6.035 -0.384 -4.445 1 97.88 178 LEU A O 1
ATOM 1416 N N . VAL A 1 179 ? 6.992 -2.377 -4.758 1 96.75 179 VAL A N 1
ATOM 1417 C CA . VAL A 1 179 ? 6.367 -2.609 -6.055 1 96.75 179 VAL A CA 1
ATOM 1418 C C . VAL A 1 179 ? 4.848 -2.609 -5.902 1 96.75 179 VAL A C 1
ATOM 1420 O O . VAL A 1 179 ? 4.137 -2.016 -6.719 1 96.75 179 VAL A O 1
ATOM 1423 N N . ARG A 1 180 ? 4.383 -3.27 -4.855 1 95.19 180 ARG A N 1
ATOM 1424 C CA . ARG A 1 180 ? 2.949 -3.287 -4.586 1 95.19 180 ARG A CA 1
ATOM 1425 C C . ARG A 1 180 ? 2.414 -1.877 -4.363 1 95.19 180 ARG A C 1
ATOM 1427 O O . ARG A 1 180 ? 1.354 -1.521 -4.879 1 95.19 180 ARG A O 1
ATOM 1434 N N . SER A 1 181 ? 3.102 -1.137 -3.547 1 94.5 181 SER A N 1
ATOM 1435 C CA . SER A 1 181 ? 2.672 0.229 -3.266 1 94.5 181 SER A CA 1
ATOM 1436 C C . SER A 1 181 ? 2.607 1.062 -4.539 1 94.5 181 SER A C 1
ATOM 1438 O O . SER A 1 181 ? 1.636 1.785 -4.77 1 94.5 181 SER A O 1
ATOM 1440 N N . VAL A 1 182 ? 3.602 0.982 -5.391 1 93.44 182 VAL A N 1
ATOM 1441 C CA . VAL A 1 182 ? 3.641 1.714 -6.652 1 93.44 182 VAL A CA 1
ATOM 1442 C C . VAL A 1 182 ? 2.496 1.251 -7.551 1 93.44 182 VAL A C 1
ATOM 1444 O O . VAL A 1 182 ? 1.826 2.07 -8.188 1 93.44 182 VAL A O 1
ATOM 1447 N N . TYR A 1 183 ? 2.279 -0.07 -7.613 1 92.94 183 TYR A N 1
ATOM 1448 C CA . TYR A 1 183 ? 1.175 -0.629 -8.383 1 92.94 183 TYR A CA 1
ATOM 1449 C C . TYR A 1 183 ? -0.158 -0.043 -7.934 1 92.94 183 TYR A C 1
ATOM 1451 O O . TYR A 1 183 ? -0.973 0.371 -8.758 1 92.94 183 TYR A O 1
ATOM 1459 N N . HIS A 1 184 ? -0.368 -0.001 -6.617 1 91.94 184 HIS A N 1
ATOM 1460 C CA . HIS A 1 184 ? -1.614 0.515 -6.062 1 91.94 184 HIS A CA 1
ATOM 1461 C C . HIS A 1 184 ? -1.791 1.995 -6.387 1 91.94 184 HIS A C 1
ATOM 1463 O O . HIS A 1 184 ? -2.9 2.439 -6.691 1 91.94 184 HIS A O 1
ATOM 1469 N N . TYR A 1 185 ? -0.761 2.725 -6.273 1 89.12 185 TYR A N 1
ATOM 1470 C CA . TYR A 1 185 ? -0.833 4.145 -6.598 1 89.12 185 TYR A CA 1
ATOM 1471 C C . TYR A 1 185 ? -1.166 4.352 -8.07 1 89.12 185 TYR A C 1
ATOM 1473 O O . TYR A 1 185 ? -2.098 5.086 -8.406 1 89.12 185 TYR A O 1
ATOM 1481 N N . TRP A 1 186 ? -0.534 3.668 -8.938 1 87.5 186 TRP A N 1
ATOM 1482 C CA . TRP A 1 186 ? -0.619 3.902 -10.375 1 87.5 186 TRP A CA 1
ATOM 1483 C C . TRP A 1 186 ? -1.926 3.355 -10.938 1 87.5 186 TRP A C 1
ATOM 1485 O O . TRP A 1 186 ? -2.371 3.775 -12.008 1 87.5 186 TRP A O 1
ATOM 1495 N N . ALA A 1 187 ? -2.502 2.42 -10.258 1 88.56 187 ALA A N 1
ATOM 1496 C CA . ALA A 1 187 ? -3.803 1.895 -10.672 1 88.56 187 ALA A CA 1
ATOM 1497 C C . ALA A 1 187 ? -4.852 3 -10.711 1 88.56 187 ALA A C 1
ATOM 1499 O O . ALA A 1 187 ? -5.816 2.924 -11.477 1 88.56 187 ALA A O 1
ATOM 1500 N N . TYR A 1 188 ? -4.676 4.051 -9.953 1 86 188 TYR A N 1
ATOM 1501 C CA . TYR A 1 188 ? -5.68 5.105 -9.867 1 86 188 TYR A CA 1
ATOM 1502 C C . TYR A 1 188 ? -5.125 6.43 -10.375 1 86 188 TYR A C 1
ATOM 1504 O O . TYR A 1 188 ? -5.879 7.367 -10.648 1 86 188 TYR A O 1
ATOM 1512 N N . ALA A 1 189 ? -3.902 6.566 -10.406 1 78.62 189 ALA A N 1
ATOM 1513 C CA . ALA A 1 189 ? -3.266 7.781 -10.914 1 78.62 189 ALA A CA 1
ATOM 1514 C C . ALA A 1 189 ? -2.141 7.445 -11.883 1 78.62 189 ALA A C 1
ATOM 1516 O O . ALA A 1 189 ? -0.971 7.73 -11.617 1 78.62 189 ALA A O 1
ATOM 1517 N N . PRO A 1 190 ? -2.627 6.977 -13.055 1 65.56 190 PRO A N 1
ATOM 1518 C CA . PRO A 1 190 ? -1.581 6.562 -13.992 1 65.56 190 PRO A CA 1
ATOM 1519 C C . PRO A 1 190 ? -0.827 7.746 -14.594 1 65.56 190 PRO A C 1
ATOM 1521 O O . PRO A 1 190 ? -1.431 8.781 -14.898 1 65.56 190 PRO A O 1
ATOM 1524 N N . GLY A 1 191 ? 0.359 8.086 -14.156 1 64.12 191 GLY A N 1
ATOM 1525 C CA . GLY A 1 191 ? 1.188 9.117 -14.75 1 64.12 191 GLY A CA 1
ATOM 1526 C C . GLY A 1 191 ? 2.207 8.578 -15.734 1 64.12 191 GLY A C 1
ATOM 1527 O O . GLY A 1 191 ? 1.954 7.574 -16.406 1 64.12 191 GLY A O 1
ATOM 1528 N N . ASP A 1 192 ? 3.186 9.344 -15.961 1 63.44 192 ASP A N 1
ATOM 1529 C CA . ASP A 1 192 ? 4.234 8.891 -16.875 1 63.44 192 ASP A CA 1
ATOM 1530 C C . ASP A 1 192 ? 4.91 7.629 -16.344 1 63.44 192 ASP A C 1
ATOM 1532 O O . ASP A 1 192 ? 5.977 7.703 -15.727 1 63.44 192 ASP A O 1
ATOM 1536 N N . ALA A 1 193 ? 4.273 6.473 -16.594 1 60.38 193 ALA A N 1
ATOM 1537 C CA . ALA A 1 193 ? 4.598 5.141 -16.094 1 60.38 193 ALA A CA 1
ATOM 1538 C C . ALA A 1 193 ? 6.031 4.758 -16.438 1 60.38 193 ALA A C 1
ATOM 1540 O O . ALA A 1 193 ? 6.754 4.207 -15.609 1 60.38 193 ALA A O 1
ATOM 1541 N N . GLU A 1 194 ? 6.414 5.008 -17.594 1 63.41 194 GLU A N 1
ATOM 1542 C CA . GLU A 1 194 ? 7.719 4.523 -18.031 1 63.41 194 GLU A CA 1
ATOM 1543 C C . GLU A 1 194 ? 8.844 5.164 -17.234 1 63.41 194 GLU A C 1
ATOM 1545 O O . GLU A 1 194 ? 9.766 4.473 -16.781 1 63.41 194 GLU A O 1
ATOM 1550 N N . ASP A 1 195 ? 8.766 6.328 -17 1 79.69 195 ASP A N 1
ATOM 1551 C CA . ASP A 1 195 ? 9.789 7.043 -16.25 1 79.69 195 ASP A CA 1
ATOM 1552 C C . ASP A 1 195 ? 9.836 6.566 -14.805 1 79.69 195 ASP A C 1
ATOM 1554 O O . ASP A 1 195 ? 10.922 6.371 -14.242 1 79.69 195 ASP A O 1
ATOM 1558 N N . VAL A 1 196 ? 8.789 6.07 -14.344 1 85 196 VAL A N 1
ATOM 1559 C CA . VAL A 1 196 ? 8.734 5.66 -12.945 1 85 196 VAL A CA 1
ATOM 1560 C C . VAL A 1 196 ? 9.32 4.262 -12.789 1 85 196 VAL A C 1
ATOM 1562 O O . VAL A 1 196 ? 9.992 3.971 -11.789 1 85 196 VAL A O 1
ATOM 1565 N N . GLN A 1 197 ? 9.086 3.436 -13.867 1 90 197 GLN A N 1
ATOM 1566 C CA . GLN A 1 197 ? 9.602 2.074 -13.797 1 90 197 GLN A CA 1
ATOM 1567 C C . GLN A 1 197 ? 11.133 2.064 -13.805 1 90 197 GLN A C 1
ATOM 1569 O O . GLN A 1 197 ? 11.758 1.313 -13.055 1 90 197 GLN A O 1
ATOM 1574 N N . ASP A 1 198 ? 11.711 2.883 -14.664 1 91.19 198 ASP A N 1
ATOM 1575 C CA . ASP A 1 198 ? 13.164 2.973 -14.719 1 91.19 198 ASP A CA 1
ATOM 1576 C C . ASP A 1 198 ? 13.742 3.479 -13.398 1 91.19 198 ASP A C 1
ATOM 1578 O O . ASP A 1 198 ? 14.734 2.941 -12.906 1 91.19 198 ASP A O 1
ATOM 1582 N N . ARG A 1 199 ? 13.102 4.465 -12.875 1 92.62 199 ARG A N 1
ATOM 1583 C CA . ARG A 1 199 ? 13.555 5.039 -11.617 1 92.62 199 ARG A CA 1
ATOM 1584 C C . ARG A 1 199 ? 13.383 4.051 -10.469 1 92.62 199 ARG A C 1
ATOM 1586 O O . ARG A 1 199 ? 14.227 3.979 -9.578 1 92.62 199 ARG A O 1
ATOM 1593 N N . LEU A 1 200 ? 12.297 3.322 -10.516 1 95.44 200 LEU A N 1
ATOM 1594 C CA . LEU A 1 200 ? 12.062 2.291 -9.508 1 95.44 200 LEU A CA 1
ATOM 1595 C C . LEU A 1 200 ? 13.148 1.225 -9.562 1 95.44 200 LEU A C 1
ATOM 1597 O O . LEU A 1 200 ? 13.672 0.81 -8.523 1 95.44 200 LEU A O 1
ATOM 1601 N N . TRP A 1 201 ? 13.477 0.874 -10.781 1 95.5 201 TRP A N 1
ATOM 1602 C CA . TRP A 1 201 ? 14.516 -0.137 -10.953 1 95.5 201 TRP A CA 1
ATOM 1603 C C . TRP A 1 201 ? 15.852 0.357 -10.406 1 95.5 201 TRP A C 1
ATOM 1605 O O . TRP A 1 201 ? 16.547 -0.371 -9.688 1 95.5 201 TRP A O 1
ATOM 1615 N N . GLU A 1 202 ? 16.234 1.542 -10.703 1 94.69 202 GLU A N 1
ATOM 1616 C CA . GLU A 1 202 ? 17.484 2.109 -10.195 1 94.69 202 GLU A CA 1
ATOM 1617 C C . GLU A 1 202 ? 17.484 2.146 -8.672 1 94.69 202 GLU A C 1
ATOM 1619 O O . GLU A 1 202 ? 18.5 1.824 -8.047 1 94.69 202 GLU A O 1
ATOM 1624 N N . PHE A 1 203 ? 16.406 2.529 -8.094 1 96.94 203 PHE A N 1
ATOM 1625 C CA . PHE A 1 203 ? 16.25 2.574 -6.645 1 96.94 203 PHE A CA 1
ATOM 1626 C C . PHE A 1 203 ? 16.438 1.189 -6.035 1 96.94 203 PHE A C 1
ATOM 1628 O O . PHE A 1 203 ? 17.188 1.021 -5.078 1 96.94 203 PHE A O 1
ATOM 1635 N N . VAL A 1 204 ? 15.766 0.183 -6.625 1 97.88 204 VAL A N 1
ATOM 1636 C CA . VAL A 1 204 ? 15.805 -1.192 -6.141 1 97.88 204 VAL A CA 1
ATOM 1637 C C . VAL A 1 204 ? 17.219 -1.748 -6.27 1 97.88 204 VAL A C 1
ATOM 1639 O O . VAL A 1 204 ? 17.719 -2.398 -5.352 1 97.88 204 VAL A O 1
ATOM 1642 N N . LEU A 1 205 ? 17.828 -1.454 -7.402 1 96.94 205 LEU A N 1
ATOM 1643 C CA . LEU A 1 205 ? 19.188 -1.946 -7.625 1 96.94 205 LEU A CA 1
ATOM 1644 C C . LEU A 1 205 ? 20.141 -1.406 -6.566 1 96.94 205 LEU A C 1
ATOM 1646 O O . LEU A 1 205 ? 20.938 -2.158 -6.004 1 96.94 205 LEU A O 1
ATOM 1650 N N . ARG A 1 206 ? 20.078 -0.148 -6.266 1 95.81 206 ARG A N 1
ATOM 1651 C CA . ARG A 1 206 ? 20.906 0.432 -5.211 1 95.81 206 ARG A CA 1
ATOM 1652 C C . ARG A 1 206 ? 20.578 -0.193 -3.857 1 95.81 206 ARG A C 1
ATOM 1654 O O . ARG A 1 206 ? 21.484 -0.53 -3.094 1 95.81 206 ARG A O 1
ATOM 1661 N N . ALA A 1 207 ? 19.297 -0.377 -3.545 1 97.25 207 ALA A N 1
ATOM 1662 C CA . ALA A 1 207 ? 18.859 -0.922 -2.264 1 97.25 207 ALA A CA 1
ATOM 1663 C C . ALA A 1 207 ? 19.438 -2.316 -2.033 1 97.25 207 ALA A C 1
ATOM 1665 O O . ALA A 1 207 ? 19.688 -2.711 -0.892 1 97.25 207 ALA A O 1
ATOM 1666 N N . LEU A 1 208 ? 19.609 -2.998 -3.158 1 97.12 208 LEU A N 1
ATOM 1667 C CA . LEU A 1 208 ? 20.094 -4.371 -3.078 1 97.12 208 LEU A CA 1
ATOM 1668 C C . LEU A 1 208 ? 21.609 -4.418 -3.156 1 97.12 208 LEU A C 1
ATOM 1670 O O . LEU A 1 208 ? 22.203 -5.5 -3.172 1 97.12 208 LEU A O 1
ATOM 1674 N N . GLY A 1 209 ? 22.25 -3.25 -3.209 1 92.94 209 GLY A N 1
ATOM 1675 C CA . GLY A 1 209 ? 23.703 -3.176 -3.264 1 92.94 209 GLY A CA 1
ATOM 1676 C C . GLY A 1 209 ? 24.266 -3.459 -4.645 1 92.94 209 GLY A C 1
ATOM 1677 O O . GLY A 1 209 ? 25.312 -4.102 -4.777 1 92.94 209 GLY A O 1
ATOM 1678 N N . GLY A 1 210 ? 23.438 -3.029 -5.574 1 88.69 210 GLY A N 1
ATOM 1679 C CA . GLY A 1 210 ? 23.906 -3.248 -6.934 1 88.69 210 GLY A CA 1
ATOM 1680 C C . GLY A 1 210 ? 25.219 -2.553 -7.223 1 88.69 210 GLY A C 1
ATOM 1681 O O . GLY A 1 210 ? 25.469 -1.453 -6.723 1 88.69 210 GLY A O 1
ATOM 1682 N N . VAL A 1 211 ? 26.125 -3.234 -7.816 1 67.94 211 VAL A N 1
ATOM 1683 C CA . VAL A 1 211 ? 27.453 -2.74 -8.156 1 67.94 211 VAL A CA 1
ATOM 1684 C C . VAL A 1 211 ? 27.453 -2.172 -9.57 1 67.94 211 VAL A C 1
ATOM 1686 O O . VAL A 1 211 ? 26.734 -2.666 -10.445 1 67.94 211 VAL A O 1
ATOM 1689 N N . ALA A 1 212 ? 27.578 -0.889 -9.586 1 55.22 212 ALA A N 1
ATOM 1690 C CA . ALA A 1 212 ? 27.719 -0.336 -10.93 1 55.22 212 ALA A CA 1
ATOM 1691 C C . ALA A 1 212 ? 28.578 -1.241 -11.805 1 55.22 212 ALA A C 1
ATOM 1693 O O . ALA A 1 212 ? 29.516 -1.873 -11.328 1 55.22 212 ALA A O 1
ATOM 1694 N N . LYS A 1 213 ? 27.969 -1.72 -12.875 1 48.41 213 LYS A N 1
ATOM 1695 C CA . LYS A 1 213 ? 28.859 -2.402 -13.805 1 48.41 213 LYS A CA 1
ATOM 1696 C C . LYS A 1 213 ? 30.203 -1.675 -13.914 1 48.41 213 LYS A C 1
ATOM 1698 O O . LYS A 1 213 ? 30.234 -0.448 -14.031 1 48.41 213 LYS A O 1
ATOM 1703 N N . PRO A 1 214 ? 31.297 -2.438 -13.664 1 39.53 214 PRO A N 1
ATOM 1704 C CA . PRO A 1 214 ? 32.594 -1.8 -13.969 1 39.53 214 PRO A CA 1
ATOM 1705 C C . PRO A 1 214 ? 32.562 -0.967 -15.25 1 39.53 214 PRO A C 1
ATOM 1707 O O . PRO A 1 214 ? 31.75 -1.244 -16.141 1 39.53 214 PRO A O 1
ATOM 1710 N N . MET B 1 1 ? 5.566 51.125 -2.418 1 42.34 1 MET B N 1
ATOM 1711 C CA . MET B 1 1 ? 4.707 50 -2.061 1 42.34 1 MET B CA 1
ATOM 1712 C C . MET B 1 1 ? 3.617 49.812 -3.105 1 42.34 1 MET B C 1
ATOM 1714 O O . MET B 1 1 ? 2.895 50.75 -3.449 1 42.34 1 MET B O 1
ATOM 1718 N N . SER B 1 2 ? 3.654 48.75 -3.914 1 48.94 2 SER B N 1
ATOM 1719 C CA . SER B 1 2 ? 2.83 48.688 -5.117 1 48.94 2 SER B CA 1
ATOM 1720 C C . SER B 1 2 ? 1.354 48.531 -4.766 1 48.94 2 SER B C 1
ATOM 1722 O O . SER B 1 2 ? 1.01 48.156 -3.646 1 48.94 2 SER B O 1
ATOM 1724 N N . TRP B 1 3 ? 0.485 48.969 -5.633 1 45.75 3 TRP B N 1
ATOM 1725 C CA . TRP B 1 3 ? -0.966 48.938 -5.488 1 45.75 3 TRP B CA 1
ATOM 1726 C C . TRP B 1 3 ? -1.449 47.531 -5.141 1 45.75 3 TRP B C 1
ATOM 1728 O O . TRP B 1 3 ? -2.352 47.375 -4.316 1 45.75 3 TRP B O 1
ATOM 1738 N N . ALA B 1 4 ? -0.966 46.531 -5.82 1 57.53 4 ALA B N 1
ATOM 1739 C CA . ALA B 1 4 ? -1.295 45.125 -5.559 1 57.53 4 ALA B CA 1
ATOM 1740 C C . ALA B 1 4 ? -0.916 44.719 -4.133 1 57.53 4 ALA B C 1
ATOM 1742 O O . ALA B 1 4 ? -1.631 43.969 -3.482 1 57.53 4 ALA B O 1
ATOM 1743 N N . GLU B 1 5 ? 0.169 45.156 -3.725 1 49.66 5 GLU B N 1
ATOM 1744 C CA . GLU B 1 5 ? 0.588 45 -2.336 1 49.66 5 GLU B CA 1
ATOM 1745 C C . GLU B 1 5 ? -0.358 45.719 -1.381 1 49.66 5 GLU B C 1
ATOM 1747 O O . GLU B 1 5 ? -0.627 45.219 -0.28 1 49.66 5 GLU B O 1
ATOM 1752 N N . GLU B 1 6 ? -0.828 46.875 -1.852 1 49.75 6 GLU B N 1
ATOM 1753 C CA . GLU B 1 6 ? -1.745 47.656 -1.041 1 49.75 6 GLU B CA 1
ATOM 1754 C C . GLU B 1 6 ? -3.107 46.969 -0.924 1 49.75 6 GLU B C 1
ATOM 1756 O O . GLU B 1 6 ? -3.707 46.969 0.153 1 49.75 6 GLU B O 1
ATOM 1761 N N . ARG B 1 7 ? -3.662 46.5 -2.072 1 51.66 7 ARG B N 1
ATOM 1762 C CA . ARG B 1 7 ? -4.965 45.812 -2.08 1 51.66 7 ARG B CA 1
ATOM 1763 C C . ARG B 1 7 ? -4.906 44.5 -1.343 1 51.66 7 ARG B C 1
ATOM 1765 O O . ARG B 1 7 ? -5.918 44.031 -0.823 1 51.66 7 ARG B O 1
ATOM 1772 N N . ALA B 1 8 ? -3.834 43.719 -1.474 1 53.38 8 ALA B N 1
ATOM 1773 C CA . ALA B 1 8 ? -3.582 42.5 -0.695 1 53.38 8 ALA B CA 1
ATOM 1774 C C . ALA B 1 8 ? -3.49 42.812 0.794 1 53.38 8 ALA B C 1
ATOM 1776 O O . ALA B 1 8 ? -3.984 42.062 1.629 1 53.38 8 ALA B O 1
ATOM 1777 N N . ALA B 1 9 ? -2.902 43.844 1.305 1 53.84 9 ALA B N 1
ATOM 1778 C CA . ALA B 1 9 ? -2.82 44.406 2.65 1 53.84 9 ALA B CA 1
ATOM 1779 C C . ALA B 1 9 ? -4.184 44.938 3.113 1 53.84 9 ALA B C 1
ATOM 1781 O O . ALA B 1 9 ? -4.453 45 4.316 1 53.84 9 ALA B O 1
ATOM 1782 N N . GLU B 1 10 ? -4.906 45.594 2.195 1 46.19 10 GLU B N 1
ATOM 1783 C CA . GLU B 1 10 ? -6.207 46.156 2.51 1 46.19 10 GLU B CA 1
ATOM 1784 C C . GLU B 1 10 ? -7.309 45.094 2.443 1 46.19 10 GLU B C 1
ATOM 1786 O O . GLU B 1 10 ? -8.469 45.438 2.189 1 46.19 10 GLU B O 1
ATOM 1791 N N . ARG B 1 11 ? -6.934 43.906 2.156 1 56.31 11 ARG B N 1
ATOM 1792 C CA . ARG B 1 11 ? -8.188 43.156 2.33 1 56.31 11 ARG B CA 1
ATOM 1793 C C . ARG B 1 11 ? -8.953 43.688 3.541 1 56.31 11 ARG B C 1
ATOM 1795 O O . ARG B 1 11 ? -8.391 43.812 4.633 1 56.31 11 ARG B O 1
ATOM 1802 N N . SER B 1 12 ? -10.062 44.312 3.361 1 62.53 12 SER B N 1
ATOM 1803 C CA . SER B 1 12 ? -10.93 44.969 4.328 1 62.53 12 SER B CA 1
ATOM 1804 C C . SER B 1 12 ? -11.047 44.188 5.617 1 62.53 12 SER B C 1
ATOM 1806 O O . SER B 1 12 ? -10.938 42.938 5.605 1 62.53 12 SER B O 1
ATOM 1808 N N . PRO B 1 13 ? -10.812 44.719 6.75 1 69.19 13 PRO B N 1
ATOM 1809 C CA . PRO B 1 13 ? -11.062 44.062 8.039 1 69.19 13 PRO B CA 1
ATOM 1810 C C . PRO B 1 13 ? -12.195 43.031 7.977 1 69.19 13 PRO B C 1
ATOM 1812 O O . PRO B 1 13 ? -12.164 42.031 8.68 1 69.19 13 PRO B O 1
ATOM 1815 N N . ALA B 1 14 ? -13.102 43.281 7.148 1 69.94 14 ALA B N 1
ATOM 1816 C CA . ALA B 1 14 ? -14.227 42.375 6.992 1 69.94 14 ALA B CA 1
ATOM 1817 C C . ALA B 1 14 ? -13.789 41.062 6.344 1 69.94 14 ALA B C 1
ATOM 1819 O O . ALA B 1 14 ? -14.234 40 6.75 1 69.94 14 ALA B O 1
ATOM 1820 N N . VAL B 1 15 ? -12.93 41.125 5.414 1 70.06 15 VAL B N 1
ATOM 1821 C CA . VAL B 1 15 ? -12.453 39.969 4.711 1 70.06 15 VAL B CA 1
ATOM 1822 C C . VAL B 1 15 ? -11.562 39.125 5.633 1 70.06 15 VAL B C 1
ATOM 1824 O O . VAL B 1 15 ? -11.656 37.906 5.652 1 70.06 15 VAL B O 1
ATOM 1827 N N . ARG B 1 16 ? -10.781 39.75 6.363 1 69.94 16 ARG B N 1
ATOM 1828 C CA . ARG B 1 16 ? -9.922 39.062 7.309 1 69.94 16 ARG B CA 1
ATOM 1829 C C . ARG B 1 16 ? -10.742 38.375 8.391 1 69.94 16 ARG B C 1
ATOM 1831 O O . ARG B 1 16 ? -10.438 37.219 8.781 1 69.94 16 ARG B O 1
ATOM 1838 N N . ARG B 1 17 ? -11.68 39.094 8.938 1 69.38 17 ARG B N 1
ATOM 1839 C CA . ARG B 1 17 ? -12.555 38.531 9.953 1 69.38 17 ARG B CA 1
ATOM 1840 C C . ARG B 1 17 ? -13.32 37.344 9.406 1 69.38 17 ARG B C 1
ATOM 1842 O O . ARG B 1 17 ? -13.508 36.344 10.102 1 69.38 17 ARG B O 1
ATOM 1849 N N . SER B 1 18 ? -13.719 37.406 8.156 1 70.5 18 SER B N 1
ATOM 1850 C CA . SER B 1 18 ? -14.422 36.312 7.512 1 70.5 18 SER B CA 1
ATOM 1851 C C . SER B 1 18 ? -13.523 35.094 7.348 1 70.5 18 SER B C 1
ATOM 1853 O O . SER B 1 18 ? -13.93 33.969 7.629 1 70.5 18 SER B O 1
ATOM 1855 N N . ARG B 1 19 ? -12.328 35.344 7.004 1 71 19 ARG B N 1
ATOM 1856 C CA . ARG B 1 19 ? -11.375 34.25 6.82 1 71 19 ARG B CA 1
ATOM 1857 C C . ARG B 1 19 ? -11.055 33.594 8.148 1 71 19 ARG B C 1
ATOM 1859 O O . ARG B 1 19 ? -10.914 32.375 8.211 1 71 19 ARG B O 1
ATOM 1866 N N . SER B 1 20 ? -10.898 34.406 9.078 1 80.44 20 SER B N 1
ATOM 1867 C CA . SER B 1 20 ? -10.633 33.875 10.414 1 80.44 20 SER B CA 1
ATOM 1868 C C . SER B 1 20 ? -11.812 33.062 10.922 1 80.44 20 SER B C 1
ATOM 1870 O O . SER B 1 20 ? -11.617 31.984 11.516 1 80.44 20 SER B O 1
ATOM 1872 N N . ARG B 1 21 ? -12.969 33.531 10.672 1 78.38 21 ARG B N 1
ATOM 1873 C CA . ARG B 1 21 ? -14.172 32.844 11.094 1 78.38 21 ARG B CA 1
ATOM 1874 C C . ARG B 1 21 ? -14.289 31.484 10.383 1 78.38 21 ARG B C 1
ATOM 1876 O O . ARG B 1 21 ? -14.625 30.484 11.008 1 78.38 21 ARG B O 1
ATOM 1883 N N . ILE B 1 22 ? -14.023 31.578 9.172 1 80.25 22 ILE B N 1
ATOM 1884 C CA . ILE B 1 22 ? -14.062 30.359 8.367 1 80.25 22 ILE B CA 1
ATOM 1885 C C . ILE B 1 22 ? -13.031 29.359 8.883 1 80.25 22 ILE B C 1
ATOM 1887 O O . ILE B 1 22 ? -13.336 28.188 9.094 1 80.25 22 ILE B O 1
ATOM 1891 N N . ALA B 1 23 ? -11.93 29.906 9.148 1 84.62 23 ALA B N 1
ATOM 1892 C CA . ALA B 1 23 ? -10.852 29.047 9.656 1 84.62 23 ALA B CA 1
ATOM 1893 C C . ALA B 1 23 ? -11.219 28.453 11.008 1 84.62 23 ALA B C 1
ATOM 1895 O O . ALA B 1 23 ? -10.938 27.281 11.273 1 84.62 23 ALA B O 1
ATOM 1896 N N . ASP B 1 24 ? -11.836 29.219 11.773 1 88.62 24 ASP B N 1
ATOM 1897 C CA . ASP B 1 24 ? -12.25 28.766 13.094 1 88.62 24 ASP B CA 1
ATOM 1898 C C . ASP B 1 24 ? -13.32 27.688 12.992 1 88.62 24 ASP B C 1
ATOM 1900 O O . ASP B 1 24 ? -13.281 26.688 13.727 1 88.62 24 ASP B O 1
ATOM 1904 N N . GLN B 1 25 ? -14.188 27.828 12.086 1 90.5 25 GLN B N 1
ATOM 1905 C CA . GLN B 1 25 ? -15.258 26.859 11.906 1 90.5 25 GLN B CA 1
ATOM 1906 C C . GLN B 1 25 ? -14.719 25.531 11.359 1 90.5 25 GLN B C 1
ATOM 1908 O O . GLN B 1 25 ? -15.078 24.469 11.844 1 90.5 25 GLN B O 1
ATOM 1913 N N . VAL B 1 26 ? -13.906 25.688 10.453 1 93.31 26 VAL B N 1
ATOM 1914 C CA . VAL B 1 26 ? -13.297 24.5 9.883 1 93.31 26 VAL B CA 1
ATOM 1915 C C . VAL B 1 26 ? -12.484 23.766 10.953 1 93.31 26 VAL B C 1
ATOM 1917 O O . VAL B 1 26 ? -12.578 22.547 11.086 1 93.31 26 VAL B O 1
ATOM 1920 N N . ARG B 1 27 ? -11.773 24.5 11.711 1 94.81 27 ARG B N 1
ATOM 1921 C CA . ARG B 1 27 ? -10.961 23.922 12.781 1 94.81 27 ARG B CA 1
ATOM 1922 C C . ARG B 1 27 ? -11.836 23.203 13.805 1 94.81 27 ARG B C 1
ATOM 1924 O O . ARG B 1 27 ? -11.508 22.109 14.258 1 94.81 27 ARG B O 1
ATOM 1931 N N . SER B 1 28 ? -12.914 23.828 14.109 1 95.5 28 SER B N 1
ATOM 1932 C CA . SER B 1 28 ? -13.828 23.219 15.062 1 95.5 28 SER B CA 1
ATOM 1933 C C . SER B 1 28 ? -14.367 21.875 14.547 1 95.5 28 SER B C 1
ATOM 1935 O O . SER B 1 28 ? -14.484 20.922 15.305 1 95.5 28 SER B O 1
ATOM 1937 N N . ILE B 1 29 ? -14.625 21.844 13.297 1 96.5 29 ILE B N 1
ATOM 1938 C CA . ILE B 1 29 ? -15.156 20.641 12.688 1 96.5 29 ILE B CA 1
ATOM 1939 C C . ILE B 1 29 ? -14.086 19.547 12.664 1 96.5 29 ILE B C 1
ATOM 1941 O O . ILE B 1 29 ? -14.344 18.406 13.023 1 96.5 29 ILE B O 1
ATOM 1945 N N . LEU B 1 30 ? -12.906 19.953 12.328 1 96.62 30 LEU B N 1
ATOM 1946 C CA . LEU B 1 30 ? -11.812 18.984 12.266 1 96.62 30 LEU B CA 1
ATOM 1947 C C . LEU B 1 30 ? -11.5 18.438 13.648 1 96.62 30 LEU B C 1
ATOM 1949 O O . LEU B 1 30 ? -11.289 17.234 13.812 1 96.62 30 LEU B O 1
ATOM 1953 N N . ASP B 1 31 ? -11.523 19.281 14.641 1 96.25 31 ASP B N 1
ATOM 1954 C CA . ASP B 1 31 ? -11.242 18.844 16.016 1 96.25 31 ASP B CA 1
ATOM 1955 C C . ASP B 1 31 ? -12.328 17.891 16.516 1 96.25 31 ASP B C 1
ATOM 1957 O O . ASP B 1 31 ? -12.023 16.891 17.156 1 96.25 31 ASP B O 1
ATOM 1961 N N . ALA B 1 32 ? -13.484 18.219 16.219 1 97.12 32 ALA B N 1
ATOM 1962 C CA . ALA B 1 32 ? -14.602 17.359 16.594 1 97.12 32 ALA B CA 1
ATOM 1963 C C . ALA B 1 32 ? -14.5 15.992 15.922 1 97.12 32 ALA B C 1
ATOM 1965 O O . ALA B 1 32 ? -14.711 14.961 16.562 1 97.12 32 ALA B O 1
ATOM 1966 N N . ALA B 1 33 ? -14.188 16 14.656 1 96.12 33 ALA B N 1
ATOM 1967 C CA . ALA B 1 33 ? -14.031 14.758 13.914 1 96.12 33 ALA B CA 1
ATOM 1968 C C . ALA B 1 33 ? -12.938 13.891 14.516 1 96.12 33 ALA B C 1
ATOM 1970 O O . ALA B 1 33 ? -13.109 12.688 14.688 1 96.12 33 ALA B O 1
ATOM 1971 N N . GLN B 1 34 ? -11.859 14.523 14.82 1 94 34 GLN B N 1
ATOM 1972 C CA . GLN B 1 34 ? -10.742 13.789 15.406 1 94 34 GLN B CA 1
ATOM 1973 C C . GLN B 1 34 ? -11.148 13.141 16.734 1 94 34 GLN B C 1
ATOM 1975 O O . GLN B 1 34 ? -10.82 11.977 16.984 1 94 34 GLN B O 1
ATOM 1980 N N . ARG B 1 35 ? -11.867 13.812 17.547 1 94.31 35 ARG B N 1
ATOM 1981 C CA . ARG B 1 35 ? -12.328 13.281 18.812 1 94.31 35 ARG B CA 1
ATOM 1982 C C . ARG B 1 35 ? -13.273 12.094 18.609 1 94.31 35 ARG B C 1
ATOM 1984 O O . ARG B 1 35 ? -13.156 11.07 19.281 1 94.31 35 ARG B O 1
ATOM 1991 N N . LEU B 1 36 ? -14.141 12.266 17.703 1 94.75 36 LEU B N 1
ATOM 1992 C CA . LEU B 1 36 ? -15.109 11.211 17.438 1 94.75 36 LEU B CA 1
ATOM 1993 C C . LEU B 1 36 ? -14.422 9.984 16.844 1 94.75 36 LEU B C 1
ATOM 1995 O O . LEU B 1 36 ? -14.773 8.852 17.188 1 94.75 36 LEU B O 1
ATOM 1999 N N . ILE B 1 37 ? -13.453 10.18 16.047 1 92.75 37 ILE B N 1
ATOM 2000 C CA . ILE B 1 37 ? -12.719 9.078 15.422 1 92.75 37 ILE B CA 1
ATOM 2001 C C . ILE B 1 37 ? -11.969 8.297 16.484 1 92.75 37 ILE B C 1
ATOM 2003 O O . ILE B 1 37 ? -11.898 7.062 16.438 1 92.75 37 ILE B O 1
ATOM 2007 N N . GLU B 1 38 ? -11.438 9.016 17.422 1 88.5 38 GLU B N 1
ATOM 2008 C CA . GLU B 1 38 ? -10.719 8.359 18.5 1 88.5 38 GLU B CA 1
ATOM 2009 C C . GLU B 1 38 ? -11.633 7.461 19.312 1 88.5 38 GLU B C 1
ATOM 2011 O O . GLU B 1 38 ? -11.203 6.438 19.844 1 88.5 38 GLU B O 1
ATOM 2016 N N . ILE B 1 39 ? -12.883 7.801 19.328 1 87.75 39 ILE B N 1
ATOM 2017 C CA . ILE B 1 39 ? -13.828 7.098 20.188 1 87.75 39 ILE B CA 1
ATOM 2018 C C . ILE B 1 39 ? -14.516 5.984 19.406 1 87.75 39 ILE B C 1
ATOM 2020 O O . ILE B 1 39 ? -14.656 4.863 19.891 1 87.75 39 ILE B O 1
ATOM 2024 N N . LYS B 1 40 ? -14.883 6.285 18.141 1 88.12 40 LYS B N 1
ATOM 2025 C CA . LYS B 1 40 ? -15.742 5.305 17.484 1 88.12 40 LYS B CA 1
ATOM 2026 C C . LYS B 1 40 ? -15.359 5.133 16.016 1 88.12 40 LYS B C 1
ATOM 2028 O O . LYS B 1 40 ? -16.125 4.582 15.227 1 88.12 40 LYS B O 1
ATOM 2033 N N . GLY B 1 41 ? -14.156 5.52 15.68 1 85.75 41 GLY B N 1
ATOM 2034 C CA . GLY B 1 41 ? -13.789 5.434 14.273 1 85.75 41 GLY B CA 1
ATOM 2035 C C . GLY B 1 41 ? -14.656 6.293 13.375 1 85.75 41 GLY B C 1
ATOM 2036 O O . GLY B 1 41 ? -14.883 7.473 13.664 1 85.75 41 GLY B O 1
ATOM 2037 N N . ASP B 1 42 ? -15.102 5.734 12.266 1 83.25 42 ASP B N 1
ATOM 2038 C CA . ASP B 1 42 ? -15.898 6.539 11.344 1 83.25 42 ASP B CA 1
ATOM 2039 C C . ASP B 1 42 ? -17.391 6.223 11.484 1 83.25 42 ASP B C 1
ATOM 2041 O O . ASP B 1 42 ? -18.172 6.523 10.586 1 83.25 42 ASP B O 1
ATOM 2045 N N . ALA B 1 43 ? -17.766 5.75 12.531 1 89.94 43 ALA B N 1
ATOM 2046 C CA . ALA B 1 43 ? -19.141 5.328 12.727 1 89.94 43 ALA B CA 1
ATOM 2047 C C . ALA B 1 43 ? -20.016 6.496 13.164 1 89.94 43 ALA B C 1
ATOM 2049 O O . ALA B 1 43 ? -21.25 6.359 13.266 1 89.94 43 ALA B O 1
ATOM 2050 N N . PHE B 1 44 ? -19.484 7.605 13.359 1 93.5 44 PHE B N 1
ATOM 2051 C CA . PHE B 1 44 ? -20.281 8.758 13.781 1 93.5 44 PHE B CA 1
ATOM 2052 C C . PHE B 1 44 ? -21.109 9.297 12.617 1 93.5 44 PHE B C 1
ATOM 2054 O O . PHE B 1 44 ? -20.719 9.164 11.461 1 93.5 44 PHE B O 1
ATOM 2061 N N . THR B 1 45 ? -22.188 9.953 12.969 1 95.06 45 THR B N 1
ATOM 2062 C CA . THR B 1 45 ? -23.047 10.594 11.977 1 95.06 45 THR B CA 1
ATOM 2063 C C . THR B 1 45 ? -22.656 12.062 11.805 1 95.06 45 THR B C 1
ATOM 2065 O O . THR B 1 45 ? -21.953 12.625 12.641 1 95.06 45 THR B O 1
ATOM 2068 N N . THR B 1 46 ? -23.156 12.578 10.695 1 95.5 46 THR B N 1
ATOM 2069 C CA . THR B 1 46 ? -22.938 14 10.477 1 95.5 46 THR B CA 1
ATOM 2070 C C . THR B 1 46 ? -23.609 14.828 11.57 1 95.5 46 THR B C 1
ATOM 2072 O O . THR B 1 46 ? -23.094 15.875 11.969 1 95.5 46 THR B O 1
ATOM 2075 N N . GLN B 1 47 ? -24.656 14.32 12.023 1 95.81 47 GLN B N 1
ATOM 2076 C CA . GLN B 1 47 ? -25.359 15.016 13.094 1 95.81 47 GLN B CA 1
ATOM 2077 C C . GLN B 1 47 ? -24.547 15.016 14.383 1 95.81 47 GLN B C 1
ATOM 2079 O O . GLN B 1 47 ? -24.438 16.047 15.055 1 95.81 47 GLN B O 1
ATOM 2084 N N . GLU B 1 48 ? -24.016 13.961 14.75 1 96.94 48 GLU B N 1
ATOM 2085 C CA . GLU B 1 48 ? -23.156 13.867 15.914 1 96.94 48 GLU B CA 1
ATOM 2086 C C . GLU B 1 48 ? -21.953 14.789 15.781 1 96.94 48 GLU B C 1
ATOM 2088 O O . GLU B 1 48 ? -21.547 15.453 16.734 1 96.94 48 GLU B O 1
ATOM 2093 N N . LEU B 1 49 ? -21.391 14.828 14.594 1 97.44 49 LEU B N 1
ATOM 2094 C CA . LEU B 1 49 ? -20.219 15.648 14.312 1 97.44 49 LEU B CA 1
ATOM 2095 C C . LEU B 1 49 ? -20.547 17.125 14.508 1 97.44 49 LEU B C 1
ATOM 2097 O O . LEU B 1 49 ? -19.781 17.844 15.164 1 97.44 49 LEU B O 1
ATOM 2101 N N . THR B 1 50 ? -21.641 17.578 13.922 1 97.06 50 THR B N 1
ATOM 2102 C CA . THR B 1 50 ? -21.984 19 13.992 1 97.06 50 THR B CA 1
ATOM 2103 C C . THR B 1 50 ? -22.312 19.391 15.43 1 97.06 50 THR B C 1
ATOM 2105 O O . THR B 1 50 ? -21.969 20.5 15.867 1 97.06 50 THR B O 1
ATOM 2108 N N . LYS B 1 51 ? -22.953 18.484 16.109 1 97.31 51 LYS B N 1
ATOM 2109 C CA . LYS B 1 51 ? -23.234 18.734 17.516 1 97.31 51 LYS B CA 1
ATOM 2110 C C . LYS B 1 51 ? -21.938 18.891 18.312 1 97.31 51 LYS B C 1
ATOM 2112 O O . LYS B 1 51 ? -21.797 19.828 19.109 1 97.31 51 LYS B O 1
ATOM 2117 N N . GLU B 1 52 ? -21.047 18.031 18.125 1 96.62 52 GLU B N 1
ATOM 2118 C CA . GLU B 1 52 ? -19.766 18.047 18.812 1 96.62 52 GLU B CA 1
ATOM 2119 C C . GLU B 1 52 ? -18.969 19.297 18.453 1 96.62 52 GLU B C 1
ATOM 2121 O O . GLU B 1 52 ? -18.266 19.859 19.297 1 96.62 52 GLU B O 1
ATOM 2126 N N . ALA B 1 53 ? -19.062 19.734 17.219 1 96.75 53 ALA B N 1
ATOM 2127 C CA . ALA B 1 53 ? -18.297 20.859 16.703 1 96.75 53 ALA B CA 1
ATOM 2128 C C . ALA B 1 53 ? -18.953 22.188 17.078 1 96.75 53 ALA B C 1
ATOM 2130 O O . ALA B 1 53 ? -18.328 23.25 16.953 1 96.75 53 ALA B O 1
ATOM 2131 N N . GLY B 1 54 ? -20.203 22.109 17.375 1 96.56 54 GLY B N 1
ATOM 2132 C CA . GLY B 1 54 ? -20.938 23.328 17.703 1 96.56 54 GLY B CA 1
ATOM 2133 C C . GLY B 1 54 ? -21.281 24.156 16.484 1 96.56 54 GLY B C 1
ATOM 2134 O O . GLY B 1 54 ? -21.219 25.391 16.516 1 96.56 54 GLY B O 1
ATOM 2135 N N . VAL B 1 55 ? -21.516 23.516 15.406 1 95.69 55 VAL B N 1
ATOM 2136 C CA . VAL B 1 55 ? -21.875 24.219 14.18 1 95.69 55 VAL B CA 1
ATOM 2137 C C . VAL B 1 55 ? -23.172 23.656 13.617 1 95.69 55 VAL B C 1
ATOM 2139 O O . VAL B 1 55 ? -23.578 22.547 13.977 1 95.69 55 VAL B O 1
ATOM 2142 N N . ALA B 1 56 ? -23.812 24.438 12.742 1 94.81 56 ALA B N 1
ATOM 2143 C CA . ALA B 1 56 ? -25 23.953 12.055 1 94.81 56 ALA B CA 1
ATOM 2144 C C . ALA B 1 56 ? -24.641 22.953 10.961 1 94.81 56 ALA B C 1
ATOM 2146 O O . ALA B 1 56 ? -23.547 23 10.406 1 94.81 56 ALA B O 1
ATOM 2147 N N . LEU B 1 57 ? -25.641 22.047 10.695 1 94.69 57 LEU B N 1
ATOM 2148 C CA . LEU B 1 57 ? -25.484 21.062 9.625 1 94.69 57 LEU B CA 1
ATOM 2149 C C . LEU B 1 57 ? -25.203 21.75 8.297 1 94.69 57 LEU B C 1
ATOM 2151 O O . LEU B 1 57 ? -24.359 21.281 7.516 1 94.69 57 LEU B O 1
ATOM 2155 N N . GLN B 1 58 ? -25.797 22.859 8.07 1 94 58 GLN B N 1
ATOM 2156 C CA . GLN B 1 58 ? -25.609 23.594 6.828 1 94 58 GLN B CA 1
ATOM 2157 C C . GLN B 1 58 ? -24.188 24.141 6.723 1 94 58 GLN B C 1
ATOM 2159 O O . GLN B 1 58 ? -23.625 24.219 5.629 1 94 58 GLN B O 1
ATOM 2164 N N . THR B 1 59 ? -23.734 24.547 7.836 1 93.38 59 THR B N 1
ATOM 2165 C CA . THR B 1 59 ? -22.359 25.047 7.895 1 93.38 59 THR B CA 1
ATOM 2166 C C . THR B 1 59 ? -21.375 23.953 7.508 1 93.38 59 THR B C 1
ATOM 2168 O O . THR B 1 59 ? -20.422 24.188 6.766 1 93.38 59 THR B O 1
ATOM 2171 N N . PHE B 1 60 ? -21.625 22.656 8.008 1 95.19 60 PHE B N 1
ATOM 2172 C CA . PHE B 1 60 ? -20.797 21.531 7.625 1 95.19 60 PHE B CA 1
ATOM 2173 C C . PHE B 1 60 ? -20.766 21.359 6.113 1 95.19 60 PHE B C 1
ATOM 2175 O O . PHE B 1 60 ? -19.688 21.266 5.512 1 95.19 60 PHE B O 1
ATOM 2182 N N . TYR B 1 61 ? -21.859 21.406 5.5 1 94.56 61 TYR B N 1
ATOM 2183 C CA . TYR B 1 61 ? -21.984 21.109 4.078 1 94.56 61 TYR B CA 1
ATOM 2184 C C . TYR B 1 61 ? -21.469 22.266 3.236 1 94.56 61 TYR B C 1
ATOM 2186 O O . TYR B 1 61 ? -21.188 22.109 2.045 1 94.56 61 TYR B O 1
ATOM 2194 N N . ARG B 1 62 ? -21.359 23.469 3.883 1 94.12 62 ARG B N 1
ATOM 2195 C CA . ARG B 1 62 ? -20.703 24.594 3.229 1 94.12 62 ARG B CA 1
ATOM 2196 C C . ARG B 1 62 ? -19.219 24.297 2.996 1 94.12 62 ARG B C 1
ATOM 2198 O O . ARG B 1 62 ? -18.656 24.719 1.986 1 94.12 62 ARG B O 1
ATOM 2205 N N . TYR B 1 63 ? -18.672 23.531 3.883 1 94.19 63 TYR B N 1
ATOM 2206 C CA . TYR B 1 63 ? -17.219 23.344 3.844 1 94.19 63 TYR B CA 1
ATOM 2207 C C . TYR B 1 63 ? -16.875 21.953 3.311 1 94.19 63 TYR B C 1
ATOM 2209 O O . TYR B 1 63 ? -15.836 21.781 2.656 1 94.19 63 TYR B O 1
ATOM 2217 N N . PHE B 1 64 ? -17.688 20.984 3.674 1 95.75 64 PHE B N 1
ATOM 2218 C CA . PHE B 1 64 ? -17.438 19.609 3.268 1 95.75 64 PHE B CA 1
ATOM 2219 C C . PHE B 1 64 ? -18.641 19.016 2.557 1 95.75 64 PHE B C 1
ATOM 2221 O O . PHE B 1 64 ? -19.719 18.891 3.15 1 95.75 64 PHE B O 1
ATOM 2228 N N . GLY B 1 65 ? -18.406 18.594 1.372 1 93.44 65 GLY B N 1
ATOM 2229 C CA . GLY B 1 65 ? -19.484 18.047 0.567 1 93.44 65 GLY B CA 1
ATOM 2230 C C . GLY B 1 65 ? -19.875 16.656 0.978 1 93.44 65 GLY B C 1
ATOM 2231 O O . GLY B 1 65 ? -20.969 16.172 0.625 1 93.44 65 GLY B O 1
ATOM 2232 N N . SER B 1 66 ? -19.016 15.93 1.684 1 93.75 66 SER B N 1
ATOM 2233 C CA . SER B 1 66 ? -19.266 14.562 2.113 1 93.75 66 SER B CA 1
ATOM 2234 C C . SER B 1 66 ? -18.422 14.188 3.318 1 93.75 66 SER B C 1
ATOM 2236 O O . SER B 1 66 ? -17.469 14.898 3.656 1 93.75 66 SER B O 1
ATOM 2238 N N . LYS B 1 67 ? -18.766 13.156 3.914 1 93.75 67 LYS B N 1
ATOM 2239 C CA . LYS B 1 67 ? -17.969 12.625 5.012 1 93.75 67 LYS B CA 1
ATOM 2240 C C . LYS B 1 67 ? -16.562 12.242 4.535 1 93.75 67 LYS B C 1
ATOM 2242 O O . LYS B 1 67 ? -15.586 12.406 5.262 1 93.75 67 LYS B O 1
ATOM 2247 N N . ASP B 1 68 ? -16.531 11.758 3.311 1 94.94 68 ASP B N 1
ATOM 2248 C CA . ASP B 1 68 ? -15.234 11.383 2.754 1 94.94 68 ASP B CA 1
ATOM 2249 C C . ASP B 1 68 ? -14.336 12.609 2.6 1 94.94 68 ASP B C 1
ATOM 2251 O O . ASP B 1 68 ? -13.133 12.539 2.861 1 94.94 68 ASP B O 1
ATOM 2255 N N . GLU B 1 69 ? -14.891 13.656 2.193 1 96.12 69 GLU B N 1
ATOM 2256 C CA . GLU B 1 69 ? -14.109 14.883 2.086 1 96.12 69 GLU B CA 1
ATOM 2257 C C . GLU B 1 69 ? -13.633 15.352 3.455 1 96.12 69 GLU B C 1
ATOM 2259 O O . GLU B 1 69 ? -12.508 15.844 3.586 1 96.12 69 GLU B O 1
ATOM 2264 N N . LEU B 1 70 ? -14.508 15.211 4.414 1 96.62 70 LEU B N 1
ATOM 2265 C CA . LEU B 1 70 ? -14.109 15.523 5.781 1 96.62 70 LEU B CA 1
ATOM 2266 C C . LEU B 1 70 ? -12.953 14.633 6.223 1 96.62 70 LEU B C 1
ATOM 2268 O O . LEU B 1 70 ? -11.953 15.125 6.758 1 96.62 70 LEU B O 1
ATOM 2272 N N . LEU B 1 71 ? -13.07 13.375 6.016 1 96.56 71 LEU B N 1
ATOM 2273 C CA . LEU B 1 71 ? -12.055 12.422 6.445 1 96.56 71 LEU B CA 1
ATOM 2274 C C . LEU B 1 71 ? -10.727 12.695 5.746 1 96.56 71 LEU B C 1
ATOM 2276 O O . LEU B 1 71 ? -9.656 12.547 6.348 1 96.56 71 LEU B O 1
ATOM 2280 N N . LEU B 1 72 ? -10.789 13.062 4.516 1 97.19 72 LEU B N 1
ATOM 2281 C CA . LEU B 1 72 ? -9.586 13.469 3.783 1 97.19 72 LEU B CA 1
ATOM 2282 C C . LEU B 1 72 ? -8.914 14.656 4.461 1 97.19 72 LEU B C 1
ATOM 2284 O O . LEU B 1 72 ? -7.695 14.656 4.648 1 97.19 72 LEU B O 1
ATOM 2288 N N . ALA B 1 73 ? -9.719 15.602 4.816 1 96.62 73 ALA B N 1
ATOM 2289 C CA . ALA B 1 73 ? -9.195 16.781 5.488 1 96.62 73 ALA B CA 1
ATOM 2290 C C . ALA B 1 73 ? -8.594 16.422 6.844 1 96.62 73 ALA B C 1
ATOM 2292 O O . ALA B 1 73 ? -7.559 16.969 7.234 1 96.62 73 ALA B O 1
ATOM 2293 N N . VAL B 1 74 ? -9.219 15.539 7.527 1 95.81 74 VAL B N 1
ATOM 2294 C CA . VAL B 1 74 ? -8.727 15.094 8.828 1 95.81 74 VAL B CA 1
ATOM 2295 C C . VAL B 1 74 ? -7.387 14.391 8.664 1 95.81 74 VAL B C 1
ATOM 2297 O O . VAL B 1 74 ? -6.453 14.633 9.438 1 95.81 74 VAL B O 1
ATOM 2300 N N . LEU B 1 75 ? -7.258 13.57 7.703 1 95.69 75 LEU B N 1
ATOM 2301 C CA . LEU B 1 75 ? -6.008 12.852 7.449 1 95.69 75 LEU B CA 1
ATOM 2302 C C . LEU B 1 75 ? -4.887 13.82 7.098 1 95.69 75 LEU B C 1
ATOM 2304 O O . LEU B 1 75 ? -3.766 13.688 7.586 1 95.69 75 LEU B O 1
ATOM 2308 N N . GLY B 1 76 ? -5.223 14.734 6.215 1 96.38 76 GLY B N 1
ATOM 2309 C CA . GLY B 1 76 ? -4.242 15.75 5.871 1 96.38 76 GLY B CA 1
ATOM 2310 C C . GLY B 1 76 ? -3.779 16.562 7.066 1 96.38 76 GLY B C 1
ATOM 2311 O O . GLY B 1 76 ? -2.582 16.797 7.238 1 96.38 76 GLY B O 1
ATOM 2312 N N . ASP B 1 77 ? -4.75 16.969 7.871 1 95.19 77 ASP B N 1
ATOM 2313 C CA . ASP B 1 77 ? -4.449 17.734 9.078 1 95.19 77 ASP B CA 1
ATOM 2314 C C . ASP B 1 77 ? -3.59 16.922 10.039 1 95.19 77 ASP B C 1
ATOM 2316 O O . ASP B 1 77 ? -2.646 17.453 10.633 1 95.19 77 ASP B O 1
ATOM 2320 N N . ALA B 1 78 ? -3.895 15.703 10.203 1 93.31 78 ALA B N 1
ATOM 2321 C CA . ALA B 1 78 ? -3.129 14.812 11.07 1 93.31 78 ALA B CA 1
ATOM 2322 C C . ALA B 1 78 ? -1.701 14.641 10.562 1 93.31 78 ALA B C 1
ATOM 2324 O O . ALA B 1 78 ? -0.752 14.625 11.344 1 93.31 78 ALA B O 1
ATOM 2325 N N . MET B 1 79 ? -1.55 14.508 9.297 1 96 79 MET B N 1
ATOM 2326 C CA . MET B 1 79 ? -0.229 14.375 8.688 1 96 79 MET B CA 1
ATOM 2327 C C . MET B 1 79 ? 0.604 15.633 8.914 1 96 79 MET B C 1
ATOM 2329 O O . MET B 1 79 ? 1.768 15.547 9.305 1 96 79 MET B O 1
ATOM 2333 N N . GLU B 1 80 ? -0.013 16.766 8.688 1 96.38 80 GLU B N 1
ATOM 2334 C CA . GLU B 1 80 ? 0.681 18.031 8.906 1 96.38 80 GLU B CA 1
ATOM 2335 C C . GLU B 1 80 ? 1.111 18.172 10.367 1 96.38 80 GLU B C 1
ATOM 2337 O O . GLU B 1 80 ? 2.242 18.578 10.648 1 96.38 80 GLU B O 1
ATOM 2342 N N . THR B 1 81 ? 0.236 17.844 11.211 1 94.75 81 THR B N 1
ATOM 2343 C CA . THR B 1 81 ? 0.511 17.938 12.641 1 94.75 81 THR B CA 1
ATOM 2344 C C . THR B 1 81 ? 1.635 16.984 13.039 1 94.75 81 THR B C 1
ATOM 2346 O O . THR B 1 81 ? 2.533 17.359 13.797 1 94.75 81 THR B O 1
ATOM 2349 N N . ALA B 1 82 ? 1.607 15.773 12.555 1 94.88 82 ALA B N 1
ATOM 2350 C CA . ALA B 1 82 ? 2.656 14.805 12.844 1 94.88 82 ALA B CA 1
ATOM 2351 C C . ALA B 1 82 ? 4.012 15.289 12.344 1 94.88 82 ALA B C 1
ATOM 2353 O O . ALA B 1 82 ? 5.012 15.211 13.062 1 94.88 82 ALA B O 1
ATOM 2354 N N . CYS B 1 83 ? 4.016 15.82 11.164 1 97.62 83 CYS B N 1
ATOM 2355 C CA . CYS B 1 83 ? 5.262 16.297 10.578 1 97.62 83 CYS B CA 1
ATOM 2356 C C . CYS B 1 83 ? 5.836 17.453 11.406 1 97.62 83 CYS B C 1
ATOM 2358 O O . CYS B 1 83 ? 7.043 17.516 11.633 1 97.62 83 CYS B O 1
ATOM 2360 N N . LEU B 1 84 ? 4.953 18.312 11.883 1 97.19 84 LEU B N 1
ATOM 2361 C CA . LEU B 1 84 ? 5.391 19.422 12.727 1 97.19 84 LEU B CA 1
ATOM 2362 C C . LEU B 1 84 ? 5.973 18.922 14.039 1 97.19 84 LEU B C 1
ATOM 2364 O O . LEU B 1 84 ? 7.016 19.391 14.484 1 97.19 84 LEU B O 1
ATOM 2368 N N . ARG B 1 85 ? 5.363 17.953 14.57 1 96.62 85 ARG B N 1
ATOM 2369 C CA . ARG B 1 85 ? 5.832 17.359 15.82 1 96.62 85 ARG B CA 1
ATOM 2370 C C . ARG B 1 85 ? 7.184 16.672 15.625 1 96.62 85 ARG B C 1
ATOM 2372 O O . ARG B 1 85 ? 8.086 16.828 16.453 1 96.62 85 ARG B O 1
ATOM 2379 N N . TRP B 1 86 ? 7.297 15.93 14.578 1 97.44 86 TRP B N 1
ATOM 2380 C CA . TRP B 1 86 ? 8.547 15.234 14.312 1 97.44 86 TRP B CA 1
ATOM 2381 C C . TRP B 1 86 ? 9.68 16.219 14.062 1 97.44 86 TRP B C 1
ATOM 2383 O O . TRP B 1 86 ? 10.797 16.047 14.562 1 97.44 86 TRP B O 1
ATOM 2393 N N . THR B 1 87 ? 9.367 17.25 13.32 1 97.94 87 THR B N 1
ATOM 2394 C CA . THR B 1 87 ? 10.367 18.266 13.031 1 97.94 87 THR B CA 1
ATOM 2395 C C . THR B 1 87 ? 10.852 18.922 14.32 1 97.94 87 THR B C 1
ATOM 2397 O O . THR B 1 87 ? 12.055 19.109 14.516 1 97.94 87 THR B O 1
ATOM 2400 N N . ALA B 1 88 ? 9.922 19.203 15.203 1 97.94 88 ALA B N 1
ATOM 2401 C CA . ALA B 1 88 ? 10.273 19.812 16.484 1 97.94 88 ALA B CA 1
ATOM 2402 C C . ALA B 1 88 ? 11.117 18.859 17.328 1 97.94 88 ALA B C 1
ATOM 2404 O O . ALA B 1 88 ? 12.117 19.281 17.922 1 97.94 88 ALA B O 1
ATOM 2405 N N . ALA B 1 89 ? 10.766 17.625 17.328 1 97.56 89 ALA B N 1
ATOM 2406 C CA . ALA B 1 89 ? 11.469 16.609 18.125 1 97.56 89 ALA B CA 1
ATOM 2407 C C . ALA B 1 89 ? 12.875 16.375 17.594 1 97.56 89 ALA B C 1
ATOM 2409 O O . ALA B 1 89 ? 13.789 16.047 18.359 1 97.56 89 ALA B O 1
ATOM 2410 N N . ALA B 1 90 ? 13.023 16.578 16.328 1 97.5 90 ALA B N 1
ATOM 2411 C CA . ALA B 1 90 ? 14.312 16.297 15.688 1 97.5 90 ALA B CA 1
ATOM 2412 C C . ALA B 1 90 ? 15.172 17.562 15.617 1 97.5 90 ALA B C 1
ATOM 2414 O O . ALA B 1 90 ? 16.266 17.547 15.055 1 97.5 90 ALA B O 1
ATOM 2415 N N . SER B 1 91 ? 14.719 18.641 16.219 1 95.94 91 SER B N 1
ATOM 2416 C CA . SER B 1 91 ? 15.352 19.953 16.062 1 95.94 91 SER B CA 1
ATOM 2417 C C . SER B 1 91 ? 16.781 19.953 16.609 1 95.94 91 SER B C 1
ATOM 2419 O O . SER B 1 91 ? 17.609 20.734 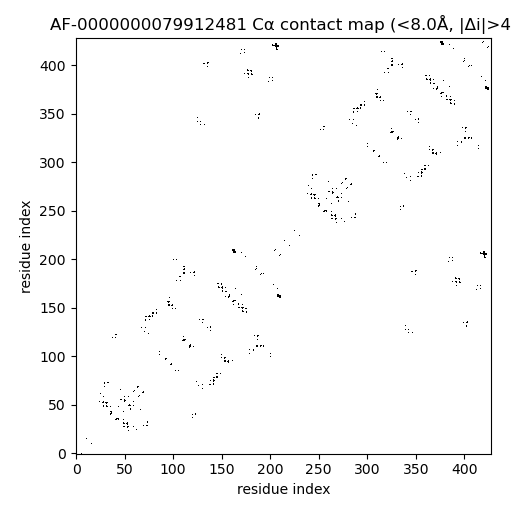16.172 1 95.94 91 SER B O 1
ATOM 2421 N N . ASN B 1 92 ? 17.125 19 17.484 1 96.62 92 ASN B N 1
ATOM 2422 C CA . ASN B 1 92 ? 18.438 18.984 18.094 1 96.62 92 ASN B CA 1
ATOM 2423 C C . ASN B 1 92 ? 19.391 18.047 17.359 1 96.62 92 ASN B C 1
ATOM 2425 O O . ASN B 1 92 ? 20.562 17.953 17.703 1 96.62 92 ASN B O 1
ATOM 2429 N N . LEU B 1 93 ? 18.906 17.344 16.391 1 97.62 93 LEU B N 1
ATOM 2430 C CA . LEU B 1 93 ? 19.734 16.438 15.609 1 97.62 93 LEU B CA 1
ATOM 2431 C C . LEU B 1 93 ? 20.422 17.188 14.469 1 97.62 93 LEU B C 1
ATOM 2433 O O . LEU B 1 93 ? 19.75 17.719 13.57 1 97.62 93 LEU B O 1
ATOM 2437 N N . ASP B 1 94 ? 21.688 17.188 14.461 1 96.19 94 ASP B N 1
ATOM 2438 C CA . ASP B 1 94 ? 22.438 17.922 13.453 1 96.19 94 ASP B CA 1
ATOM 2439 C C . ASP B 1 94 ? 22.625 17.094 12.188 1 96.19 94 ASP B C 1
ATOM 2441 O O . ASP B 1 94 ? 22.75 17.641 11.094 1 96.19 94 ASP B O 1
ATOM 2445 N N . ASP B 1 95 ? 22.656 15.844 12.328 1 97.62 95 ASP B N 1
ATOM 2446 C CA . ASP B 1 95 ? 22.938 14.938 11.219 1 97.62 95 ASP B CA 1
ATOM 2447 C C . ASP B 1 95 ? 21.672 14.633 10.43 1 97.62 95 ASP B C 1
ATOM 2449 O O . ASP B 1 95 ? 20.734 14.039 10.961 1 97.62 95 ASP B O 1
ATOM 2453 N N . PRO B 1 96 ? 21.625 14.992 9.125 1 97.81 96 PRO B N 1
ATOM 2454 C CA . PRO B 1 96 ? 20.438 14.734 8.305 1 97.81 96 PRO B CA 1
ATOM 2455 C C . PRO B 1 96 ? 20.062 13.25 8.273 1 97.81 96 PRO B C 1
ATOM 2457 O O . PRO B 1 96 ? 18.875 12.914 8.195 1 97.81 96 PRO B O 1
ATOM 2460 N N . LEU B 1 97 ? 21.031 12.375 8.359 1 97.44 97 LEU B N 1
ATOM 2461 C CA . LEU B 1 97 ? 20.719 10.953 8.359 1 97.44 97 LEU B CA 1
ATOM 2462 C C . LEU B 1 97 ? 20.016 10.547 9.648 1 97.44 97 LEU B C 1
ATOM 2464 O O . LEU B 1 97 ? 19.125 9.688 9.625 1 97.44 97 LEU B O 1
ATOM 2468 N N . GLN B 1 98 ? 20.422 11.172 10.695 1 97.81 98 GLN B N 1
ATOM 2469 C CA . GLN B 1 98 ? 19.75 10.898 11.961 1 97.81 98 GLN B CA 1
ATOM 2470 C C . GLN B 1 98 ? 18.312 11.391 11.938 1 97.81 98 GLN B C 1
ATOM 2472 O O . GLN B 1 98 ? 17.422 10.719 12.445 1 97.81 98 GLN B O 1
ATOM 2477 N N . ARG B 1 99 ? 18.062 12.523 11.352 1 98.31 99 ARG B N 1
ATOM 2478 C CA . ARG B 1 99 ? 16.703 13.039 11.242 1 98.31 99 ARG B CA 1
ATOM 2479 C C . ARG B 1 99 ? 15.859 12.164 10.32 1 98.31 99 ARG B C 1
ATOM 2481 O O . ARG B 1 99 ? 14.719 11.836 10.648 1 98.31 99 ARG B O 1
ATOM 2488 N N . LEU B 1 100 ? 16.438 11.773 9.188 1 98.25 100 LEU B N 1
ATOM 2489 C CA . LEU B 1 100 ? 15.75 10.891 8.258 1 98.25 100 LEU B CA 1
ATOM 2490 C C . LEU B 1 100 ? 15.359 9.586 8.938 1 98.25 100 LEU B C 1
ATOM 2492 O O . LEU B 1 100 ? 14.211 9.148 8.836 1 98.25 100 LEU B O 1
ATOM 2496 N N . HIS B 1 101 ? 16.312 8.992 9.648 1 97.44 101 HIS B N 1
ATOM 2497 C CA . HIS B 1 101 ? 16.047 7.773 10.406 1 97.44 101 HIS B CA 1
ATOM 2498 C C . HIS B 1 101 ? 14.938 7.988 11.43 1 97.44 101 HIS B C 1
ATOM 2500 O O . HIS B 1 101 ? 14.031 7.16 11.555 1 97.44 101 HIS B O 1
ATOM 2506 N N . PHE B 1 102 ? 14.977 9.062 12.109 1 97.31 102 PHE B N 1
ATOM 2507 C CA . PHE B 1 102 ? 13.992 9.398 13.125 1 97.31 102 PHE B CA 1
ATOM 2508 C C . PHE B 1 102 ? 12.602 9.508 12.516 1 97.31 102 PHE B C 1
ATOM 2510 O O . PHE B 1 102 ? 11.633 8.969 13.062 1 97.31 102 PHE B O 1
ATOM 2517 N N . TYR B 1 103 ? 12.461 10.188 11.375 1 97.69 103 TYR B N 1
ATOM 2518 C CA . TYR B 1 103 ? 11.156 10.367 10.742 1 97.69 103 TYR B CA 1
ATOM 2519 C C . TYR B 1 103 ? 10.586 9.023 10.297 1 97.69 103 TYR B C 1
ATOM 2521 O O . TYR B 1 103 ? 9.406 8.734 10.539 1 97.69 103 TYR B O 1
ATOM 2529 N N . ILE B 1 104 ? 11.391 8.164 9.68 1 96.69 104 ILE B N 1
ATOM 2530 C CA . ILE B 1 104 ? 10.953 6.867 9.18 1 96.69 104 ILE B CA 1
ATOM 2531 C C . ILE B 1 104 ? 10.508 5.988 10.344 1 96.69 104 ILE B C 1
ATOM 2533 O O . ILE B 1 104 ? 9.438 5.375 10.289 1 96.69 104 ILE B O 1
ATOM 2537 N N . THR B 1 105 ? 11.234 6.039 11.414 1 93.38 105 THR B N 1
ATOM 2538 C CA . THR B 1 105 ? 10.93 5.191 12.562 1 93.38 105 THR B CA 1
ATOM 2539 C C . THR B 1 105 ? 9.742 5.75 13.344 1 93.38 105 THR B C 1
ATOM 2541 O O . THR B 1 105 ? 8.977 4.996 13.945 1 93.38 105 THR B O 1
ATOM 2544 N N . SER B 1 106 ? 9.562 7.07 13.328 1 93.81 106 SER B N 1
ATOM 2545 C CA . SER B 1 106 ? 8.477 7.699 14.078 1 93.81 106 SER B CA 1
ATOM 2546 C C . SER B 1 106 ? 7.117 7.32 13.5 1 93.81 106 SER B C 1
ATOM 2548 O O . SER B 1 106 ? 6.148 7.145 14.25 1 93.81 106 SER B O 1
ATOM 2550 N N . ILE B 1 107 ? 7.062 7.219 12.211 1 91.5 107 ILE B N 1
ATOM 2551 C CA . ILE B 1 107 ? 5.809 6.836 11.57 1 91.5 107 ILE B CA 1
ATOM 2552 C C . ILE B 1 107 ? 5.441 5.406 11.969 1 91.5 107 ILE B C 1
ATOM 2554 O O . ILE B 1 107 ? 4.27 5.098 12.195 1 91.5 107 ILE B O 1
ATOM 2558 N N . LEU B 1 108 ? 6.367 4.535 12.102 1 88.69 108 LEU B N 1
ATOM 2559 C CA . LEU B 1 108 ? 6.148 3.119 12.367 1 88.69 108 LEU B CA 1
ATOM 2560 C C . LEU B 1 108 ? 6.074 2.854 13.867 1 88.69 108 LEU B C 1
ATOM 2562 O O . LEU B 1 108 ? 5.582 1.807 14.297 1 88.69 108 LEU B O 1
ATOM 2566 N N . GLY B 1 109 ? 6.57 3.805 14.641 1 82 109 GLY B N 1
ATOM 2567 C CA . GLY B 1 109 ? 6.766 3.596 16.062 1 82 109 GLY B CA 1
ATOM 2568 C C . GLY B 1 109 ? 5.469 3.344 16.812 1 82 109 GLY B C 1
ATOM 2569 O O . GLY B 1 109 ? 4.461 4 16.547 1 82 109 GLY B O 1
ATOM 2570 N N . GLY B 1 110 ? 5.484 2.373 17.672 1 76.94 110 GLY B N 1
ATOM 2571 C CA . GLY B 1 110 ? 4.402 2.094 18.609 1 76.94 110 GLY B CA 1
ATOM 2572 C C . GLY B 1 110 ? 3.369 1.133 18.047 1 76.94 110 GLY B C 1
ATOM 2573 O O . GLY B 1 110 ? 2.441 0.735 18.75 1 76.94 110 GLY B O 1
ATOM 2574 N N . LEU B 1 111 ? 3.428 0.872 16.766 1 83.25 111 LEU B N 1
ATOM 2575 C CA . LEU B 1 111 ? 2.494 -0.115 16.234 1 83.25 111 LEU B CA 1
ATOM 2576 C C . LEU B 1 111 ? 2.66 -1.456 16.938 1 83.25 111 LEU B C 1
ATOM 2578 O O . LEU B 1 111 ? 3.783 -1.917 17.156 1 83.25 111 LEU B O 1
ATOM 2582 N N . GLY B 1 112 ? 1.65 -2.006 17.328 1 78.62 112 GLY B N 1
ATOM 2583 C CA . GLY B 1 112 ? 1.647 -3.293 18.016 1 78.62 112 GLY B CA 1
ATOM 2584 C C . GLY B 1 112 ? 1.889 -3.182 19.5 1 78.62 112 GLY B C 1
ATOM 2585 O O . GLY B 1 112 ? 1.88 -4.188 20.219 1 78.62 112 GLY B O 1
ATOM 2586 N N . GLN B 1 113 ? 2.062 -1.979 20.031 1 80.12 113 GLN B N 1
ATOM 2587 C CA . GLN B 1 113 ? 2.422 -1.821 21.438 1 80.12 113 GLN B CA 1
ATOM 2588 C C . GLN B 1 113 ? 1.22 -1.382 22.266 1 80.12 113 GLN B C 1
ATOM 2590 O O . GLN B 1 113 ? 1.131 -1.696 23.453 1 80.12 113 GLN B O 1
ATOM 2595 N N . GLU B 1 114 ? 0.334 -0.642 21.688 1 82.62 114 GLU B N 1
ATOM 2596 C CA . GLU B 1 114 ? -0.833 -0.109 22.391 1 82.62 114 GLU B CA 1
ATOM 2597 C C . GLU B 1 114 ? -2.105 -0.315 21.562 1 82.62 114 GLU B C 1
ATOM 2599 O O . GLU B 1 114 ? -2.188 0.117 20.422 1 82.62 114 GLU B O 1
ATOM 2604 N N . PRO B 1 115 ? -3.064 -0.871 22.203 1 83.56 115 PRO B N 1
ATOM 2605 C CA . PRO B 1 115 ? -4.301 -1.188 21.484 1 83.56 115 PRO B CA 1
ATOM 2606 C C . PRO B 1 115 ? -4.953 0.041 20.859 1 83.56 115 PRO B C 1
ATOM 2608 O O . PRO B 1 115 ? -5.461 -0.03 19.734 1 83.56 115 PRO B O 1
ATOM 2611 N N . ARG B 1 116 ? -4.93 1.134 21.578 1 82.69 116 ARG B N 1
ATOM 2612 C CA . ARG B 1 116 ? -5.547 2.344 21.047 1 82.69 116 ARG B CA 1
ATOM 2613 C C . ARG B 1 116 ? -4.816 2.83 19.812 1 82.69 116 ARG B C 1
ATOM 2615 O O . ARG B 1 116 ? -5.449 3.25 18.828 1 82.69 116 ARG B O 1
ATOM 2622 N N . ARG B 1 117 ? -3.561 2.752 19.828 1 82.88 117 ARG B N 1
ATOM 2623 C CA . ARG B 1 117 ? -2.752 3.145 18.672 1 82.88 117 ARG B CA 1
ATOM 2624 C C . ARG B 1 117 ? -2.971 2.193 17.5 1 82.88 117 ARG B C 1
ATOM 2626 O O . ARG B 1 117 ? -3.021 2.625 16.359 1 82.88 117 ARG B O 1
ATOM 2633 N N . ASP B 1 118 ? -3.09 0.958 17.859 1 85.44 118 ASP B N 1
ATOM 2634 C CA . ASP B 1 118 ? -3.322 -0.035 16.812 1 85.44 118 ASP B CA 1
ATOM 2635 C C . ASP B 1 118 ? -4.684 0.17 16.141 1 85.44 118 ASP B C 1
ATOM 2637 O O . ASP B 1 118 ? -4.809 0.063 14.93 1 85.44 118 ASP B O 1
ATOM 2641 N N . ALA B 1 119 ? -5.637 0.469 16.953 1 85.62 119 ALA B N 1
ATOM 2642 C CA . ALA B 1 119 ? -6.973 0.723 16.422 1 85.62 119 ALA B CA 1
ATOM 2643 C C . ALA B 1 119 ? -6.98 1.954 15.523 1 85.62 119 ALA B C 1
ATOM 2645 O O . ALA B 1 119 ? -7.617 1.955 14.469 1 85.62 119 ALA B O 1
ATOM 2646 N N . LEU B 1 120 ? -6.281 2.936 15.961 1 87.31 120 LEU B N 1
ATOM 2647 C CA . LEU B 1 120 ? -6.176 4.145 15.148 1 87.31 120 LEU B CA 1
ATOM 2648 C C . LEU B 1 120 ? -5.449 3.861 13.844 1 87.31 120 LEU B C 1
ATOM 2650 O O . LEU B 1 120 ? -5.852 4.352 12.781 1 87.31 120 LEU B O 1
ATOM 2654 N N . ALA B 1 121 ? -4.426 3.076 13.922 1 89.31 121 ALA B N 1
ATOM 2655 C CA . ALA B 1 121 ? -3.689 2.697 12.719 1 89.31 121 ALA B CA 1
ATOM 2656 C C . ALA B 1 121 ? -4.586 1.943 11.742 1 89.31 121 ALA B C 1
ATOM 2658 O O . ALA B 1 121 ? -4.57 2.215 10.539 1 89.31 121 ALA B O 1
ATOM 2659 N N . GLN B 1 122 ? -5.328 1.061 12.258 1 88.69 122 GLN B N 1
ATOM 2660 C CA . GLN B 1 122 ? -6.238 0.297 11.406 1 88.69 122 GLN B CA 1
ATOM 2661 C C . GLN B 1 122 ? -7.293 1.201 10.781 1 88.69 122 GLN B C 1
ATOM 2663 O O . GLN B 1 122 ? -7.645 1.033 9.609 1 88.69 122 GLN B O 1
ATOM 2668 N N . PHE B 1 123 ? -7.754 2.148 11.539 1 89.5 123 PHE B N 1
ATOM 2669 C CA . PHE B 1 123 ? -8.688 3.133 11 1 89.5 123 PHE B CA 1
ATOM 2670 C C . PHE B 1 123 ? -8.039 3.926 9.867 1 89.5 123 PHE B C 1
ATOM 2672 O O . PHE B 1 123 ? -8.648 4.125 8.812 1 89.5 123 PHE B O 1
ATOM 2679 N N . ILE B 1 124 ? -6.836 4.363 10.062 1 91.19 124 ILE B N 1
ATOM 2680 C CA . ILE B 1 124 ? -6.105 5.148 9.07 1 91.19 124 ILE B CA 1
ATOM 2681 C C . ILE B 1 124 ? -5.938 4.336 7.793 1 91.19 124 ILE B C 1
ATOM 2683 O O . ILE B 1 124 ? -6.195 4.84 6.695 1 91.19 124 ILE B O 1
ATOM 2687 N N . VAL B 1 125 ? -5.578 3.111 7.918 1 90.62 125 VAL B N 1
ATOM 2688 C CA . VAL B 1 125 ? -5.34 2.246 6.77 1 90.62 125 VAL B CA 1
ATOM 2689 C C . VAL B 1 125 ? -6.645 2.025 6.008 1 90.62 125 VAL B C 1
ATOM 2691 O O . VAL B 1 125 ? -6.688 2.174 4.785 1 90.62 125 VAL B O 1
ATOM 2694 N N . THR B 1 126 ? -7.73 1.774 6.727 1 89.31 126 THR B N 1
ATOM 2695 C CA . THR B 1 126 ? -9.023 1.526 6.109 1 89.31 126 THR B CA 1
ATOM 2696 C C . THR B 1 126 ? -9.531 2.775 5.391 1 89.31 126 THR B C 1
ATOM 2698 O O . THR B 1 126 ? -10.008 2.695 4.254 1 89.31 126 THR B O 1
ATOM 2701 N N . THR B 1 127 ? -9.391 3.877 6.066 1 92.06 127 THR B N 1
ATOM 2702 C CA . THR B 1 127 ? -9.844 5.141 5.496 1 92.06 127 THR B CA 1
ATOM 2703 C C . THR B 1 127 ? -8.984 5.535 4.297 1 92.06 127 THR B C 1
ATOM 2705 O O . THR B 1 127 ? -9.5 6.027 3.293 1 92.06 127 THR B O 1
ATOM 2708 N N . HIS B 1 128 ? -7.68 5.336 4.414 1 92 128 HIS B N 1
ATOM 2709 C CA . HIS B 1 128 ? -6.754 5.652 3.33 1 92 128 HIS B CA 1
ATOM 2710 C C . HIS B 1 128 ? -7.156 4.945 2.039 1 92 128 HIS B C 1
ATOM 2712 O O . HIS B 1 128 ? -7.211 5.57 0.977 1 92 128 HIS B O 1
ATOM 2718 N N . TRP B 1 129 ? -7.434 3.828 2.139 1 86.94 129 TRP B N 1
ATOM 2719 C CA . TRP B 1 129 ? -7.762 3.039 0.955 1 86.94 129 TRP B CA 1
ATOM 2720 C C . TRP B 1 129 ? -9.062 3.514 0.325 1 86.94 129 TRP B C 1
ATOM 2722 O O . TRP B 1 129 ? -9.164 3.625 -0.899 1 86.94 129 TRP B O 1
ATOM 2732 N N . ARG B 1 130 ? -10.039 3.725 1.128 1 88 130 ARG B N 1
ATOM 2733 C CA . ARG B 1 130 ? -11.297 4.262 0.622 1 88 130 ARG B CA 1
ATOM 2734 C C . ARG B 1 130 ? -11.07 5.59 -0.096 1 88 130 ARG B C 1
ATOM 2736 O O . ARG B 1 130 ? -11.562 5.7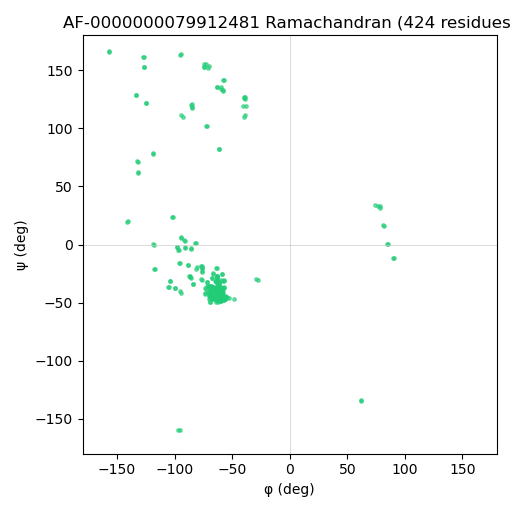89 -1.209 1 88 130 ARG B O 1
ATOM 2743 N N . LEU B 1 131 ? -10.312 6.367 0.517 1 92.56 131 LEU B N 1
ATOM 2744 C CA . LEU B 1 131 ? -10.086 7.707 -0.02 1 92.56 131 LEU B CA 1
ATOM 2745 C C . LEU B 1 131 ? -9.219 7.645 -1.274 1 92.56 131 LEU B C 1
ATOM 2747 O O . LEU B 1 131 ? -9.375 8.469 -2.18 1 92.56 131 LEU B O 1
ATOM 2751 N N . HIS B 1 132 ? -8.305 6.668 -1.321 1 90.5 132 HIS B N 1
ATOM 2752 C CA . HIS B 1 132 ? -7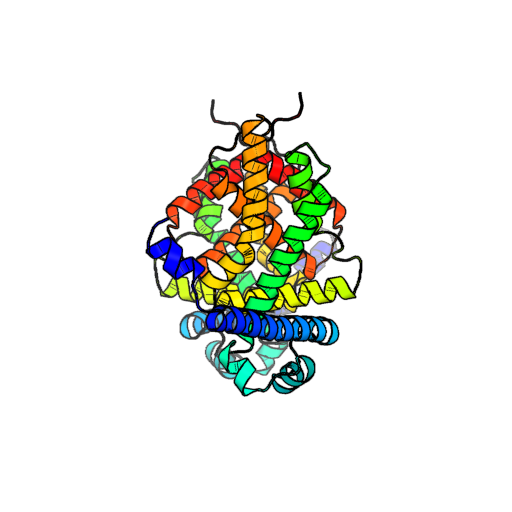.473 6.496 -2.51 1 90.5 132 HIS B CA 1
ATOM 2753 C C . HIS B 1 132 ? -8.328 6.176 -3.732 1 90.5 132 HIS B C 1
ATOM 2755 O O . HIS B 1 132 ? -8.023 6.617 -4.844 1 90.5 132 HIS B O 1
ATOM 2761 N N . ARG B 1 133 ? -9.383 5.504 -3.568 1 87.06 133 ARG B N 1
ATOM 2762 C CA . ARG B 1 133 ? -10.281 5.125 -4.652 1 87.06 133 ARG B CA 1
ATOM 2763 C C . ARG B 1 133 ? -11.055 6.336 -5.168 1 87.06 133 ARG B C 1
ATOM 2765 O O . ARG B 1 133 ? -11.234 6.496 -6.375 1 87.06 133 ARG B O 1
ATOM 2772 N N . VAL B 1 134 ? -11.406 7.223 -4.297 1 89.62 134 VAL B N 1
ATOM 2773 C CA . VAL B 1 134 ? -12.336 8.289 -4.637 1 89.62 134 VAL B CA 1
ATOM 2774 C C . VAL B 1 134 ? -11.57 9.578 -4.934 1 89.62 134 VAL B C 1
ATOM 2776 O O . VAL B 1 134 ? -11.953 10.344 -5.816 1 89.62 134 VAL B O 1
ATOM 2779 N N . PHE B 1 135 ? -10.461 9.805 -4.145 1 92.5 135 PHE B N 1
ATOM 2780 C CA . PHE B 1 135 ? -9.703 11.055 -4.23 1 92.5 135 PHE B CA 1
ATOM 2781 C C . PHE B 1 135 ? -8.211 10.766 -4.336 1 92.5 135 PHE B C 1
ATOM 2783 O O . PHE B 1 135 ? -7.422 11.25 -3.521 1 92.5 135 PHE B O 1
ATOM 2790 N N . PRO B 1 136 ? -7.801 10.086 -5.379 1 90.06 136 PRO B N 1
ATOM 2791 C CA . PRO B 1 136 ? -6.395 9.688 -5.422 1 90.06 136 PRO B CA 1
ATOM 2792 C C . PRO B 1 136 ? -5.441 10.883 -5.441 1 90.06 136 PRO B C 1
ATOM 2794 O O . PRO B 1 136 ? -4.43 10.875 -4.734 1 90.06 136 PRO B O 1
ATOM 2797 N N . GLU B 1 137 ? -5.715 11.93 -6.148 1 90.25 137 GLU B N 1
ATOM 2798 C CA . GLU B 1 137 ? -4.82 13.078 -6.25 1 90.25 137 GLU B CA 1
ATOM 2799 C C . GLU B 1 137 ? -4.836 13.898 -4.965 1 90.25 137 GLU B C 1
ATOM 2801 O O . GLU B 1 137 ? -3.783 14.328 -4.484 1 90.25 137 GLU B O 1
ATOM 2806 N N . GLU B 1 138 ? -6.004 14.094 -4.43 1 93.94 138 GLU B N 1
ATOM 2807 C CA . GLU B 1 138 ? -6.129 14.867 -3.197 1 93.94 138 GLU B CA 1
ATOM 2808 C C . GLU B 1 138 ? -5.473 14.148 -2.023 1 93.94 138 GLU B C 1
ATOM 2810 O O . GLU B 1 138 ? -4.875 14.789 -1.153 1 93.94 138 GLU B O 1
ATOM 2815 N N . LEU B 1 139 ? -5.605 12.859 -2.049 1 95 139 LEU B N 1
ATOM 2816 C CA . LEU B 1 139 ? -4.961 12.078 -0.998 1 95 139 LEU B CA 1
ATOM 2817 C C . LEU B 1 139 ? -3.443 12.188 -1.09 1 95 139 LEU B C 1
ATOM 2819 O O . LEU B 1 139 ? -2.764 12.344 -0.072 1 95 139 LEU B O 1
ATOM 2823 N N . ALA B 1 140 ? -2.959 12.125 -2.303 1 92.44 140 ALA B N 1
ATOM 2824 C CA . ALA B 1 140 ? -1.522 12.305 -2.502 1 92.44 140 ALA B CA 1
ATOM 2825 C C . ALA B 1 140 ? -1.06 13.656 -1.974 1 92.44 140 ALA B C 1
ATOM 2827 O O . ALA B 1 140 ? -0.012 13.758 -1.331 1 92.44 140 ALA B O 1
ATOM 2828 N N . LYS B 1 141 ? -1.816 14.633 -2.195 1 94.5 141 LYS B N 1
ATOM 2829 C CA . LYS B 1 141 ? -1.499 15.977 -1.704 1 94.5 141 LYS B CA 1
ATOM 2830 C C . LYS B 1 141 ? -1.52 16.016 -0.179 1 94.5 141 LYS B C 1
ATOM 2832 O O . LYS B 1 141 ? -0.676 16.672 0.44 1 94.5 141 LYS B O 1
ATOM 2837 N N . ALA B 1 142 ? -2.471 15.328 0.375 1 95.31 142 ALA B N 1
ATOM 2838 C CA . ALA B 1 142 ? -2.605 15.281 1.829 1 95.31 142 ALA B CA 1
ATOM 2839 C C . ALA B 1 142 ? -1.386 14.625 2.473 1 95.31 142 ALA B C 1
ATOM 2841 O O . ALA B 1 142 ? -1.029 14.945 3.609 1 95.31 142 ALA B O 1
ATOM 2842 N N . GLU B 1 143 ? -0.741 13.773 1.768 1 95.12 143 GLU B N 1
ATOM 2843 C CA . GLU B 1 143 ? 0.381 13.023 2.326 1 95.12 143 GLU B CA 1
ATOM 2844 C C . GLU B 1 143 ? 1.714 13.664 1.942 1 95.12 143 GLU B C 1
ATOM 2846 O O . GLU B 1 143 ? 2.77 13.234 2.416 1 95.12 143 GLU B O 1
ATOM 2851 N N . GLN B 1 144 ? 1.675 14.711 1.181 1 96.88 144 GLN B N 1
ATOM 2852 C CA . GLN B 1 144 ? 2.852 15.344 0.59 1 96.88 144 GLN B CA 1
ATOM 2853 C C . GLN B 1 144 ? 3.777 15.898 1.668 1 96.88 144 GLN B C 1
ATOM 2855 O O . GLN B 1 144 ? 5 15.898 1.504 1 96.88 144 GLN B O 1
ATOM 2860 N N . PRO B 1 145 ? 3.225 16.359 2.783 1 97.69 145 PRO B N 1
ATOM 2861 C CA . PRO B 1 145 ? 4.117 16.906 3.807 1 97.69 145 PRO B CA 1
ATOM 2862 C C . PRO B 1 145 ? 5.168 15.898 4.277 1 97.69 145 PRO B C 1
ATOM 2864 O O . PRO B 1 145 ? 6.32 16.266 4.512 1 97.69 145 PRO B O 1
ATOM 2867 N N . PHE B 1 146 ? 4.836 14.656 4.395 1 98.19 146 PHE B N 1
ATOM 2868 C CA . PHE B 1 146 ? 5.793 13.641 4.809 1 98.19 146 PHE B CA 1
ATOM 2869 C C . PHE B 1 146 ? 6.848 13.422 3.73 1 98.19 146 PHE B C 1
ATOM 2871 O O . PHE B 1 146 ? 8.039 13.328 4.031 1 98.19 146 PHE B O 1
ATOM 2878 N N . VAL B 1 147 ? 6.434 13.391 2.52 1 97.94 147 VAL B N 1
ATOM 2879 C CA . VAL B 1 147 ? 7.359 13.25 1.402 1 97.94 147 VAL B CA 1
ATOM 2880 C C . VAL B 1 147 ? 8.352 14.414 1.396 1 97.94 147 VAL B C 1
ATOM 2882 O O . VAL B 1 147 ? 9.547 14.211 1.205 1 97.94 147 VAL B O 1
ATOM 2885 N N . ASP B 1 148 ? 7.812 15.57 1.634 1 98.25 148 ASP B N 1
ATOM 2886 C CA . ASP B 1 148 ? 8.641 16.766 1.644 1 98.25 148 ASP B CA 1
ATOM 2887 C C . ASP B 1 148 ? 9.68 16.719 2.766 1 98.25 148 ASP B C 1
ATOM 2889 O O . ASP B 1 148 ? 10.82 17.141 2.584 1 98.25 148 ASP B O 1
ATOM 2893 N N . LEU B 1 149 ? 9.242 16.25 3.863 1 98.12 149 LEU B N 1
ATOM 2894 C CA . LEU B 1 149 ? 10.148 16.094 4.996 1 98.12 149 LEU B CA 1
ATOM 2895 C C . LEU B 1 149 ? 11.305 15.164 4.648 1 98.12 149 LEU B C 1
ATOM 2897 O O . LEU B 1 149 ? 12.469 15.484 4.906 1 98.12 149 LEU B O 1
ATOM 2901 N N . LEU B 1 150 ? 11.016 14.031 4.066 1 98.62 150 LEU B N 1
ATOM 2902 C CA . LEU B 1 150 ? 12.039 13.078 3.646 1 98.62 150 LEU B CA 1
ATOM 2903 C C . LEU B 1 150 ? 12.961 13.703 2.605 1 98.62 150 LEU B C 1
ATOM 2905 O O . LEU B 1 150 ? 14.188 13.57 2.695 1 98.62 150 LEU B O 1
ATOM 2909 N N . HIS B 1 151 ? 12.336 14.367 1.674 1 98.62 151 HIS B N 1
ATOM 2910 C CA . HIS B 1 151 ? 13.086 15 0.597 1 98.62 151 HIS B CA 1
ATOM 2911 C C . HIS B 1 151 ? 14.094 16 1.146 1 98.62 151 HIS B C 1
ATOM 2913 O O . HIS B 1 151 ? 15.25 16.031 0.713 1 98.62 151 HIS B O 1
ATOM 2919 N N . THR B 1 152 ? 13.688 16.797 2.078 1 98.5 152 THR B N 1
ATOM 2920 C CA . THR B 1 152 ? 14.539 17.812 2.693 1 98.5 152 THR B CA 1
ATOM 2921 C C . THR B 1 152 ? 15.781 17.172 3.311 1 98.5 152 THR B C 1
ATOM 2923 O O . THR B 1 152 ? 16.906 17.625 3.078 1 98.5 152 THR B O 1
ATOM 2926 N N . GLU B 1 153 ? 15.594 16.109 4.035 1 98.62 153 GLU B N 1
ATOM 2927 C CA . GLU B 1 153 ? 16.719 15.469 4.715 1 98.62 153 GLU B CA 1
ATOM 2928 C C . GLU B 1 153 ? 17.609 14.734 3.723 1 98.62 153 GLU B C 1
ATOM 2930 O O . GLU B 1 153 ? 18.828 14.695 3.885 1 98.62 153 GLU B O 1
ATOM 2935 N N . ILE B 1 154 ? 17.031 14.102 2.723 1 98.69 154 ILE B N 1
ATOM 2936 C CA . ILE B 1 154 ? 17.797 13.406 1.699 1 98.69 154 ILE B CA 1
ATOM 2937 C C . ILE B 1 154 ? 18.688 14.406 0.956 1 98.69 154 ILE B C 1
ATOM 2939 O O . ILE B 1 154 ? 19.875 14.156 0.746 1 98.69 154 ILE B O 1
ATOM 2943 N N . ARG B 1 155 ? 18.094 15.531 0.595 1 98.38 155 ARG B N 1
ATOM 2944 C CA . ARG B 1 155 ? 18.859 16.578 -0.08 1 98.38 155 ARG B CA 1
ATOM 2945 C C . ARG B 1 155 ? 20 17.062 0.792 1 98.38 155 ARG B C 1
ATOM 2947 O O . ARG B 1 155 ? 21.141 17.219 0.318 1 98.38 155 ARG B O 1
ATOM 2954 N N . ALA B 1 156 ? 19.734 17.328 2.057 1 98.12 156 ALA B N 1
ATOM 2955 C CA . ALA B 1 156 ? 20.766 17.781 2.992 1 98.12 156 ALA B CA 1
ATOM 2956 C C . ALA B 1 156 ? 21.891 16.75 3.113 1 98.12 156 ALA B C 1
ATOM 2958 O O . ALA B 1 156 ? 23.062 17.109 3.174 1 98.12 156 ALA B O 1
ATOM 2959 N N . ALA B 1 157 ? 21.547 15.5 3.168 1 98.19 157 ALA B N 1
ATOM 2960 C CA . ALA B 1 157 ? 22.531 14.438 3.293 1 98.19 157 ALA B CA 1
ATOM 2961 C C . ALA B 1 157 ? 23.391 14.32 2.031 1 98.19 157 ALA B C 1
ATOM 2963 O O . ALA B 1 157 ? 24.578 14 2.1 1 98.19 157 ALA B O 1
ATOM 2964 N N . VAL B 1 158 ? 22.75 14.523 0.866 1 97.69 158 VAL B N 1
ATOM 2965 C CA . VAL B 1 158 ? 23.5 14.531 -0.388 1 97.69 158 VAL B CA 1
ATOM 2966 C C . VAL B 1 158 ? 24.484 15.695 -0.386 1 97.69 158 VAL B C 1
ATOM 2968 O O . VAL B 1 158 ? 25.656 15.523 -0.764 1 97.69 158 VAL B O 1
ATOM 2971 N N . GLU B 1 159 ? 24.078 16.844 0.073 1 97.44 159 GLU B N 1
ATOM 2972 C CA . GLU B 1 159 ? 24.938 18.031 0.123 1 97.44 159 GLU B CA 1
ATOM 2973 C C . GLU B 1 159 ? 26.125 17.812 1.051 1 97.44 159 GLU B C 1
ATOM 2975 O O . GLU B 1 159 ? 27.203 18.359 0.812 1 97.44 159 GLU B O 1
ATOM 2980 N N . ARG B 1 160 ? 25.938 16.984 2.031 1 96.44 160 ARG B N 1
ATOM 2981 C CA . ARG B 1 160 ? 27.016 16.703 2.986 1 96.44 160 ARG B CA 1
ATOM 2982 C C . ARG B 1 160 ? 27.844 15.508 2.529 1 96.44 160 ARG B C 1
ATOM 2984 O O . ARG B 1 160 ? 28.766 15.086 3.232 1 96.44 160 ARG B O 1
ATOM 2991 N N . GLY B 1 161 ? 27.484 14.93 1.462 1 95.94 161 GLY B N 1
ATOM 2992 C CA . GLY B 1 161 ? 28.234 13.82 0.904 1 95.94 161 GLY B CA 1
ATOM 2993 C C . GLY B 1 161 ? 27.922 12.5 1.573 1 95.94 161 GLY B C 1
ATOM 2994 O O . GLY B 1 161 ? 28.656 11.516 1.379 1 95.94 161 GLY B O 1
ATOM 2995 N N . GLN B 1 162 ? 26.797 12.398 2.32 1 96.62 162 GLN B N 1
ATOM 2996 C CA . GLN B 1 162 ? 26.438 11.188 3.051 1 96.62 162 GLN B CA 1
ATOM 2997 C C . GLN B 1 162 ? 25.641 10.234 2.166 1 96.62 162 GLN B C 1
ATOM 2999 O O . GLN B 1 162 ? 25.625 9.023 2.412 1 96.62 162 GLN B O 1
ATOM 3004 N N . LEU B 1 163 ? 24.953 10.789 1.188 1 96.94 163 LEU B N 1
ATOM 3005 C CA . LEU B 1 163 ? 24.156 10.039 0.221 1 96.94 163 LEU B CA 1
ATOM 3006 C C . LEU B 1 163 ? 24.547 10.406 -1.206 1 96.94 163 LEU B C 1
ATOM 3008 O O . LEU B 1 163 ? 25 11.531 -1.464 1 96.94 163 LEU B O 1
ATOM 3012 N N . LYS B 1 164 ? 24.359 9.469 -2.162 1 94.81 164 LYS B N 1
ATOM 3013 C CA . LYS B 1 164 ? 24.844 9.695 -3.521 1 94.81 164 LYS B CA 1
ATOM 3014 C C . LYS B 1 164 ? 23.688 9.703 -4.52 1 94.81 164 LYS B C 1
ATOM 3016 O O . LYS B 1 164 ? 23.891 9.93 -5.715 1 94.81 164 LYS B O 1
ATOM 3021 N N . THR B 1 165 ? 22.5 9.531 -4.07 1 93.75 165 THR B N 1
ATOM 3022 C CA . THR B 1 165 ? 21.391 9.5 -5.008 1 93.75 165 THR B CA 1
ATOM 3023 C C . THR B 1 165 ? 21.328 10.797 -5.812 1 93.75 165 THR B C 1
ATOM 3025 O O . THR B 1 165 ? 21.547 11.875 -5.273 1 93.75 165 THR B O 1
ATOM 3028 N N . ALA B 1 166 ? 20.969 10.617 -7.172 1 92.06 166 ALA B N 1
ATOM 3029 C CA . ALA B 1 166 ? 20.906 11.758 -8.078 1 92.06 166 ALA B CA 1
ATOM 3030 C C . ALA B 1 166 ? 19.469 12.297 -8.188 1 92.06 166 ALA B C 1
ATOM 3032 O O . ALA B 1 166 ? 19.25 13.406 -8.68 1 92.06 166 ALA B O 1
ATOM 3033 N N . ASN B 1 167 ? 18.516 11.531 -7.758 1 94.12 167 ASN B N 1
ATOM 3034 C CA . ASN B 1 167 ? 17.109 11.922 -7.84 1 94.12 167 ASN B CA 1
ATOM 3035 C C . ASN B 1 167 ? 16.469 12.008 -6.461 1 94.12 167 ASN B C 1
ATOM 3037 O O . ASN B 1 167 ? 15.648 11.164 -6.102 1 94.12 167 ASN B O 1
ATOM 3041 N N . THR B 1 168 ? 16.75 13.086 -5.766 1 97.06 168 THR B N 1
ATOM 3042 C CA . THR B 1 168 ? 16.359 13.188 -4.363 1 97.06 168 THR B CA 1
ATOM 3043 C C . THR B 1 168 ? 14.844 13.219 -4.215 1 97.06 168 THR B C 1
ATOM 3045 O O . THR B 1 168 ? 14.289 12.594 -3.305 1 97.06 168 THR B O 1
ATOM 3048 N N . ALA B 1 169 ? 14.141 13.883 -5.133 1 96 169 ALA B N 1
ATOM 3049 C CA . ALA B 1 169 ? 12.68 13.977 -5.039 1 96 169 ALA B CA 1
ATOM 3050 C C . ALA B 1 169 ? 12.031 12.625 -5.301 1 96 169 ALA B C 1
ATOM 3052 O O . ALA B 1 169 ? 11.172 12.18 -4.535 1 96 169 ALA B O 1
ATOM 3053 N N . GLY B 1 170 ? 12.453 11.977 -6.406 1 95.31 170 GLY B N 1
ATOM 3054 C CA . GLY B 1 170 ? 11.914 10.664 -6.727 1 95.31 170 GLY B CA 1
ATOM 3055 C C . GLY B 1 170 ? 12.203 9.617 -5.664 1 95.31 170 GLY B C 1
ATOM 3056 O O . GLY B 1 170 ? 11.336 8.82 -5.32 1 95.31 170 GLY B O 1
ATOM 3057 N N . ASP B 1 171 ? 13.398 9.648 -5.152 1 97.56 171 ASP B N 1
ATOM 3058 C CA . ASP B 1 171 ? 13.781 8.672 -4.133 1 97.56 171 ASP B CA 1
ATOM 3059 C C . ASP B 1 171 ? 13.023 8.914 -2.83 1 97.56 171 ASP B C 1
ATOM 3061 O O . ASP B 1 171 ? 12.664 7.965 -2.127 1 97.56 171 ASP B O 1
ATOM 3065 N N . ALA B 1 172 ? 12.758 10.219 -2.498 1 98.12 172 ALA B N 1
ATOM 3066 C CA . ALA B 1 172 ? 11.938 10.523 -1.33 1 98.12 172 ALA B CA 1
ATOM 3067 C C . ALA B 1 172 ? 10.539 9.922 -1.476 1 98.12 172 ALA B C 1
ATOM 3069 O O . ALA B 1 172 ? 9.977 9.398 -0.511 1 98.12 172 ALA B O 1
ATOM 3070 N N . TRP B 1 173 ? 9.984 9.969 -2.633 1 96.5 173 TRP B N 1
ATOM 3071 C CA . TRP B 1 173 ? 8.672 9.391 -2.887 1 96.5 173 TRP B CA 1
ATOM 3072 C C . TRP B 1 173 ? 8.695 7.871 -2.73 1 96.5 173 TRP B C 1
ATOM 3074 O O . TRP B 1 173 ? 7.816 7.289 -2.094 1 96.5 173 TRP B O 1
ATOM 3084 N N . PHE B 1 174 ? 9.727 7.199 -3.27 1 97.56 174 PHE B N 1
ATOM 3085 C CA . PHE B 1 174 ? 9.828 5.75 -3.137 1 97.56 174 PHE B CA 1
ATOM 3086 C C . PHE B 1 174 ? 9.969 5.348 -1.673 1 97.56 174 PHE B C 1
ATOM 3088 O O . PHE B 1 174 ? 9.367 4.367 -1.23 1 97.56 174 PHE B O 1
ATOM 3095 N N . VAL B 1 175 ? 10.781 6.094 -0.935 1 98.5 175 VAL B N 1
ATOM 3096 C CA . VAL B 1 175 ? 10.922 5.809 0.489 1 98.5 175 VAL B CA 1
ATOM 3097 C C . VAL B 1 175 ? 9.57 5.961 1.187 1 98.5 175 VAL B C 1
ATOM 3099 O O . VAL B 1 175 ? 9.188 5.113 1.99 1 98.5 175 VAL B O 1
ATOM 3102 N N . SER B 1 176 ? 8.875 7.043 0.876 1 97.81 176 SER B N 1
ATOM 3103 C CA . SER B 1 176 ? 7.57 7.266 1.479 1 97.81 176 SER B CA 1
ATOM 3104 C C . SER B 1 176 ? 6.605 6.133 1.144 1 97.81 176 SER B C 1
ATOM 3106 O O . SER B 1 176 ? 5.836 5.691 1.999 1 97.81 176 SER B O 1
ATOM 3108 N N . GLU B 1 177 ? 6.598 5.668 -0.081 1 96.69 177 GLU B N 1
ATOM 3109 C CA . GLU B 1 177 ? 5.73 4.574 -0.503 1 96.69 177 GLU B CA 1
ATOM 3110 C C . GLU B 1 177 ? 6.074 3.281 0.233 1 96.69 177 GLU B C 1
ATOM 3112 O O . GLU B 1 177 ? 5.18 2.547 0.657 1 96.69 177 GLU B O 1
ATOM 3117 N N . LEU B 1 178 ? 7.324 3.01 0.344 1 97.88 178 LEU B N 1
ATOM 3118 C CA . LEU B 1 178 ? 7.754 1.807 1.051 1 97.88 178 LEU B CA 1
ATOM 3119 C C . LEU B 1 178 ? 7.352 1.871 2.521 1 97.88 178 LEU B C 1
ATOM 3121 O O . LEU B 1 178 ? 6.805 0.908 3.062 1 97.88 178 LEU B O 1
ATOM 3125 N N . VAL B 1 179 ? 7.617 2.986 3.18 1 96.75 179 VAL B N 1
ATOM 3126 C CA . VAL B 1 179 ? 7.27 3.172 4.586 1 96.75 179 VAL B CA 1
ATOM 3127 C C . VAL B 1 179 ? 5.762 3.031 4.766 1 96.75 179 VAL B C 1
ATOM 3129 O O . VAL B 1 179 ? 5.301 2.383 5.707 1 96.75 179 VAL B O 1
ATOM 3132 N N . ARG B 1 180 ? 5.02 3.631 3.848 1 95.19 180 ARG B N 1
ATOM 3133 C CA . ARG B 1 180 ? 3.566 3.516 3.896 1 95.19 180 ARG B CA 1
ATOM 3134 C C . ARG B 1 180 ? 3.129 2.059 3.781 1 95.19 180 ARG B C 1
ATOM 3136 O O . ARG B 1 180 ? 2.242 1.611 4.508 1 95.19 180 ARG B O 1
ATOM 3143 N N . SER B 1 181 ? 3.689 1.381 2.828 1 94.5 181 SER B N 1
ATOM 3144 C CA . SER B 1 181 ? 3.336 -0.021 2.631 1 94.5 181 SER B CA 1
ATOM 3145 C C . SER B 1 181 ? 3.625 -0.844 3.883 1 94.5 181 SER B C 1
ATOM 3147 O O . SER B 1 181 ? 2.795 -1.651 4.305 1 94.5 181 SER B O 1
ATOM 3149 N N . VAL B 1 182 ? 4.77 -0.664 4.504 1 93.44 182 VAL B N 1
ATOM 3150 C CA . VAL B 1 182 ? 5.145 -1.377 5.719 1 93.44 182 VAL B CA 1
ATOM 3151 C C . VAL B 1 182 ? 4.184 -1.012 6.848 1 93.44 182 VAL B C 1
ATOM 3153 O O . VAL B 1 182 ? 3.74 -1.883 7.602 1 93.44 182 VAL B O 1
ATOM 3156 N N . TYR B 1 183 ? 3.865 0.292 6.965 1 92.94 183 TYR B N 1
ATOM 3157 C CA . TYR B 1 183 ? 2.906 0.757 7.961 1 92.94 183 TYR B CA 1
ATOM 3158 C C . TYR B 1 183 ? 1.568 0.045 7.805 1 92.94 183 TYR B C 1
ATOM 3160 O O . TYR B 1 183 ? 0.993 -0.433 8.781 1 92.94 183 TYR B O 1
ATOM 3168 N N . HIS B 1 184 ? 1.078 -0.035 6.566 1 91.94 184 HIS B N 1
ATOM 3169 C CA . HIS B 1 184 ? -0.205 -0.67 6.289 1 91.94 184 HIS B CA 1
ATOM 3170 C C . HIS B 1 184 ? -0.17 -2.156 6.633 1 91.94 184 HIS B C 1
ATOM 3172 O O . HIS B 1 184 ? -1.14 -2.695 7.172 1 91.94 184 HIS B O 1
ATOM 3178 N N . TYR B 1 185 ? 0.872 -2.785 6.289 1 89.12 185 TYR B N 1
ATOM 3179 C CA . TYR B 1 185 ? 1.003 -4.203 6.609 1 89.12 185 TYR B CA 1
ATOM 3180 C C . TYR B 1 185 ? 1.016 -4.422 8.117 1 89.12 185 TYR B C 1
ATOM 3182 O O . TYR B 1 185 ? 0.252 -5.238 8.641 1 89.12 185 TYR B O 1
ATOM 3190 N N . TRP B 1 186 ? 1.759 -3.68 8.828 1 87.5 186 TRP B N 1
ATOM 3191 C CA . TRP B 1 186 ? 2.01 -3.908 10.242 1 87.5 186 TRP B CA 1
ATOM 3192 C C . TRP B 1 186 ? 0.813 -3.477 11.086 1 87.5 186 TRP B C 1
ATOM 3194 O O . TRP B 1 186 ? 0.656 -3.92 12.227 1 87.5 186 TRP B O 1
ATOM 3204 N N . ALA B 1 187 ? 0.014 -2.602 10.57 1 88.56 187 ALA B N 1
ATOM 3205 C CA . ALA B 1 187 ? -1.207 -2.195 11.258 1 88.56 187 ALA B CA 1
ATOM 3206 C C . ALA B 1 187 ? -2.117 -3.393 11.516 1 88.56 187 ALA B C 1
ATOM 3208 O O . ALA B 1 187 ? -2.893 -3.398 12.477 1 88.56 187 ALA B O 1
ATOM 3209 N N . TYR B 1 188 ? -2.012 -4.434 10.719 1 86.06 188 TYR B N 1
ATOM 3210 C CA . TYR B 1 188 ? -2.904 -5.578 10.844 1 86.06 188 TYR B CA 1
ATOM 3211 C C . TYR B 1 188 ? -2.127 -6.836 11.211 1 86.06 188 TYR B C 1
ATOM 3213 O O . TYR B 1 188 ? -2.715 -7.836 11.633 1 86.06 188 TYR B O 1
ATOM 3221 N N . ALA B 1 189 ? -0.92 -6.859 10.969 1 78.56 189 ALA B N 1
ATOM 3222 C CA . ALA B 1 189 ? -0.075 -8 11.312 1 78.56 189 ALA B CA 1
ATOM 3223 C C . ALA B 1 189 ? 1.192 -7.551 12.031 1 78.56 189 ALA B C 1
ATOM 3225 O O . ALA B 1 189 ? 2.301 -7.723 11.516 1 78.56 189 ALA B O 1
ATOM 3226 N N . PRO B 1 190 ? 0.912 -7.113 13.289 1 65.56 190 PRO B N 1
ATOM 3227 C CA . PRO B 1 190 ? 2.086 -6.594 13.992 1 65.56 190 PRO B CA 1
ATOM 3228 C C . PRO B 1 190 ? 3.053 -7.699 14.414 1 65.56 190 PRO B C 1
ATOM 3230 O O . PRO B 1 190 ? 2.623 -8.773 14.836 1 65.56 190 PRO B O 1
ATOM 3233 N N . GLY B 1 191 ? 4.156 -7.941 13.734 1 63.91 191 GLY B N 1
ATOM 3234 C CA . GLY B 1 191 ? 5.18 -8.891 14.133 1 63.91 191 GLY B CA 1
ATOM 3235 C C . GLY B 1 191 ? 6.348 -8.242 14.852 1 63.91 191 GLY B C 1
ATOM 3236 O O . GLY B 1 191 ? 6.176 -7.246 15.555 1 63.91 191 GLY B O 1
ATOM 3237 N N . ASP B 1 192 ? 7.414 -8.938 14.852 1 63.03 192 ASP B N 1
ATOM 3238 C CA . ASP B 1 192 ? 8.594 -8.391 15.516 1 63.03 192 ASP B CA 1
ATOM 3239 C C . ASP B 1 192 ? 9.031 -7.082 14.859 1 63.03 192 ASP B C 1
ATOM 3241 O O . ASP B 1 192 ? 9.93 -7.066 14.023 1 63.03 192 ASP B O 1
ATOM 3245 N N . ALA B 1 193 ? 8.352 -5.977 15.258 1 59.94 193 ALA B N 1
ATOM 3246 C CA . ALA B 1 193 ? 8.438 -4.625 14.711 1 59.94 193 ALA B CA 1
ATOM 3247 C C . ALA B 1 193 ? 9.875 -4.113 14.742 1 59.94 193 ALA B C 1
ATOM 3249 O O . ALA B 1 193 ? 10.344 -3.502 13.781 1 59.94 193 ALA B O 1
ATOM 3250 N N . GLU B 1 194 ? 10.523 -4.309 15.781 1 62.97 194 GLU B N 1
ATOM 3251 C CA . GLU B 1 194 ? 11.844 -3.699 15.93 1 62.97 194 GLU B CA 1
ATOM 3252 C C . GLU B 1 194 ? 12.82 -4.238 14.891 1 62.97 194 GLU B C 1
ATOM 3254 O O . GLU B 1 194 ? 13.555 -3.473 14.258 1 62.97 194 GLU B O 1
ATOM 3259 N N . ASP B 1 195 ? 12.789 -5.406 14.672 1 79.5 195 ASP B N 1
ATOM 3260 C CA . ASP B 1 195 ? 13.695 -6.027 13.703 1 79.5 195 ASP B CA 1
ATOM 3261 C C . ASP B 1 195 ? 13.383 -5.562 12.281 1 79.5 195 ASP B C 1
ATOM 3263 O O . ASP B 1 195 ? 14.289 -5.277 11.508 1 79.5 195 ASP B O 1
ATOM 3267 N N . VAL B 1 196 ? 12.219 -5.16 12.078 1 84.81 196 VAL B N 1
ATOM 3268 C CA . VAL B 1 196 ? 11.82 -4.777 10.727 1 84.81 196 VAL B CA 1
ATOM 3269 C C . VAL B 1 196 ? 12.234 -3.332 10.453 1 84.81 196 VAL B C 1
ATOM 3271 O O . VAL B 1 196 ? 12.633 -2.988 9.344 1 84.81 196 VAL B O 1
ATOM 3274 N N . GLN B 1 197 ? 12.164 -2.514 11.57 1 89.94 197 GLN B N 1
ATOM 3275 C CA . GLN B 1 197 ? 12.531 -1.109 11.398 1 89.94 197 GLN B CA 1
ATOM 3276 C C . GLN B 1 197 ? 14.016 -0.958 11.078 1 89.94 197 GLN B C 1
ATOM 3278 O O . GLN B 1 197 ? 14.391 -0.16 10.219 1 89.94 197 GLN B O 1
ATOM 3283 N N . ASP B 1 198 ? 14.836 -1.711 11.773 1 91.19 198 ASP B N 1
ATOM 3284 C CA . ASP B 1 198 ? 16.266 -1.664 11.516 1 91.19 198 ASP B CA 1
ATOM 3285 C C . ASP B 1 198 ? 16.594 -2.133 10.094 1 91.19 198 ASP B C 1
ATOM 3287 O O . ASP B 1 198 ? 17.391 -1.513 9.398 1 91.19 198 ASP B O 1
ATOM 3291 N N . ARG B 1 199 ? 15.945 -3.178 9.727 1 92.69 199 ARG B N 1
ATOM 3292 C CA . ARG B 1 199 ? 16.156 -3.725 8.391 1 92.69 199 ARG B CA 1
ATOM 3293 C C . ARG B 1 199 ? 15.656 -2.768 7.316 1 92.69 199 ARG B C 1
ATOM 3295 O O . ARG B 1 199 ? 16.281 -2.631 6.258 1 92.69 199 ARG B O 1
ATOM 3302 N N . LEU B 1 200 ? 14.539 -2.141 7.605 1 95.44 200 LEU B N 1
ATOM 3303 C CA . LEU B 1 200 ? 14 -1.146 6.684 1 95.44 200 LEU B CA 1
ATOM 3304 C C . LEU B 1 200 ? 14.969 0.017 6.508 1 95.44 200 LEU B C 1
ATOM 3306 O O . LEU B 1 200 ? 15.211 0.463 5.383 1 95.44 200 LEU B O 1
ATOM 3310 N N . TRP B 1 201 ? 15.523 0.418 7.625 1 95.56 201 TRP B N 1
ATOM 3311 C CA . TRP B 1 201 ? 16.469 1.522 7.57 1 95.56 201 TRP B CA 1
ATOM 3312 C C . TRP B 1 201 ? 17.703 1.148 6.742 1 95.56 201 TRP B C 1
ATOM 3314 O O . TRP B 1 201 ? 18.156 1.929 5.902 1 95.56 201 TRP B O 1
ATOM 3324 N N . GLU B 1 202 ? 18.25 0 6.934 1 94.81 202 GLU B N 1
ATOM 3325 C CA . GLU B 1 202 ? 19.406 -0.456 6.168 1 94.81 202 GLU B CA 1
ATOM 3326 C C . GLU B 1 202 ? 19.078 -0.513 4.676 1 94.81 202 GLU B C 1
ATOM 3328 O O . GLU B 1 202 ? 19.906 -0.107 3.846 1 94.81 202 GLU B O 1
ATOM 3333 N N . PHE B 1 203 ? 17.938 -1.005 4.352 1 96.94 203 PHE B N 1
ATOM 3334 C CA . PHE B 1 203 ? 17.469 -1.081 2.973 1 96.94 203 PHE B CA 1
ATOM 3335 C C . PHE B 1 203 ? 17.391 0.308 2.352 1 96.94 203 PHE B C 1
ATOM 3337 O O . PHE B 1 203 ? 17.906 0.533 1.255 1 96.94 203 PHE B O 1
ATOM 3344 N N . VAL B 1 204 ? 16.797 1.259 3.08 1 97.94 204 VAL B N 1
ATOM 3345 C CA . VAL B 1 204 ? 16.594 2.627 2.611 1 97.94 204 VAL B CA 1
ATOM 3346 C C . VAL B 1 204 ? 17.953 3.311 2.434 1 97.94 204 VAL B C 1
ATOM 3348 O O . VAL B 1 204 ? 18.188 3.992 1.432 1 97.94 204 VAL B O 1
ATOM 3351 N N . LEU B 1 205 ? 18.812 3.09 3.4 1 97 205 LEU B N 1
ATOM 3352 C CA . LEU B 1 205 ? 20.141 3.705 3.326 1 97 205 LEU B CA 1
ATOM 3353 C C . LEU B 1 205 ? 20.875 3.244 2.078 1 97 205 LEU B C 1
ATOM 3355 O O . LEU B 1 205 ? 21.469 4.059 1.361 1 97 205 LEU B O 1
ATOM 3359 N N . ARG B 1 206 ? 20.859 1.982 1.783 1 95.88 206 ARG B N 1
ATOM 3360 C CA . ARG B 1 206 ? 21.484 1.468 0.57 1 95.88 206 ARG B CA 1
ATOM 3361 C C . ARG B 1 206 ? 20.828 2.045 -0.676 1 95.88 206 ARG B C 1
ATOM 3363 O O . ARG B 1 206 ? 21.516 2.455 -1.615 1 95.88 206 ARG B O 1
ATOM 3370 N N . ALA B 1 207 ? 19.5 2.104 -0.699 1 97.25 207 ALA B N 1
ATOM 3371 C CA . ALA B 1 207 ? 18.75 2.594 -1.848 1 97.25 207 ALA B CA 1
ATOM 3372 C C . ALA B 1 207 ? 19.125 4.031 -2.184 1 97.25 207 ALA B C 1
ATOM 3374 O O . ALA B 1 207 ? 19.078 4.438 -3.348 1 97.25 207 ALA B O 1
ATOM 3375 N N . LEU B 1 208 ? 19.484 4.742 -1.118 1 97.12 208 LEU B N 1
ATOM 3376 C CA . LEU B 1 208 ? 19.812 6.156 -1.289 1 97.12 208 LEU B CA 1
ATOM 3377 C C . LEU B 1 208 ? 21.297 6.344 -1.544 1 97.12 208 LEU B C 1
ATOM 3379 O O . LEU B 1 208 ? 21.781 7.473 -1.649 1 97.12 208 LEU B O 1
ATOM 3383 N N . GLY B 1 209 ? 22.031 5.234 -1.643 1 92.81 209 GLY B N 1
ATOM 3384 C CA . GLY B 1 209 ? 23.469 5.293 -1.905 1 92.81 209 GLY B CA 1
ATOM 3385 C C . GLY B 1 209 ? 24.281 5.637 -0.675 1 92.81 209 GLY B C 1
ATOM 3386 O O . GLY B 1 209 ? 25.266 6.371 -0.765 1 92.81 209 GLY B O 1
ATOM 3387 N N . GLY B 1 210 ? 23.703 5.168 0.398 1 88.62 210 GLY B N 1
ATOM 3388 C CA . GLY B 1 210 ? 24.453 5.441 1.62 1 88.62 210 GLY B CA 1
ATOM 3389 C C . GLY B 1 210 ? 25.844 4.84 1.621 1 88.62 210 GLY B C 1
ATOM 3390 O O . GLY B 1 210 ? 26.062 3.758 1.071 1 88.62 210 GLY B O 1
ATOM 3391 N N . VAL B 1 211 ? 26.781 5.566 2.02 1 67.88 211 VAL B N 1
ATOM 3392 C CA . VAL B 1 211 ? 28.188 5.168 2.072 1 67.88 211 VAL B CA 1
ATOM 3393 C C . VAL B 1 211 ? 28.516 4.629 3.463 1 67.88 211 VAL B C 1
ATOM 3395 O O . VAL B 1 211 ? 27.953 5.082 4.461 1 67.88 211 VAL B O 1
ATOM 3398 N N . ALA B 1 212 ? 28.75 3.365 3.414 1 54.88 212 ALA B N 1
ATOM 3399 C CA . ALA B 1 212 ? 29.203 2.85 4.703 1 54.88 212 ALA B CA 1
ATOM 3400 C C . ALA B 1 212 ? 30.172 3.83 5.379 1 54.88 212 ALA B C 1
ATOM 3402 O O . ALA B 1 212 ? 30.922 4.523 4.707 1 54.88 212 ALA B O 1
ATOM 3403 N N . LYS B 1 213 ? 29.719 4.27 6.57 1 48.34 213 LYS B N 1
ATOM 3404 C CA . LYS B 1 213 ? 30.734 5.047 7.289 1 48.34 213 LYS B CA 1
ATOM 3405 C C . LYS B 1 213 ? 32.125 4.43 7.121 1 48.34 213 LYS B C 1
ATOM 3407 O O . LYS B 1 213 ? 32.281 3.215 7.23 1 48.34 213 LYS B O 1
ATOM 3412 N N . PRO B 1 214 ? 33.062 5.266 6.66 1 38.22 214 PRO B N 1
ATOM 3413 C CA . PRO B 1 214 ? 34.438 4.734 6.699 1 38.22 214 PRO B CA 1
ATOM 3414 C C . PRO B 1 214 ? 34.719 3.926 7.961 1 38.22 214 PRO B C 1
ATOM 3416 O O . PRO B 1 214 ? 34.094 4.152 9 1 38.22 214 PRO B O 1
#

Foldseek 3Di:
DDPVVVCVVPPPPVNVVVVVVLVLLLVLLLVLVVVVCLPPNLPDDLVSSCVSSVHDSVSCCVVAVDVLSSVLVNLLVVLVVVLVVLCVVCVPPPQLLVSLLSLLCVLQPPQPPDPSVLSSLQSCLVSLVVSCVVPVPSSCVSNVSSLVSNLVSLVVCVVVVQFPAPCSSVLSVVLVVVSVVVSSVCSVVPDPSVVVSVVSSVVSCVVRRGDPDD/DDPVVVCVVPPPPVNVVVVVVLVLLLVLLLVLVVVVCLPPNLPDDLVSSCVSSVHDSVSCCVVAVDVLRSVLVNLLVVLVVVLVVLCVVCVPPPQLLVSLLSLLCVLQPPQPPDPSVLSSLQSCLVSLVVSCVVPVPSSCVSNVSSLVSNLVSLVVCVVVVQFVAPCSSVLSVVLVVVSVVVSSVCSVVPDPSVVVSVVSSVVSCVVRRGDPDD

Nearest PDB structures (foldseek):
  5gp9-assembly1_A  TM=6.910E-01  e=1.566E-05  Halalkalibacterium halodurans C-125
  3whc-assembly3_F  TM=7.064E-01  e=2.178E-05  Bacillus subtilis subsp. subtilis str. 168
  2g3b-assembly1_B  TM=7.037E-01  e=1.651E-04  Rhodococcus jostii RHA1
  4yze-assembly1_C  TM=7.044E-01  e=2.772E-04  Escherichia coli K-12
  8sv6-assembly1_A  TM=4.880E-01  e=8.586E-04  Mycolicibacterium smegmatis

Secondary structure (DSSP, 8-state):
--HHHHHHHTS-HHHHHHHHHHHHHHHHHHHHHHHHHHHHTT---HHHHHHHHT--HHHHHHH-SSHHHHHHHHHHHHHHHHHHHHHHHTTT---HHHHHHHHHHHHHTTTTT-HHHHHHHHHHHHHHHHHHHH-HHHHHHHHHHHHHHHHHHHHHHHHTTS---S-HHHHHHHHHHHHHHHHHHHHHS--SHHHHHHHHHHHHHHHTT-----/--HHHHHHHT--HHHHHHHHHHHHHHHHHHHHHHHHHHHHTT---HHHHHHHHT--HHHHHHH-SSHHHHHHHHHHHHHHHHHHHHHHHTTT---HHHHHHHHHHHHHTTTTT-HHHHHHHHHHHHHHHHHHHH-HHHHHHHHHHHHHHHHHHHHHHHHTTS---S-HHHHHHHHHHHHHHHHHHHHHS--SHHHHHHHHHHHHHHHTT-----